Protein AF-A0A9P0BI53-F1 (afdb_monomer)

Sequence (650 aa):
MKRFLLLLAAMAAVYCQQFGDNPNTGTQYNRDDPYNRDQNPYNRDNNSNNRDNQYGNTPYGNNRDQYGNNQYGNNNSQRYDNNNNRDRYNNNNNNYDPNKRYNNDNQYNRDNNTYNFSSGNNNYNQQYGNNNPQYNNRQLDNNNNNRQYDNNNQYNNNNNNDRYNTNNDRFNTNSDRNFEEQYGNNRQFGNNDNTECCEEYCYTDDREPYIFFASKTSYEALDKRSGFQHNIPDCTPVQMWSLNRHGTRLPGRRTIEALRKLQQIQQEIVKNHEERRSYPDKGRLCPKDYDLLKRWRWNDTIREDRASDLTSEGVNELKMLARRYKAKFPQVLQEQYNERSYYFQYTDTDRTHDSYQAYIDGLFNQESYRVHGTSFPDDRLLKAFDTCRAYKEQVKYNPRTYEQHRLFTERPEYRELVSNVFKRLGFRYTLNASIVDDMYDMCRFEKAWNVLKPSPWCSAFNKNQLKLLEYAEDLISYYEAGYGNEINQKVGCGPLKDMYERFQKTVDGYGDGNKATFLFTHSDTIAATLSAMGIAKDPQPLRADNYYQQTRRMWKQSNILPYASNLVAVLYQCRSNSYKVMFYLNEQPVEFPECQVGLCNWDVVKQKYQYTVDNCNMGFCDYNSAPKPSSPLLAFTISAIVCLLFNRAW

Nearest PDB structures (foldseek):
  4fdt-assembly2_B  TM=7.850E-01  e=1.826E-15  Bacteroides thetaiotaomicron VPI-5482
  7zgg-assembly2_B  TM=7.556E-01  e=4.417E-15  Amycolatopsis jejuensis
  5cx4-assembly2_B  TM=7.867E-01  e=1.185E-14  Bacteroides thetaiotaomicron VPI-5482
  5cu7-assembly2_B  TM=7.833E-01  e=3.021E-14  Bacteroides thetaiotaomicron VPI-5482
  4fdu-assembly2_B  TM=7.647E-01  e=3.718E-14  Bacteroides thetaiotaomicron VPI-5482

Organism: Brassicogethes aeneus (NCBI:txid1431903)

Foldseek 3Di:
DVVVVVVVVVVVVVVVVPDDDDDDDDDDDDDDDDDDDDDDDDDDDDDDDDDDDDDDDDDDDDDDDDDDDDDDDDDDDDDDDDDDDDDDDDDDDDDDDPPDDDDDDDDDDDDDDDDDDDDDDDDDDDDDDDDDDDDDDDDDDPPDAPPPPPDDDDPDDDDDDDDDDDDDDDDDDDDDDDDDDDDDDDDDDDDDDPPDQDQADALQPDPDHDQFQFQLRALVPDDLPDDLPLDDPQWAFQAKEKEWEFFQWAAALVLLVVLQCVQVVLVVLVCLVPPVVQADSPQAHHPVLNVQSNPDHDDPVRHSVRGRPHDPSRLVSQLVVLLVVCVSRVVLQVDQDDCLAEAAEFEPDNRLVSSSLSNLCSRHVVSSVVDDYDYDPQPLQFPVCPNQQQLCVVAVPDVVLLVQLVLLCVDPVNVVLQQSLCNNSRHPDRDPCVVLVSLSVQQSSVCNNPVSDDDSSPSSGDPVSSLSSQLSVLSNLCSSQRPVDPVNLLSLLNSVLVVLVQVVCVLVVNHSNHRYYYYYHHQRSQRSVCRNLVFQDFPDDRGSPCSVVCPVGSSRSSHQNYGRWMWMKTWIQGPPRWIKIWIDTSSATGDDPQADRRIGTSVVVCVRCVVSNVPNDSVSSVDDPDPDPPDPVVVVVVVVVVVVVVVVVD

InterPro domains:
  IPR000560 Histidine phosphatase superfamily, clade-2 [PF00328] (243-583)
  IPR000560 Histidine phosphatase superfamily, clade-2 [cd07061] (305-586)
  IPR029033 Histidine phosphatase superfamily [G3DSA:3.40.50.1240] (210-624)
  IPR029033 Histidine phosphatase superfamily [SSF53254] (200-625)

Mean predicted aligned error: 16.77 Å

Secondary structure (DSSP, 8-state):
-HHHHHHHHHHHHHHHTT----------------------------------------------------------------------------PPPTT--------------------------------------------S-------------------------------------------------TT-------TTS-SS----BTBT--GGGS-----GGG--TTEEEEEEEEEEE--SBPPPHHHHHHHTTHHHHHHHHHHHHHTS--S-SSSPPPHHHHHHHHH----TT--GGGTTPBPHHHHHHHHHHHHHHHHH-HHHHSSPP-TTTEEEEE-SSHHHHHHHHHHHHHHHGGGGGG---B--TT-TTT-HHHH-HHHIIIIIT-GGGGHHHHHHHTSHHHHHHHHHHHHHTT-SS---HHHHHHHHHHHHHHHHH-SSSPPGGGGGS-HHHHHHHHHHHHHHHHHHTSTTSHHHHHHHHHHHHHHHHHHHHHHTT---S--EEEEEE-HHHHHHHHHHHTTT--SS---TT-TTGGGG-S--HHHHS-TT-EEEEEEEEEGGG-EEEEEEETTEEPP-TTSBTTEEEHHHHHHHHHHHHHT--GGGGGS----PPS-THHHHHHHHHHHHHHTT--

pLDDT: mean 73.39, std 30.88, range [20.81, 98.88]

Structure (mmCIF, N/CA/C/O backbone):
data_AF-A0A9P0BI53-F1
#
_entry.id   AF-A0A9P0BI53-F1
#
loop_
_atom_site.group_PDB
_atom_site.id
_atom_site.type_symbol
_atom_site.label_atom_id
_atom_site.label_alt_id
_atom_site.label_comp_id
_atom_site.label_asym_id
_atom_site.label_entity_id
_atom_site.label_seq_id
_atom_site.pdbx_PDB_ins_code
_atom_site.Cartn_x
_atom_site.Cartn_y
_atom_site.Cartn_z
_atom_site.occupancy
_atom_site.B_iso_or_equiv
_atom_site.auth_seq_id
_atom_site.auth_comp_id
_atom_site.auth_asym_id
_atom_site.auth_atom_id
_atom_site.pdbx_PDB_model_num
ATOM 1 N N . MET A 1 1 ? -1.646 67.480 -1.917 1.00 50.31 1 MET A N 1
ATOM 2 C CA . MET A 1 1 ? -0.377 67.009 -2.530 1.00 50.31 1 MET A CA 1
ATOM 3 C C . MET A 1 1 ? 0.756 66.789 -1.523 1.00 50.31 1 MET A C 1
ATOM 5 O O . MET A 1 1 ? 1.009 65.628 -1.240 1.00 50.31 1 MET A O 1
ATOM 9 N N . LYS A 1 2 ? 1.416 67.809 -0.934 1.00 48.66 2 LYS A N 1
ATOM 10 C CA . LYS A 1 2 ? 2.652 67.604 -0.125 1.00 48.66 2 LYS A CA 1
ATOM 11 C C . LYS A 1 2 ? 2.571 66.523 0.979 1.00 48.66 2 LYS A C 1
ATOM 13 O O . LYS A 1 2 ? 3.486 65.718 1.081 1.00 48.66 2 LYS A O 1
ATOM 18 N N . ARG A 1 3 ? 1.472 66.427 1.746 1.00 54.16 3 ARG A N 1
ATOM 19 C CA . ARG A 1 3 ? 1.294 65.359 2.764 1.00 54.16 3 ARG A CA 1
ATOM 20 C C . ARG A 1 3 ? 1.058 63.949 2.190 1.00 54.16 3 ARG A C 1
ATOM 22 O O . ARG A 1 3 ? 1.354 62.978 2.869 1.00 54.16 3 ARG A O 1
ATOM 29 N N . PHE A 1 4 ? 0.573 63.827 0.954 1.00 55.22 4 PHE A N 1
ATOM 30 C CA . PHE A 1 4 ? 0.341 62.533 0.291 1.00 55.22 4 PHE A CA 1
ATOM 31 C C . PHE A 1 4 ? 1.635 61.984 -0.336 1.00 55.22 4 PHE A C 1
ATOM 33 O O . PHE A 1 4 ? 1.933 60.800 -0.218 1.00 55.22 4 PHE A O 1
ATOM 40 N N . LEU A 1 5 ? 2.460 62.873 -0.904 1.00 54.16 5 LEU A N 1
ATOM 41 C CA . LEU A 1 5 ? 3.814 62.553 -1.377 1.00 54.16 5 LEU A CA 1
ATOM 42 C C . LEU A 1 5 ? 4.734 62.073 -0.240 1.00 54.16 5 LEU A C 1
ATOM 44 O O . LEU A 1 5 ? 5.518 61.154 -0.444 1.00 54.16 5 LEU A O 1
ATOM 48 N N . LEU A 1 6 ? 4.596 62.637 0.967 1.00 56.25 6 LEU A N 1
ATOM 49 C CA . LEU A 1 6 ? 5.321 62.180 2.162 1.00 56.25 6 LEU A CA 1
ATOM 50 C C . LEU A 1 6 ? 4.928 60.758 2.606 1.00 56.25 6 LEU A C 1
ATOM 52 O O . LEU A 1 6 ? 5.797 59.994 3.014 1.00 56.25 6 LEU A O 1
ATOM 56 N N . LEU A 1 7 ? 3.651 60.380 2.487 1.00 58.12 7 LEU A N 1
ATOM 57 C CA . LEU A 1 7 ? 3.184 59.019 2.790 1.00 58.12 7 LEU A CA 1
ATOM 58 C C . LEU A 1 7 ? 3.671 57.993 1.755 1.00 58.12 7 LEU A C 1
ATOM 60 O O . LEU A 1 7 ? 4.117 56.914 2.135 1.00 58.12 7 LEU A O 1
ATOM 64 N N . LEU A 1 8 ? 3.660 58.344 0.466 1.00 53.25 8 LEU A N 1
ATOM 65 C CA . LEU A 1 8 ? 4.210 57.494 -0.598 1.00 53.25 8 LEU A CA 1
ATOM 66 C C . LEU A 1 8 ? 5.729 57.298 -0.465 1.00 53.25 8 LEU A C 1
ATOM 68 O O . LEU A 1 8 ? 6.211 56.178 -0.616 1.00 53.25 8 LEU A O 1
ATOM 72 N N . ALA A 1 9 ? 6.476 58.351 -0.115 1.00 56.44 9 ALA A N 1
ATOM 73 C CA . ALA A 1 9 ? 7.912 58.249 0.152 1.00 56.44 9 ALA A CA 1
ATOM 74 C C . ALA A 1 9 ? 8.219 57.351 1.367 1.00 56.44 9 ALA A C 1
ATOM 76 O O . ALA A 1 9 ? 9.150 56.549 1.315 1.00 56.44 9 ALA A O 1
ATOM 77 N N . ALA A 1 10 ? 7.412 57.430 2.432 1.00 57.22 10 ALA A N 1
ATOM 78 C CA . ALA A 1 10 ? 7.558 56.568 3.605 1.00 57.22 10 ALA A CA 1
ATOM 79 C C . ALA A 1 10 ? 7.270 55.087 3.290 1.00 57.22 10 ALA A C 1
ATOM 81 O O . ALA A 1 10 ? 8.019 54.216 3.725 1.00 57.22 10 ALA A O 1
ATOM 82 N N . MET A 1 11 ? 6.237 54.786 2.493 1.00 54.44 11 MET A N 1
ATOM 83 C CA . MET A 1 11 ? 5.945 53.406 2.075 1.00 54.44 11 MET A CA 1
ATOM 84 C C . MET A 1 11 ? 7.025 52.837 1.142 1.00 54.44 11 MET A C 1
ATOM 86 O O . MET A 1 11 ? 7.413 51.681 1.299 1.00 54.44 11 MET A O 1
ATOM 90 N N . ALA A 1 12 ? 7.561 53.643 0.219 1.00 48.03 12 ALA A N 1
ATOM 91 C CA . ALA A 1 12 ? 8.658 53.227 -0.658 1.00 48.03 12 ALA A CA 1
ATOM 92 C C . ALA A 1 12 ? 9.957 52.935 0.119 1.00 48.03 12 ALA A C 1
ATOM 94 O O . ALA A 1 12 ? 10.656 51.973 -0.195 1.00 48.03 12 ALA A O 1
ATOM 95 N N . ALA A 1 13 ? 10.255 53.712 1.168 1.00 43.56 13 ALA A N 1
ATOM 96 C CA . ALA A 1 13 ? 11.414 53.480 2.031 1.00 43.56 13 ALA A CA 1
ATOM 97 C C . ALA A 1 13 ? 11.327 52.148 2.803 1.00 43.56 13 ALA A C 1
ATOM 99 O O . ALA A 1 13 ? 12.333 51.453 2.925 1.00 43.56 13 ALA A O 1
ATOM 100 N N . VAL A 1 14 ? 10.130 51.762 3.265 1.00 46.12 14 VAL A N 1
ATOM 101 C CA . VAL A 1 14 ? 9.899 50.458 3.915 1.00 46.12 14 VAL A CA 1
ATOM 102 C C . VAL A 1 14 ? 10.026 49.304 2.912 1.00 46.12 14 VAL A C 1
ATOM 104 O O . VAL A 1 14 ? 10.614 48.276 3.235 1.00 46.12 14 VAL A O 1
ATOM 107 N N . TYR A 1 15 ? 9.542 49.476 1.677 1.00 38.50 15 TYR A N 1
ATOM 108 C CA . TYR A 1 15 ? 9.600 48.425 0.652 1.00 38.50 15 TYR A CA 1
ATOM 109 C C . TYR A 1 15 ? 11.032 48.158 0.143 1.00 38.50 15 TYR A C 1
ATOM 111 O O . TYR A 1 15 ? 11.409 47.005 -0.064 1.00 38.50 15 TYR A O 1
ATOM 119 N N . CYS A 1 16 ? 11.861 49.200 -0.000 1.00 36.97 16 CYS A N 1
ATOM 120 C CA . CYS A 1 16 ? 13.256 49.062 -0.443 1.00 36.97 16 CYS A CA 1
ATOM 121 C C . CYS A 1 16 ? 14.220 48.498 0.618 1.00 36.97 16 CYS A C 1
ATOM 123 O O . CYS A 1 16 ? 15.343 48.149 0.269 1.00 36.97 16 CYS A O 1
ATOM 125 N N . GLN A 1 17 ? 13.824 48.388 1.892 1.00 39.78 17 GLN A N 1
ATOM 126 C CA . GLN A 1 17 ? 14.662 47.760 2.926 1.00 39.78 17 GLN A CA 1
ATOM 127 C C . GLN A 1 17 ? 14.509 46.234 3.009 1.00 39.78 17 GLN A C 1
ATOM 129 O O . GLN A 1 17 ? 15.265 45.600 3.741 1.00 39.78 17 GLN A O 1
ATOM 134 N N . GLN A 1 18 ? 13.558 45.635 2.281 1.00 39.28 18 GLN A N 1
ATOM 135 C CA . GLN A 1 18 ? 13.211 44.217 2.447 1.00 39.28 18 GLN A CA 1
ATOM 136 C C . GLN A 1 18 ? 13.612 43.309 1.270 1.00 39.28 18 GLN A C 1
ATOM 138 O O . GLN A 1 18 ? 13.611 42.092 1.432 1.00 39.28 18 GLN A O 1
ATOM 143 N N . PHE A 1 19 ? 13.995 43.875 0.118 1.00 42.56 19 PHE A N 1
ATOM 144 C CA . PHE A 1 19 ? 14.485 43.130 -1.051 1.00 42.56 19 PHE A CA 1
ATOM 145 C C . PHE A 1 19 ? 15.577 43.920 -1.787 1.00 42.56 19 PHE A C 1
ATOM 147 O O . PHE A 1 19 ? 15.282 44.843 -2.545 1.00 42.56 19 PHE A O 1
ATOM 154 N N . GLY A 1 20 ? 16.840 43.545 -1.572 1.00 29.67 20 GLY A N 1
ATOM 155 C CA . GLY A 1 20 ? 17.997 44.205 -2.178 1.00 29.67 20 GLY A CA 1
ATOM 156 C C . GLY A 1 20 ? 19.264 43.360 -2.084 1.00 29.67 20 GLY A C 1
ATOM 157 O O . GLY A 1 20 ? 20.139 43.655 -1.275 1.00 29.67 20 GLY A O 1
ATOM 158 N N . ASP A 1 21 ? 19.362 42.320 -2.914 1.00 31.25 21 ASP A N 1
ATOM 159 C CA . ASP A 1 21 ? 20.594 41.545 -3.084 1.00 31.25 21 ASP A CA 1
ATOM 160 C C . ASP A 1 21 ? 21.604 42.303 -3.962 1.00 31.25 21 ASP A C 1
ATOM 162 O O . ASP A 1 21 ? 21.274 42.751 -5.061 1.00 31.25 21 ASP A O 1
ATOM 166 N N . ASN A 1 22 ? 22.862 42.381 -3.518 1.00 29.95 22 ASN A N 1
ATOM 167 C CA . ASN A 1 22 ? 24.024 42.590 -4.389 1.00 29.95 22 ASN A CA 1
ATOM 168 C C . ASN A 1 22 ? 25.266 41.930 -3.733 1.00 29.95 22 ASN A C 1
ATOM 170 O O . ASN A 1 22 ? 25.321 41.861 -2.503 1.00 29.95 22 ASN A O 1
ATOM 174 N N . PRO A 1 23 ? 26.232 41.381 -4.495 1.00 40.22 23 PRO A N 1
ATOM 175 C CA . PRO A 1 23 ? 27.098 40.309 -3.999 1.00 40.22 23 PRO A CA 1
ATOM 176 C C . PRO A 1 23 ? 28.443 40.772 -3.410 1.00 40.22 23 PRO A C 1
ATOM 178 O O . PRO A 1 23 ? 28.903 41.886 -3.639 1.00 40.22 23 PRO A O 1
ATOM 181 N N . ASN A 1 24 ? 29.126 39.808 -2.779 1.00 30.17 24 ASN A N 1
ATOM 182 C CA . ASN A 1 24 ? 30.554 39.791 -2.435 1.00 30.17 24 ASN A CA 1
ATOM 183 C C . ASN A 1 24 ? 31.080 40.837 -1.433 1.00 30.17 24 ASN A C 1
ATOM 185 O O . ASN A 1 24 ? 31.715 41.811 -1.823 1.00 30.17 24 ASN A O 1
ATOM 189 N N . THR A 1 25 ? 31.060 40.472 -0.150 1.00 31.20 25 THR A N 1
ATOM 190 C CA . THR A 1 25 ? 32.240 40.543 0.740 1.00 31.20 25 THR A CA 1
ATOM 191 C C . THR A 1 25 ? 32.149 39.403 1.752 1.00 31.20 25 THR A C 1
ATOM 193 O O . THR A 1 25 ? 31.069 39.085 2.242 1.00 31.20 25 THR A O 1
ATOM 196 N N . GLY A 1 26 ? 33.273 38.754 2.055 1.00 27.06 26 GLY A N 1
ATOM 197 C CA . GLY A 1 26 ? 33.333 37.716 3.083 1.00 27.06 26 GLY A CA 1
ATOM 198 C C . GLY A 1 26 ? 34.160 38.168 4.279 1.00 27.06 26 GLY A C 1
ATOM 199 O O . GLY A 1 26 ? 35.249 38.697 4.083 1.00 27.06 26 GLY A O 1
ATOM 200 N N . THR A 1 27 ? 33.680 37.877 5.488 1.00 27.75 27 THR A N 1
ATOM 201 C CA . THR A 1 27 ? 34.499 37.623 6.686 1.00 27.75 27 THR A CA 1
ATOM 202 C C . THR A 1 27 ? 33.661 36.925 7.762 1.00 27.75 27 THR A C 1
ATOM 204 O O . THR A 1 27 ? 32.433 36.970 7.751 1.00 27.75 27 THR A O 1
ATOM 207 N N . GLN A 1 28 ? 34.339 36.223 8.670 1.00 27.92 28 GLN A N 1
ATOM 208 C CA . GLN A 1 28 ? 33.743 35.505 9.802 1.00 27.92 28 GLN A CA 1
ATOM 209 C C . GLN A 1 28 ? 33.103 36.477 10.810 1.00 27.92 28 GLN A C 1
ATOM 211 O O . GLN A 1 28 ? 33.643 37.562 10.995 1.00 27.92 28 GLN A O 1
ATOM 216 N N . TYR A 1 29 ? 32.048 36.061 11.526 1.00 25.27 29 TYR A N 1
ATOM 217 C CA . TYR A 1 29 ? 32.059 35.930 12.999 1.00 25.27 29 TYR A CA 1
ATOM 218 C C . TYR A 1 29 ? 30.739 35.355 13.566 1.00 25.27 29 TYR A C 1
ATOM 220 O O . TYR A 1 29 ? 29.692 35.401 12.930 1.00 25.27 29 TYR A O 1
ATOM 228 N N . ASN A 1 30 ? 30.870 34.772 14.762 1.00 25.41 30 ASN A N 1
ATOM 229 C CA . ASN A 1 30 ? 29.900 34.321 15.774 1.00 25.41 30 ASN A CA 1
ATOM 230 C C . ASN A 1 30 ? 28.386 34.526 15.559 1.00 25.41 30 ASN A C 1
ATOM 232 O O . ASN A 1 30 ? 27.907 35.625 15.292 1.00 25.41 30 ASN A O 1
ATOM 236 N N . ARG A 1 31 ? 27.623 33.476 15.899 1.00 27.19 31 ARG A N 1
ATOM 237 C CA . ARG A 1 31 ? 26.223 33.581 16.332 1.00 27.19 31 ARG A CA 1
ATOM 238 C C . ARG A 1 31 ? 26.133 33.429 17.850 1.00 27.19 31 ARG A C 1
ATOM 240 O O . ARG A 1 31 ? 26.266 32.315 18.3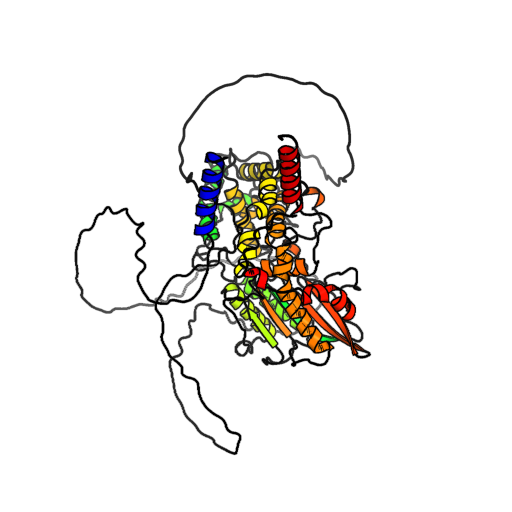46 1.00 27.19 31 ARG A O 1
ATOM 247 N N . ASP A 1 32 ? 25.822 34.524 18.530 1.00 25.97 32 ASP A N 1
ATOM 248 C CA . ASP A 1 32 ? 25.083 34.500 19.792 1.00 25.97 32 ASP A CA 1
ATOM 249 C C . ASP A 1 32 ? 23.635 34.899 19.470 1.00 25.97 32 ASP A C 1
ATOM 251 O O . ASP A 1 32 ? 23.413 35.951 18.870 1.00 25.97 32 ASP A O 1
ATOM 255 N N . ASP A 1 33 ? 22.656 34.065 19.833 1.00 26.52 33 ASP A N 1
ATOM 256 C CA . ASP A 1 33 ? 21.222 34.364 19.680 1.00 26.52 33 ASP A CA 1
ATOM 257 C C . ASP A 1 33 ? 20.500 34.101 21.023 1.00 26.52 33 ASP A C 1
ATOM 259 O O . ASP A 1 33 ? 20.504 32.959 21.502 1.00 26.52 33 ASP A O 1
ATOM 263 N N . PRO A 1 34 ? 19.964 35.133 21.708 1.00 26.77 34 PRO A N 1
ATOM 264 C CA . PRO A 1 34 ? 19.611 35.038 23.121 1.00 26.77 34 PRO A CA 1
ATOM 265 C C . PRO A 1 34 ? 18.104 34.858 23.380 1.00 26.77 34 PRO A C 1
ATOM 267 O O . PRO A 1 34 ? 17.413 35.813 23.728 1.00 26.77 34 PRO A O 1
ATOM 270 N N . TYR A 1 35 ? 17.607 33.618 23.363 1.00 24.44 35 TYR A N 1
ATOM 271 C CA . TYR A 1 35 ? 16.317 33.274 23.989 1.00 24.44 35 TYR A CA 1
ATOM 272 C C . TYR A 1 35 ? 16.365 31.929 24.725 1.00 24.44 35 TYR A C 1
ATOM 274 O O . TYR A 1 35 ? 15.791 30.930 24.298 1.00 24.44 35 TYR A O 1
ATOM 282 N N . ASN A 1 36 ? 17.028 31.913 25.885 1.00 24.97 36 ASN A N 1
ATOM 283 C CA . ASN A 1 36 ? 16.813 30.868 26.884 1.00 24.97 36 ASN A CA 1
ATOM 284 C C . ASN A 1 36 ? 16.959 31.426 28.310 1.00 24.97 36 ASN A C 1
ATOM 286 O O . ASN A 1 36 ? 18.061 31.564 28.842 1.00 24.97 36 ASN A O 1
ATOM 290 N N . ARG A 1 37 ? 15.822 31.763 28.922 1.00 25.42 37 ARG A N 1
ATOM 291 C CA . ARG A 1 37 ? 15.675 31.929 30.369 1.00 25.42 37 ARG A CA 1
ATOM 292 C C . ARG A 1 37 ? 14.456 31.128 30.795 1.00 25.42 37 ARG A C 1
ATOM 294 O O . ARG A 1 37 ? 13.343 31.552 30.528 1.00 25.42 37 ARG A O 1
ATOM 301 N N . ASP A 1 38 ? 14.704 30.014 31.466 1.00 24.97 38 ASP A N 1
ATOM 302 C CA . ASP A 1 38 ? 14.210 29.838 32.829 1.00 24.97 38 ASP A CA 1
ATOM 303 C C . ASP A 1 38 ? 15.138 28.876 33.580 1.00 24.97 38 ASP A C 1
ATOM 305 O O . ASP A 1 38 ? 15.211 27.678 33.311 1.00 24.97 38 ASP A O 1
ATOM 309 N N . GLN A 1 39 ? 15.896 29.438 34.522 1.00 24.06 39 GLN A N 1
ATOM 310 C CA . GLN A 1 39 ? 16.563 28.685 35.578 1.00 24.06 39 GLN A CA 1
ATOM 311 C C . GLN A 1 39 ? 15.667 28.733 36.813 1.00 24.06 39 GLN A C 1
ATOM 313 O O . GLN A 1 39 ? 15.290 29.825 37.232 1.00 24.06 39 GLN A O 1
ATOM 318 N N . ASN A 1 40 ? 15.430 27.594 37.464 1.00 24.72 40 ASN A N 1
ATOM 319 C CA . ASN A 1 40 ? 15.561 27.521 38.921 1.00 24.72 40 ASN A CA 1
ATOM 320 C C . ASN A 1 40 ? 15.661 26.061 39.412 1.00 24.72 40 ASN A C 1
ATOM 322 O O . ASN A 1 40 ? 15.329 25.143 38.659 1.00 24.72 40 ASN A O 1
ATOM 326 N N . PRO A 1 41 ? 16.225 25.819 40.613 1.00 28.83 41 PRO A N 1
ATOM 327 C CA . PRO A 1 41 ? 17.170 24.717 40.756 1.00 28.83 41 PRO A CA 1
ATOM 328 C C . PRO A 1 41 ? 16.930 23.854 42.001 1.00 28.83 41 PRO A C 1
ATOM 330 O O . PRO A 1 41 ? 16.438 24.338 43.011 1.00 28.83 41 PRO A O 1
ATOM 333 N N . TYR A 1 42 ? 17.451 22.630 42.007 1.00 26.30 42 TYR A N 1
ATOM 334 C CA . TYR A 1 42 ? 18.031 22.073 43.232 1.00 26.30 42 TYR A CA 1
ATOM 335 C C . TYR A 1 42 ? 19.213 21.176 42.878 1.00 26.30 42 TYR A C 1
ATOM 337 O O . TYR A 1 42 ? 19.054 20.081 42.347 1.00 26.30 42 TYR A O 1
ATOM 345 N N . ASN A 1 43 ? 20.410 21.677 43.176 1.00 24.72 43 ASN A N 1
ATOM 346 C CA . ASN A 1 43 ? 21.649 20.914 43.170 1.00 24.72 43 ASN A CA 1
ATOM 347 C C . ASN A 1 43 ? 22.043 20.617 44.623 1.00 24.72 43 ASN A C 1
ATOM 349 O O . ASN A 1 43 ? 21.971 21.528 45.453 1.00 24.72 43 ASN A O 1
ATOM 353 N N . ARG A 1 44 ? 22.480 19.385 44.911 1.00 25.28 44 ARG A N 1
ATOM 354 C CA . ARG A 1 44 ? 23.401 19.079 46.019 1.00 25.28 44 ARG A CA 1
ATOM 355 C C . ARG A 1 44 ? 23.980 17.664 45.910 1.00 25.28 44 ARG A C 1
ATOM 357 O O . ARG A 1 44 ? 23.350 16.685 46.290 1.00 25.28 44 ARG A O 1
ATOM 364 N N . ASP A 1 45 ? 25.190 17.608 45.367 1.00 27.41 45 ASP A N 1
ATOM 365 C CA . ASP A 1 45 ? 26.389 17.055 46.011 1.00 27.41 45 ASP A CA 1
ATOM 366 C C . ASP A 1 45 ? 26.239 15.746 46.831 1.00 27.41 45 ASP A C 1
ATOM 368 O O . ASP A 1 45 ? 25.753 15.771 47.960 1.00 27.41 45 ASP A O 1
ATOM 372 N N . ASN A 1 46 ? 26.826 14.623 46.385 1.00 25.08 46 ASN A N 1
ATOM 373 C CA . ASN A 1 46 ? 28.260 14.348 46.622 1.00 25.08 46 ASN A CA 1
ATOM 374 C C . ASN A 1 46 ? 28.724 12.915 46.250 1.00 25.08 46 ASN A C 1
ATOM 376 O O . ASN A 1 46 ? 28.250 11.921 46.783 1.00 25.08 46 ASN A O 1
ATOM 380 N N . ASN A 1 47 ? 29.753 12.876 45.401 1.00 24.50 47 ASN A N 1
ATOM 381 C CA . ASN A 1 47 ? 31.013 12.123 45.511 1.00 24.50 47 ASN A CA 1
ATOM 382 C C . ASN A 1 47 ? 31.094 10.628 45.949 1.00 24.50 47 ASN A C 1
ATOM 384 O O . ASN A 1 47 ? 30.899 10.271 47.106 1.00 24.50 47 ASN A O 1
ATOM 388 N N . SER A 1 48 ? 31.641 9.822 45.023 1.00 25.02 48 SER A N 1
ATOM 389 C CA . SER A 1 48 ? 32.725 8.821 45.200 1.00 25.02 48 SER A CA 1
ATOM 390 C C . SER A 1 48 ? 32.659 7.726 46.289 1.00 25.02 48 SER A C 1
ATOM 392 O O . SER A 1 48 ? 32.853 8.011 47.469 1.00 25.02 48 SER A O 1
ATOM 394 N N . ASN A 1 49 ? 32.713 6.448 45.870 1.00 26.08 49 ASN A N 1
ATOM 395 C CA . ASN A 1 49 ? 33.970 5.667 45.941 1.00 26.08 49 ASN A CA 1
ATOM 396 C C . ASN A 1 49 ? 33.921 4.290 45.236 1.00 26.08 49 ASN A C 1
ATOM 398 O O . ASN A 1 49 ? 32.905 3.604 45.240 1.00 26.08 49 ASN A O 1
ATOM 402 N N . ASN A 1 50 ? 35.067 3.882 44.675 1.00 25.17 50 ASN A N 1
ATOM 403 C CA . ASN A 1 50 ? 35.335 2.537 44.136 1.00 25.17 50 ASN A CA 1
ATOM 404 C C . ASN A 1 50 ? 35.573 1.506 45.255 1.00 25.17 50 ASN A C 1
ATOM 406 O O . ASN A 1 50 ? 36.171 1.863 46.272 1.00 25.17 50 ASN A O 1
ATOM 410 N N . ARG A 1 51 ? 35.274 0.221 44.980 1.00 25.09 51 ARG A N 1
ATOM 411 C CA . ARG A 1 51 ? 36.236 -0.913 45.063 1.00 25.09 51 ARG A CA 1
ATOM 412 C C . ARG A 1 51 ? 35.617 -2.268 44.662 1.00 25.09 51 ARG A C 1
ATOM 414 O O . ARG A 1 51 ? 34.782 -2.807 45.372 1.00 25.09 51 ARG A O 1
ATOM 421 N N . ASP A 1 52 ? 36.076 -2.771 43.517 1.00 27.47 52 ASP A N 1
ATOM 422 C CA . ASP A 1 52 ? 36.636 -4.109 43.249 1.00 27.47 52 ASP A CA 1
ATOM 423 C C . ASP A 1 52 ? 36.072 -5.405 43.885 1.00 27.47 52 ASP A C 1
ATOM 425 O O . ASP A 1 52 ? 36.098 -5.572 45.098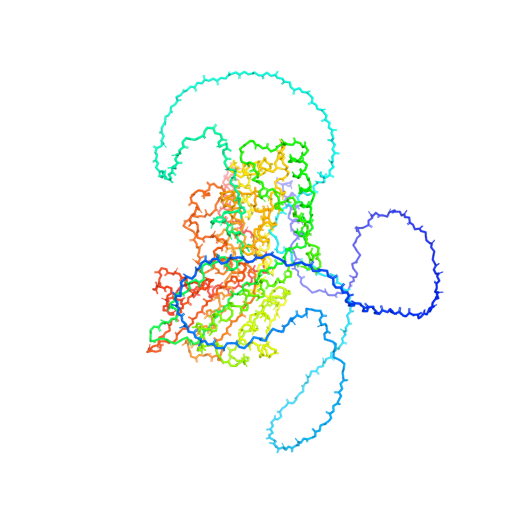 1.00 27.47 52 ASP A O 1
ATOM 429 N N . ASN A 1 53 ? 35.873 -6.405 42.998 1.00 25.81 53 ASN A N 1
ATOM 430 C CA . ASN A 1 53 ? 36.206 -7.844 43.155 1.00 25.81 53 ASN A CA 1
ATOM 431 C C . ASN A 1 53 ? 35.406 -8.695 44.185 1.00 25.81 53 ASN A C 1
ATOM 433 O O . ASN A 1 53 ? 35.276 -8.329 45.340 1.00 25.81 53 ASN A O 1
ATOM 437 N N . GLN A 1 54 ? 34.907 -9.913 43.898 1.00 24.09 54 GLN A N 1
ATOM 438 C CA . GLN A 1 54 ? 35.442 -10.991 43.043 1.00 24.09 54 GLN A CA 1
ATOM 439 C C . GLN A 1 54 ? 34.422 -12.161 42.857 1.00 24.09 54 GLN A C 1
ATOM 441 O O . GLN A 1 54 ? 33.503 -12.301 43.652 1.00 24.09 54 GLN A O 1
ATOM 446 N N . TYR A 1 55 ? 34.650 -13.007 41.836 1.00 24.64 55 TYR A N 1
ATOM 447 C CA . TYR A 1 55 ? 34.212 -14.411 41.595 1.00 24.64 55 TYR A CA 1
ATOM 448 C C . TYR A 1 55 ? 32.950 -15.041 42.243 1.00 24.64 55 TYR A C 1
ATOM 450 O O . TYR A 1 55 ? 32.836 -15.123 43.460 1.00 24.64 55 TYR A O 1
ATOM 458 N N . GLY A 1 56 ? 32.198 -15.807 41.426 1.00 23.80 56 GLY A N 1
ATOM 459 C CA . GLY A 1 56 ? 31.817 -17.176 41.839 1.00 23.80 56 GLY A CA 1
ATOM 460 C C . GLY A 1 56 ? 30.480 -17.765 41.354 1.00 23.80 56 GLY A C 1
ATOM 461 O O . GLY A 1 56 ? 29.443 -17.494 41.938 1.00 23.80 56 GLY A O 1
ATOM 462 N N . ASN A 1 57 ? 30.574 -18.716 40.416 1.00 26.28 57 ASN A N 1
ATOM 463 C CA . ASN A 1 57 ? 29.718 -19.907 40.242 1.00 26.28 57 ASN A CA 1
ATOM 464 C C . ASN A 1 57 ? 28.232 -19.798 39.821 1.00 26.28 57 ASN A C 1
ATOM 466 O O . ASN A 1 57 ? 27.339 -19.400 40.563 1.00 26.28 57 ASN A O 1
ATOM 470 N N . THR A 1 58 ? 27.968 -20.388 38.649 1.00 29.64 58 THR A N 1
ATOM 471 C CA . THR A 1 58 ? 26.722 -21.095 38.308 1.00 29.64 58 THR A CA 1
ATOM 472 C C . THR A 1 58 ? 26.530 -22.349 39.180 1.00 29.64 58 THR A C 1
ATOM 474 O O . THR A 1 58 ? 27.476 -22.822 39.815 1.00 29.64 58 THR A O 1
ATOM 477 N N . PRO A 1 59 ? 25.330 -22.955 39.163 1.00 33.84 59 PRO A N 1
ATOM 478 C CA . PRO A 1 59 ? 25.304 -24.321 38.625 1.00 33.84 59 PRO A CA 1
ATOM 479 C C . PRO A 1 59 ? 24.083 -24.653 37.748 1.00 33.84 59 PRO A C 1
ATOM 481 O O . PRO A 1 59 ? 22.965 -24.195 37.974 1.00 33.84 59 PRO A O 1
ATOM 484 N N . TYR A 1 60 ? 24.309 -25.537 36.772 1.00 24.56 60 TYR A N 1
ATOM 485 C CA . TYR A 1 60 ? 23.255 -26.317 36.115 1.00 24.56 60 TYR A CA 1
ATOM 486 C C . TYR A 1 60 ? 22.679 -27.359 37.086 1.00 24.56 60 TYR A C 1
ATOM 488 O O . TYR A 1 60 ? 23.429 -27.976 37.842 1.00 24.56 60 TYR A O 1
ATOM 496 N N . GLY A 1 61 ? 21.376 -27.632 36.988 1.00 25.42 61 GLY A N 1
ATOM 497 C CA . GLY A 1 61 ? 20.716 -28.743 37.676 1.00 25.42 61 GLY A CA 1
ATOM 498 C C . GLY A 1 61 ? 19.864 -29.564 36.711 1.00 25.42 61 GLY A C 1
ATOM 499 O O . GLY A 1 61 ? 18.754 -29.162 36.373 1.00 25.42 61 GLY A O 1
ATOM 500 N N . ASN A 1 62 ? 20.372 -30.721 36.280 1.00 24.77 62 ASN A N 1
ATOM 501 C CA . ASN A 1 62 ? 19.532 -31.764 35.690 1.00 24.77 62 ASN A CA 1
ATOM 502 C C . ASN A 1 62 ? 18.627 -32.351 36.777 1.00 24.77 62 ASN A C 1
ATOM 504 O O . ASN A 1 62 ? 19.108 -32.636 37.871 1.00 24.77 62 ASN A O 1
ATOM 508 N N . ASN A 1 63 ? 17.376 -32.659 36.440 1.00 25.09 63 ASN A N 1
ATOM 509 C CA . ASN A 1 63 ? 16.704 -33.818 37.016 1.00 25.09 63 ASN A CA 1
ATOM 510 C C . ASN A 1 63 ? 15.713 -34.408 36.012 1.00 25.09 63 ASN A C 1
ATOM 512 O O . ASN A 1 63 ? 14.995 -33.691 35.315 1.00 25.09 63 ASN A O 1
ATOM 516 N N . ARG A 1 64 ? 15.721 -35.735 35.935 1.00 25.64 64 ARG A N 1
ATOM 517 C CA . ARG A 1 64 ? 14.848 -36.577 35.117 1.00 25.64 64 ARG A CA 1
ATOM 518 C C . ARG A 1 64 ? 14.165 -37.560 36.069 1.00 25.64 64 ARG A C 1
ATOM 520 O O . ARG A 1 64 ? 14.732 -37.837 37.121 1.00 25.64 64 ARG A O 1
ATOM 527 N N . ASP A 1 65 ? 13.044 -38.130 35.627 1.00 29.34 65 ASP A N 1
ATOM 528 C CA . ASP A 1 65 ? 12.414 -39.330 36.202 1.00 29.34 65 ASP A CA 1
ATOM 529 C C . ASP A 1 65 ? 11.704 -39.103 37.577 1.00 29.34 65 ASP A C 1
ATOM 531 O O . ASP A 1 65 ? 12.181 -38.350 38.415 1.00 29.34 65 ASP A O 1
ATOM 535 N N . GLN A 1 66 ? 10.519 -39.663 37.888 1.00 25.94 66 GLN A N 1
ATOM 536 C CA . GLN A 1 66 ? 9.784 -40.764 37.244 1.00 25.94 66 GLN A CA 1
ATOM 537 C C . GLN A 1 66 ? 8.268 -40.836 37.609 1.00 25.94 66 GLN A C 1
ATOM 539 O O . GLN A 1 66 ? 7.864 -40.428 38.690 1.00 25.94 66 GLN A O 1
ATOM 544 N N . TYR A 1 67 ? 7.489 -41.458 36.708 1.00 25.62 67 TYR A N 1
ATOM 545 C CA . TYR A 1 67 ? 6.190 -42.174 36.836 1.00 25.62 67 TYR A CA 1
ATOM 546 C C . TYR A 1 67 ? 4.906 -41.590 37.479 1.00 25.62 67 TYR A C 1
ATOM 548 O O . TYR A 1 67 ? 4.855 -41.174 38.630 1.00 25.62 67 TYR A O 1
ATOM 556 N N . GLY A 1 68 ? 3.794 -41.795 36.747 1.00 25.02 68 GLY A N 1
ATOM 557 C CA . GLY A 1 68 ? 2.401 -41.744 37.221 1.00 25.02 68 GLY A CA 1
ATOM 558 C C . GLY A 1 68 ? 1.400 -42.080 36.097 1.00 25.02 68 GLY A C 1
ATOM 559 O O . GLY A 1 68 ? 1.026 -41.204 35.326 1.00 25.02 68 GLY A O 1
ATOM 560 N N . ASN A 1 69 ? 1.004 -43.353 35.959 1.00 27.00 69 ASN A N 1
ATOM 561 C CA . ASN A 1 69 ? 0.127 -43.847 34.878 1.00 27.00 69 ASN A CA 1
ATOM 562 C C . ASN A 1 69 ? -1.340 -43.388 34.996 1.00 27.00 69 ASN A C 1
ATOM 564 O O . ASN A 1 69 ? -1.867 -43.317 36.102 1.00 27.00 69 ASN A O 1
ATOM 568 N N . ASN A 1 70 ? -2.037 -43.280 33.853 1.00 27.09 70 ASN A N 1
ATOM 569 C CA . ASN A 1 70 ? -3.291 -44.022 33.624 1.00 27.09 70 ASN A CA 1
ATOM 570 C C . ASN A 1 70 ? -3.716 -44.044 32.138 1.00 27.09 70 ASN A C 1
ATOM 572 O O . ASN A 1 70 ? -3.766 -43.011 31.476 1.00 27.09 70 ASN A O 1
ATOM 576 N N . GLN A 1 71 ? -4.063 -45.235 31.637 1.00 24.70 71 GLN A N 1
ATOM 577 C CA . GLN A 1 71 ? -4.719 -45.485 30.345 1.00 24.70 71 GLN A CA 1
ATOM 578 C C . GLN A 1 71 ? -6.106 -46.093 30.587 1.00 24.70 71 GLN A C 1
ATOM 580 O O . GLN A 1 71 ? -6.198 -46.989 31.412 1.00 24.70 71 GLN A O 1
ATOM 585 N N . TYR A 1 72 ? -7.119 -45.674 29.821 1.00 27.09 72 TYR A N 1
ATOM 586 C CA . TYR A 1 72 ? -8.336 -46.402 29.383 1.00 27.09 72 TYR A CA 1
ATOM 587 C C . TYR A 1 72 ? -9.110 -45.422 28.465 1.00 27.09 72 TYR A C 1
ATOM 589 O O . TYR A 1 72 ? -9.139 -44.235 28.768 1.00 27.09 72 TYR A O 1
ATOM 597 N N . GLY A 1 73 ? -9.743 -45.774 27.339 1.00 25.17 73 GLY A N 1
ATOM 598 C CA . GLY A 1 73 ? -9.836 -47.032 26.588 1.00 25.17 73 GLY A CA 1
ATOM 599 C C . GLY A 1 73 ? -10.473 -46.777 25.197 1.00 25.17 73 GLY A C 1
ATOM 600 O O . GLY A 1 73 ? -11.071 -45.728 24.975 1.00 25.17 73 GLY A O 1
ATOM 601 N N . ASN A 1 74 ? -10.311 -47.708 24.249 1.00 26.69 74 ASN A N 1
ATOM 602 C CA . ASN A 1 74 ? -10.723 -47.578 22.835 1.00 26.69 74 ASN A CA 1
ATOM 603 C C . ASN A 1 74 ? -12.235 -47.737 22.567 1.00 26.69 74 ASN A C 1
ATOM 605 O O . ASN A 1 74 ? -12.897 -48.504 23.258 1.00 26.69 74 ASN A O 1
ATOM 609 N N . ASN A 1 75 ? -12.708 -47.150 21.452 1.00 25.98 75 ASN A N 1
ATOM 610 C CA . ASN A 1 75 ? -13.437 -47.818 20.342 1.00 25.98 75 ASN A CA 1
ATOM 611 C C . ASN A 1 75 ? -13.586 -46.814 19.163 1.00 25.98 75 ASN A C 1
ATOM 613 O O . ASN A 1 75 ? -13.992 -45.682 19.388 1.00 25.98 75 ASN A O 1
ATOM 617 N N . ASN A 1 76 ? -13.074 -47.058 17.942 1.00 27.42 76 ASN A N 1
ATOM 618 C CA . ASN A 1 76 ? -13.614 -47.912 16.855 1.00 27.42 76 ASN A CA 1
ATOM 619 C C . ASN A 1 76 ? -15.109 -47.648 16.546 1.00 27.42 76 ASN A C 1
ATOM 621 O O . ASN A 1 76 ? -15.922 -47.729 17.453 1.00 27.42 76 ASN A O 1
ATOM 625 N N . SER A 1 77 ? -15.583 -47.420 15.309 1.00 27.38 77 SER A N 1
ATOM 626 C CA . SER A 1 77 ? -14.970 -47.362 13.956 1.00 27.38 77 SER A CA 1
ATOM 627 C C . SER A 1 77 ? -15.919 -46.545 13.006 1.00 27.38 77 SER A C 1
ATOM 629 O O . SER A 1 77 ? -16.860 -45.957 13.524 1.00 27.38 77 SER A O 1
ATOM 631 N N . GLN A 1 78 ? -15.797 -46.392 11.671 1.00 26.08 78 GLN A N 1
ATOM 632 C CA . GLN A 1 78 ? -15.059 -47.147 10.643 1.00 26.08 78 GLN A CA 1
ATOM 633 C C . GLN A 1 78 ? -14.758 -46.348 9.339 1.00 26.08 78 GLN A C 1
ATOM 635 O O . GLN A 1 78 ? -15.296 -45.277 9.088 1.00 26.08 78 GLN A O 1
ATOM 640 N N . ARG A 1 79 ? -13.878 -46.954 8.531 1.00 25.59 79 ARG A N 1
ATOM 641 C CA . ARG A 1 79 ? -13.433 -46.739 7.136 1.00 25.59 79 ARG A CA 1
ATOM 642 C C . ARG A 1 79 ? -14.484 -46.372 6.067 1.00 25.59 79 ARG A C 1
ATOM 644 O O . ARG A 1 79 ? -15.568 -46.942 6.062 1.00 25.59 79 ARG A O 1
ATOM 651 N N . TYR A 1 80 ? -14.028 -45.660 5.026 1.00 25.62 80 TYR A N 1
ATOM 652 C CA . TYR A 1 80 ? -13.802 -46.275 3.701 1.00 25.62 80 TYR A CA 1
ATOM 653 C C . TYR A 1 80 ? -12.589 -45.649 2.984 1.00 25.62 80 TYR A C 1
ATOM 655 O O . TYR A 1 80 ? -12.322 -44.457 3.121 1.00 25.62 80 TYR A O 1
ATOM 663 N N . ASP A 1 81 ? -11.838 -46.489 2.270 1.00 26.94 81 ASP A N 1
ATOM 664 C CA . ASP A 1 81 ? -10.655 -46.152 1.461 1.00 26.94 81 ASP A CA 1
ATOM 665 C C . ASP A 1 81 ? -11.087 -45.543 0.089 1.00 26.94 81 ASP A C 1
ATOM 667 O O . ASP A 1 81 ? -12.278 -45.436 -0.180 1.00 26.94 81 ASP A O 1
ATOM 671 N N . ASN A 1 82 ? -10.254 -45.137 -0.878 1.00 25.78 82 ASN A N 1
ATOM 672 C CA . ASN A 1 82 ? -8.805 -45.207 -1.092 1.00 25.78 82 ASN A CA 1
ATOM 673 C C . ASN A 1 82 ? -8.450 -44.216 -2.227 1.00 25.78 82 ASN A C 1
ATOM 675 O O . ASN A 1 82 ? -9.239 -44.083 -3.160 1.00 25.78 82 ASN A O 1
ATOM 679 N N . ASN A 1 83 ? -7.252 -43.623 -2.235 1.00 27.23 83 ASN A N 1
ATOM 680 C CA . ASN A 1 83 ? -6.318 -43.814 -3.358 1.00 27.23 83 ASN A CA 1
ATOM 681 C C . ASN A 1 83 ? -4.978 -43.109 -3.137 1.00 27.23 83 ASN A C 1
ATOM 683 O O . ASN A 1 83 ? -4.893 -41.951 -2.735 1.00 27.23 83 ASN A O 1
ATOM 687 N N . ASN A 1 84 ? -3.915 -43.851 -3.430 1.00 25.41 84 ASN A N 1
ATOM 688 C CA . ASN A 1 84 ? -2.538 -43.421 -3.268 1.00 25.41 84 ASN A CA 1
ATOM 689 C C . ASN A 1 84 ? -2.083 -42.573 -4.460 1.00 25.41 84 ASN A C 1
ATOM 691 O O . ASN A 1 84 ? -2.318 -42.951 -5.605 1.00 25.41 84 ASN A O 1
ATOM 695 N N . ASN A 1 85 ? -1.239 -41.579 -4.197 1.00 25.98 85 ASN A N 1
ATOM 696 C CA . ASN A 1 85 ? 0.045 -41.561 -4.889 1.00 25.98 85 ASN A CA 1
ATOM 697 C C . ASN A 1 85 ? 1.149 -41.109 -3.931 1.00 25.98 85 ASN A C 1
ATOM 699 O O . ASN A 1 85 ? 0.974 -40.172 -3.154 1.00 25.98 85 ASN A O 1
ATOM 703 N N . ARG A 1 86 ? 2.257 -41.851 -3.930 1.00 24.98 86 ARG A N 1
ATOM 704 C CA . ARG A 1 86 ? 3.412 -41.603 -3.064 1.00 24.98 86 ARG A CA 1
ATOM 705 C C . ARG A 1 86 ? 4.429 -40.784 -3.838 1.00 24.98 86 ARG A C 1
ATOM 707 O O . ARG A 1 86 ? 4.881 -41.264 -4.866 1.00 24.98 86 ARG A O 1
ATOM 714 N N . ASP A 1 87 ? 4.911 -39.701 -3.243 1.00 26.50 87 ASP A N 1
ATOM 715 C CA . ASP A 1 87 ? 6.288 -39.267 -3.460 1.00 26.50 87 ASP A CA 1
ATOM 716 C C . ASP A 1 87 ? 6.939 -38.891 -2.129 1.00 26.50 87 ASP A C 1
ATOM 718 O O . ASP A 1 87 ? 6.329 -38.288 -1.244 1.00 26.50 87 ASP A O 1
ATOM 722 N N . ARG A 1 88 ? 8.180 -39.349 -1.948 1.00 24.08 88 ARG A N 1
ATOM 723 C CA . ARG A 1 88 ? 8.938 -39.199 -0.702 1.00 24.08 88 ARG A CA 1
ATOM 724 C C . ARG A 1 88 ? 9.531 -37.795 -0.625 1.00 24.08 88 ARG A C 1
ATOM 726 O O . ARG A 1 88 ? 10.460 -37.504 -1.371 1.00 24.08 88 ARG A O 1
ATOM 733 N N . TYR A 1 89 ? 9.118 -36.999 0.360 1.00 24.14 89 TYR A N 1
ATOM 734 C CA . TYR A 1 89 ? 9.917 -35.860 0.817 1.00 24.14 89 TYR A CA 1
ATOM 735 C C . TYR A 1 89 ? 10.535 -36.125 2.188 1.00 24.14 89 TYR A C 1
ATOM 737 O O . TYR A 1 89 ? 9.872 -36.550 3.132 1.00 24.14 89 TYR A O 1
ATOM 745 N N . ASN A 1 90 ? 11.849 -35.920 2.248 1.00 24.75 90 ASN A N 1
ATOM 746 C CA . ASN A 1 90 ? 12.689 -36.227 3.396 1.00 24.75 90 ASN A CA 1
ATOM 747 C C . ASN A 1 90 ? 12.573 -35.095 4.429 1.00 24.75 90 ASN A C 1
ATOM 749 O O . ASN A 1 90 ? 12.815 -33.933 4.103 1.00 24.75 90 ASN A O 1
ATOM 753 N N . ASN A 1 91 ? 12.169 -35.421 5.656 1.00 23.55 91 ASN A N 1
ATOM 754 C CA . ASN A 1 91 ? 11.708 -34.432 6.628 1.00 23.55 91 ASN A CA 1
ATOM 755 C C . ASN A 1 91 ? 12.833 -34.016 7.595 1.00 23.55 91 ASN A C 1
ATOM 757 O O . ASN A 1 91 ? 12.951 -34.572 8.685 1.00 23.55 91 ASN A O 1
ATOM 761 N N . ASN A 1 92 ? 13.660 -33.044 7.196 1.00 25.27 92 ASN A N 1
ATOM 762 C CA . ASN A 1 92 ? 14.699 -32.465 8.057 1.00 25.27 92 ASN A CA 1
ATOM 763 C C . ASN A 1 92 ? 14.235 -31.133 8.668 1.00 25.27 92 ASN A C 1
ATOM 765 O O . ASN A 1 92 ? 14.475 -30.058 8.119 1.00 25.27 92 ASN A O 1
ATOM 769 N N . ASN A 1 93 ? 13.611 -31.218 9.845 1.00 25.47 93 ASN A N 1
ATOM 770 C CA . ASN A 1 93 ? 13.378 -30.068 10.715 1.00 25.47 93 ASN A CA 1
ATOM 771 C C . ASN A 1 93 ? 14.708 -29.568 11.298 1.00 25.47 93 ASN A C 1
ATOM 773 O O . ASN A 1 93 ? 15.275 -30.222 12.169 1.00 25.47 93 ASN A O 1
ATOM 777 N N . ASN A 1 94 ? 15.150 -28.377 10.892 1.00 27.81 94 ASN A N 1
ATOM 778 C CA . ASN A 1 94 ? 16.154 -27.608 11.627 1.00 27.81 94 ASN A CA 1
ATOM 779 C C . ASN A 1 94 ? 15.504 -26.324 12.153 1.00 27.81 94 ASN A C 1
ATOM 781 O O . ASN A 1 94 ? 15.162 -25.431 11.378 1.00 27.81 94 ASN A O 1
ATOM 785 N N . ASN A 1 95 ? 15.331 -26.246 13.475 1.00 25.42 95 ASN A N 1
ATOM 786 C CA . ASN A 1 95 ? 14.845 -25.044 14.149 1.00 25.42 95 ASN A CA 1
ATOM 787 C C . ASN A 1 95 ? 15.832 -23.886 13.949 1.00 25.42 95 ASN A C 1
ATOM 789 O O . ASN A 1 95 ? 17.031 -24.043 14.182 1.00 25.42 95 ASN A O 1
ATOM 793 N N . TYR A 1 96 ? 15.316 -22.719 13.568 1.00 32.69 96 TYR A N 1
ATOM 794 C CA . TYR A 1 96 ? 16.089 -21.484 13.466 1.00 32.69 96 TYR A CA 1
ATOM 795 C C . TYR A 1 96 ? 15.961 -20.676 14.766 1.00 32.69 96 TYR A C 1
ATOM 797 O O . TYR A 1 96 ? 14.853 -20.338 15.181 1.00 32.69 96 TYR A O 1
ATOM 805 N N . ASP A 1 97 ? 17.094 -20.383 15.406 1.00 31.06 97 ASP A N 1
ATOM 806 C CA . ASP A 1 97 ? 17.196 -19.552 16.612 1.00 31.06 97 ASP A CA 1
ATOM 807 C C . ASP A 1 97 ? 17.631 -18.126 16.217 1.00 31.06 97 ASP A C 1
ATOM 809 O O . ASP A 1 97 ? 18.736 -17.961 15.688 1.00 31.06 97 ASP A O 1
ATOM 813 N N . PRO A 1 98 ? 16.805 -17.088 16.458 1.00 29.62 98 PRO A N 1
ATOM 814 C CA . PRO A 1 98 ? 17.083 -15.725 16.012 1.00 29.62 98 PRO A CA 1
ATOM 815 C C . PRO A 1 98 ? 18.129 -14.966 16.855 1.00 29.62 98 PRO A C 1
ATOM 817 O O . PRO A 1 98 ? 18.377 -13.796 16.575 1.00 29.62 98 PRO A O 1
ATOM 820 N N . ASN A 1 99 ? 18.748 -15.571 17.881 1.00 29.38 99 ASN A N 1
ATOM 821 C CA . ASN A 1 99 ? 19.627 -14.854 18.823 1.00 29.38 99 ASN A CA 1
ATOM 822 C C . ASN A 1 99 ? 21.147 -14.962 18.569 1.00 29.38 99 ASN A C 1
ATOM 824 O O . ASN A 1 99 ? 21.937 -14.439 19.363 1.00 29.38 99 ASN A O 1
ATOM 828 N N . LYS A 1 100 ? 21.612 -15.588 17.477 1.00 28.14 100 LYS A N 1
ATOM 829 C CA . LYS A 1 100 ? 23.059 -15.669 17.186 1.00 28.14 100 LYS A CA 1
ATOM 830 C C . LYS A 1 100 ? 23.618 -14.408 16.520 1.00 28.14 100 LYS A C 1
ATOM 832 O O . LYS A 1 100 ? 23.656 -14.291 15.298 1.00 28.14 100 LYS A O 1
ATOM 837 N N . ARG A 1 101 ? 24.165 -13.505 17.343 1.00 25.95 101 ARG A N 1
ATOM 838 C CA . ARG A 1 101 ? 25.154 -12.505 16.902 1.00 25.95 101 ARG A CA 1
ATOM 839 C C . ARG A 1 101 ? 26.440 -13.212 16.461 1.00 25.95 101 ARG A C 1
ATOM 841 O O . ARG A 1 101 ? 27.062 -13.903 17.266 1.00 25.95 101 ARG A O 1
ATOM 848 N N . TYR A 1 102 ? 26.851 -13.011 15.212 1.00 27.06 102 TYR A N 1
ATOM 849 C CA . TYR A 1 102 ? 28.149 -13.464 14.714 1.00 27.06 102 TYR A CA 1
ATOM 850 C C . TYR A 1 102 ? 29.221 -12.401 14.981 1.00 27.06 102 TYR A C 1
ATOM 852 O O . TYR A 1 102 ? 29.277 -11.386 14.292 1.00 27.06 102 TYR A O 1
ATOM 860 N N . ASN A 1 103 ? 30.086 -12.660 15.962 1.00 25.02 103 ASN A N 1
ATOM 861 C CA . ASN A 1 103 ? 31.389 -12.004 16.056 1.00 25.02 103 ASN A CA 1
ATOM 862 C C . ASN A 1 103 ? 32.380 -12.797 15.194 1.00 25.02 103 ASN A C 1
ATOM 864 O O . ASN A 1 103 ? 32.505 -14.004 15.391 1.00 25.02 103 ASN A O 1
ATOM 868 N N . ASN A 1 104 ? 33.106 -12.127 14.300 1.00 26.80 104 ASN A N 1
ATOM 869 C CA . ASN A 1 104 ? 34.247 -12.707 13.592 1.00 26.80 104 ASN A CA 1
ATOM 870 C C . ASN A 1 104 ? 35.504 -11.903 13.928 1.00 26.80 104 ASN A C 1
ATOM 872 O O . ASN A 1 104 ? 35.723 -10.835 13.363 1.00 26.80 104 ASN A O 1
ATOM 876 N N . ASP A 1 105 ? 36.334 -12.457 14.810 1.00 25.25 105 ASP A N 1
ATOM 877 C CA . ASP A 1 105 ? 37.731 -12.062 14.958 1.00 25.25 105 ASP A CA 1
ATOM 878 C C . ASP A 1 105 ? 38.627 -13.162 14.374 1.00 25.25 105 ASP A C 1
ATOM 880 O O . ASP A 1 105 ? 38.539 -14.324 14.759 1.00 25.25 105 ASP A O 1
ATOM 884 N N . ASN A 1 106 ? 39.465 -12.746 13.424 1.00 27.30 106 ASN A N 1
ATOM 885 C CA . ASN A 1 106 ? 40.714 -13.343 12.943 1.00 27.30 106 ASN A CA 1
ATOM 886 C C . ASN A 1 106 ? 41.013 -14.835 13.208 1.00 27.30 106 ASN A C 1
ATOM 888 O O . ASN A 1 106 ? 41.342 -15.225 14.327 1.00 27.30 106 ASN A O 1
ATOM 892 N N . GLN A 1 107 ? 41.273 -15.574 12.122 1.00 24.81 107 GLN A N 1
ATOM 893 C CA . GLN A 1 107 ? 42.531 -16.328 12.054 1.00 24.81 107 GLN A CA 1
ATOM 894 C C . GLN A 1 107 ? 43.090 -16.435 10.628 1.00 24.81 107 GLN A C 1
ATOM 896 O O . GLN A 1 107 ? 42.380 -16.736 9.672 1.00 24.81 107 GLN A O 1
ATOM 901 N N . TYR A 1 108 ? 44.390 -16.164 10.508 1.00 22.72 108 TYR A N 1
ATOM 902 C CA . TYR A 1 108 ? 45.181 -16.354 9.294 1.00 22.72 108 TYR A CA 1
ATOM 903 C C . TYR A 1 108 ? 45.333 -17.845 8.972 1.00 22.72 108 TYR A C 1
ATOM 905 O O . TYR A 1 108 ? 45.621 -18.630 9.874 1.00 22.72 108 TYR A O 1
ATOM 913 N N . ASN A 1 109 ? 45.374 -18.194 7.683 1.00 24.48 109 ASN A N 1
ATOM 914 C CA . ASN A 1 109 ? 46.483 -19.024 7.215 1.00 24.48 109 ASN A CA 1
ATOM 915 C C . ASN A 1 109 ? 46.818 -18.804 5.735 1.00 24.48 109 ASN A C 1
ATOM 917 O O . ASN A 1 109 ? 45.966 -18.439 4.928 1.00 24.48 109 ASN A O 1
ATOM 921 N N . ARG A 1 110 ? 48.101 -18.991 5.416 1.00 23.33 110 ARG A N 1
ATOM 922 C CA . ARG A 1 110 ? 48.649 -18.971 4.053 1.00 23.33 110 ARG A CA 1
ATOM 923 C C . ARG A 1 110 ? 48.310 -20.288 3.347 1.00 23.33 110 ARG A C 1
ATOM 925 O O . ARG A 1 110 ? 48.228 -21.311 4.013 1.00 23.33 110 ARG A O 1
ATOM 932 N N . ASP A 1 111 ? 48.221 -20.274 2.017 1.00 25.50 111 ASP A N 1
ATOM 933 C CA . ASP A 1 111 ? 49.288 -20.879 1.206 1.00 25.50 111 ASP A CA 1
ATOM 934 C C . ASP A 1 111 ? 49.193 -20.524 -0.286 1.00 25.50 111 ASP A C 1
ATOM 936 O O . ASP A 1 111 ? 48.175 -20.045 -0.785 1.00 25.50 111 ASP A O 1
ATOM 940 N N . ASN A 1 112 ? 50.331 -20.662 -0.969 1.00 24.06 112 ASN A N 1
ATOM 941 C CA . ASN A 1 112 ? 50.564 -20.154 -2.320 1.00 24.06 112 ASN A CA 1
ATOM 942 C C . ASN A 1 112 ? 50.028 -21.091 -3.412 1.00 24.06 112 ASN A C 1
ATOM 944 O O . ASN A 1 112 ? 50.196 -22.304 -3.318 1.00 24.06 112 ASN A O 1
ATOM 948 N N . ASN A 1 113 ? 49.614 -20.518 -4.548 1.00 25.53 113 ASN A N 1
ATOM 949 C CA . ASN A 1 113 ? 50.264 -20.880 -5.813 1.00 25.53 113 ASN A CA 1
ATOM 950 C C . ASN A 1 113 ? 50.100 -19.807 -6.900 1.00 25.53 113 ASN A C 1
ATOM 952 O O . ASN A 1 113 ? 49.004 -19.356 -7.219 1.00 25.53 113 ASN A O 1
ATOM 956 N N . THR A 1 114 ? 51.234 -19.414 -7.469 1.00 22.95 114 THR A N 1
ATOM 957 C CA . THR A 1 114 ? 51.395 -18.455 -8.570 1.00 22.95 114 THR A CA 1
ATOM 958 C C . THR A 1 114 ? 51.315 -19.128 -9.936 1.00 22.95 114 THR A C 1
ATOM 960 O O . THR A 1 114 ? 51.959 -20.155 -10.114 1.00 22.95 114 THR A O 1
ATOM 963 N N . TYR A 1 115 ? 50.726 -18.457 -10.932 1.00 23.84 115 TYR A N 1
ATOM 964 C CA . TYR A 1 115 ? 51.342 -18.321 -12.263 1.00 23.84 115 TYR A CA 1
ATOM 965 C C . TYR A 1 115 ? 50.909 -17.002 -12.933 1.00 23.84 115 TYR A C 1
ATOM 967 O O . TYR A 1 115 ? 49.739 -16.634 -12.917 1.00 23.84 115 TYR A O 1
ATOM 975 N N . ASN A 1 116 ? 51.885 -16.275 -13.483 1.00 23.58 116 ASN A N 1
ATOM 976 C CA . ASN A 1 116 ? 51.737 -14.963 -14.130 1.00 23.58 116 ASN A CA 1
ATOM 977 C C . ASN A 1 116 ? 51.481 -15.104 -15.645 1.00 23.58 116 ASN A C 1
ATOM 979 O O . ASN A 1 116 ? 52.026 -16.028 -16.244 1.00 23.58 116 ASN A O 1
ATOM 983 N N . PHE A 1 117 ? 50.812 -14.131 -16.288 1.00 23.59 117 PHE A N 1
ATOM 984 C CA . PHE A 1 117 ? 51.510 -13.028 -16.992 1.00 23.59 117 PHE A CA 1
ATOM 985 C C . PHE A 1 117 ? 50.567 -11.980 -17.634 1.00 23.59 117 PHE A C 1
ATOM 987 O O . PHE A 1 117 ? 49.720 -12.336 -18.437 1.00 23.59 117 PHE A O 1
ATOM 994 N N . SER A 1 118 ? 50.825 -10.700 -17.307 1.00 23.14 118 SER A N 1
ATOM 995 C CA . SER A 1 118 ? 50.749 -9.455 -18.118 1.00 23.14 118 SER A CA 1
ATOM 996 C C . SER A 1 118 ? 49.566 -9.114 -19.054 1.00 23.14 118 SER A C 1
ATOM 998 O O . SER A 1 118 ? 49.025 -9.962 -19.743 1.00 23.14 118 SER A O 1
ATOM 1000 N N . SER A 1 119 ? 49.228 -7.834 -19.275 1.00 24.38 119 SER A N 1
ATOM 1001 C CA . SER A 1 119 ? 49.560 -6.569 -18.576 1.00 24.38 119 SER A CA 1
ATOM 1002 C C . SER A 1 119 ? 48.690 -5.420 -19.130 1.00 24.38 119 SER A C 1
ATOM 1004 O O . SER A 1 119 ? 48.256 -5.466 -20.278 1.00 24.38 119 SER A O 1
ATOM 1006 N N . GLY A 1 120 ? 48.463 -4.363 -18.339 1.00 23.91 120 GLY A N 1
ATOM 1007 C CA . GLY A 1 120 ? 47.726 -3.165 -18.774 1.00 23.91 120 GLY A CA 1
ATOM 1008 C C . GLY A 1 120 ? 47.533 -2.155 -17.638 1.00 23.91 120 GLY A C 1
ATOM 1009 O O . GLY A 1 120 ? 46.572 -2.248 -16.885 1.00 23.91 120 GLY A O 1
ATOM 1010 N N . ASN A 1 121 ? 48.478 -1.224 -17.477 1.00 24.19 121 ASN A N 1
ATOM 1011 C CA . ASN A 1 121 ? 48.523 -0.265 -16.363 1.00 24.19 121 ASN A CA 1
ATOM 1012 C C . ASN A 1 121 ? 47.400 0.789 -16.397 1.00 24.19 121 ASN A C 1
ATOM 1014 O O . ASN A 1 121 ? 47.185 1.412 -17.434 1.00 24.19 121 ASN A O 1
ATOM 1018 N N . ASN A 1 122 ? 46.835 1.118 -15.226 1.00 25.78 122 ASN A N 1
ATOM 1019 C CA . ASN A 1 122 ? 47.156 2.377 -14.523 1.00 25.78 122 ASN A CA 1
ATOM 1020 C C . ASN A 1 122 ? 46.518 2.450 -13.113 1.00 25.78 122 ASN A C 1
ATOM 1022 O O . ASN A 1 122 ? 45.300 2.431 -12.970 1.00 25.78 122 ASN A O 1
ATOM 1026 N N . ASN A 1 123 ? 47.362 2.602 -12.082 1.00 23.06 123 ASN A N 1
ATOM 1027 C CA . ASN A 1 123 ? 46.984 3.127 -10.754 1.00 23.06 123 ASN A CA 1
ATOM 1028 C C . ASN A 1 123 ? 46.910 4.683 -10.833 1.00 23.06 123 ASN A C 1
ATOM 1030 O O . ASN A 1 123 ? 47.203 5.229 -11.892 1.00 23.06 123 ASN A O 1
ATOM 1034 N N . TYR A 1 124 ? 46.584 5.529 -9.847 1.00 24.22 124 TYR A N 1
ATOM 1035 C CA . TYR A 1 124 ? 46.446 5.519 -8.375 1.00 24.22 124 TYR A CA 1
ATOM 1036 C C . TYR A 1 124 ? 45.486 6.695 -8.013 1.00 24.22 124 TYR A C 1
ATOM 1038 O O . TYR A 1 124 ? 45.373 7.622 -8.809 1.00 24.22 124 TYR A O 1
ATOM 1046 N N . ASN A 1 125 ? 44.803 6.812 -6.865 1.00 24.88 125 ASN A N 1
ATOM 1047 C CA . ASN A 1 125 ? 44.669 5.979 -5.660 1.00 24.88 125 ASN A CA 1
ATOM 1048 C C . ASN A 1 125 ? 43.302 6.270 -4.974 1.00 24.88 125 ASN A C 1
ATOM 1050 O O . ASN A 1 125 ? 42.578 7.168 -5.400 1.00 24.88 125 ASN A O 1
ATOM 1054 N N . GLN A 1 126 ? 42.999 5.608 -3.853 1.00 24.75 126 GLN A N 1
ATOM 1055 C CA . GLN A 1 126 ? 42.021 6.061 -2.847 1.00 24.75 126 GLN A CA 1
ATOM 1056 C C . GLN A 1 126 ? 42.731 6.346 -1.514 1.00 24.75 126 GLN A C 1
ATOM 1058 O O . GLN A 1 126 ? 43.738 5.711 -1.203 1.00 24.75 126 GLN A O 1
ATOM 1063 N N . GLN A 1 127 ? 42.193 7.257 -0.698 1.00 24.02 127 GLN A N 1
ATOM 1064 C CA . GLN A 1 127 ? 42.663 7.481 0.673 1.00 24.02 127 GLN A CA 1
ATOM 1065 C C . GLN A 1 127 ? 41.493 7.330 1.653 1.00 24.02 127 GLN A C 1
ATOM 1067 O O . GLN A 1 127 ? 40.623 8.192 1.746 1.00 24.02 127 GLN A O 1
ATOM 1072 N N . TYR A 1 128 ? 41.471 6.206 2.371 1.00 23.27 128 TYR A N 1
ATOM 1073 C CA . TYR A 1 128 ? 40.498 5.937 3.429 1.00 23.27 128 TYR A CA 1
ATOM 1074 C C . TYR A 1 128 ? 40.902 6.644 4.727 1.00 23.27 128 TYR A C 1
ATOM 1076 O O . TYR A 1 128 ? 42.025 6.482 5.204 1.00 23.27 128 TYR A O 1
ATOM 1084 N N . GLY A 1 129 ? 39.959 7.368 5.329 1.00 22.94 129 GLY A N 1
ATOM 1085 C CA . GLY A 1 129 ? 40.045 7.846 6.707 1.00 22.94 129 GLY A CA 1
ATOM 1086 C C . GLY A 1 129 ? 39.033 7.114 7.583 1.00 22.94 129 GLY A C 1
ATOM 1087 O O . GLY A 1 129 ? 37.841 7.400 7.511 1.00 22.94 129 GLY A O 1
ATOM 1088 N N . ASN A 1 130 ? 39.499 6.183 8.417 1.00 21.92 130 ASN A N 1
ATOM 1089 C CA . ASN A 1 130 ? 38.676 5.587 9.472 1.00 21.92 130 ASN A CA 1
ATOM 1090 C C . ASN A 1 130 ? 38.399 6.618 10.573 1.00 21.92 130 ASN A C 1
ATOM 1092 O O . ASN A 1 130 ? 39.341 7.209 11.091 1.00 21.92 130 ASN A O 1
ATOM 1096 N N . ASN A 1 131 ? 37.140 6.743 10.999 1.00 22.69 131 ASN A N 1
ATOM 1097 C CA . ASN A 1 131 ? 36.775 7.182 12.348 1.00 22.69 131 ASN A CA 1
ATOM 1098 C C . ASN A 1 131 ? 35.394 6.616 12.721 1.00 22.69 131 ASN A C 1
ATOM 1100 O O . ASN A 1 131 ? 34.391 6.936 12.088 1.00 22.69 131 ASN A O 1
ATOM 1104 N N . ASN A 1 132 ? 35.365 5.767 13.752 1.00 22.39 132 ASN A N 1
ATOM 1105 C CA . ASN A 1 132 ? 34.149 5.236 14.383 1.00 22.39 132 ASN A CA 1
ATOM 1106 C C . ASN A 1 132 ? 33.743 6.170 15.563 1.00 22.39 132 ASN A C 1
ATOM 1108 O O . ASN A 1 132 ? 34.489 7.102 15.868 1.00 22.39 132 ASN A O 1
ATOM 1112 N N . PRO A 1 133 ? 32.554 6.065 16.185 1.00 32.91 133 PRO A N 1
ATOM 1113 C CA . PRO A 1 133 ? 31.597 7.157 16.071 1.00 32.91 133 PRO A CA 1
ATOM 1114 C C . PRO A 1 133 ? 31.264 7.813 17.418 1.00 32.91 133 PRO A C 1
ATOM 1116 O O . PRO A 1 133 ? 31.369 7.201 18.480 1.00 32.91 133 PRO A O 1
ATOM 1119 N N . GLN A 1 134 ? 30.738 9.039 17.372 1.00 20.81 134 GLN A N 1
ATOM 1120 C CA . GLN A 1 134 ? 29.957 9.574 18.486 1.00 20.81 134 GLN A CA 1
ATOM 1121 C C . GLN A 1 134 ? 28.464 9.510 18.173 1.00 20.81 134 GLN A C 1
ATOM 1123 O O . GLN A 1 134 ? 28.006 9.972 17.128 1.00 20.81 134 GLN A O 1
ATOM 1128 N N . TYR A 1 135 ? 27.717 8.940 19.118 1.00 25.12 135 TYR A N 1
ATOM 1129 C CA . TYR A 1 135 ? 26.260 8.956 19.147 1.00 25.12 135 TYR A CA 1
ATOM 1130 C C . TYR A 1 135 ? 25.734 10.385 18.998 1.00 25.12 135 TYR A C 1
ATOM 1132 O O . TYR A 1 135 ? 26.105 11.262 19.776 1.00 25.12 135 TYR A O 1
ATOM 1140 N N . ASN A 1 136 ? 24.792 10.599 18.079 1.00 21.33 136 ASN A N 1
ATOM 1141 C CA . ASN A 1 136 ? 23.834 11.689 18.219 1.00 21.33 136 ASN A CA 1
ATOM 1142 C C . ASN A 1 136 ? 22.521 11.383 17.491 1.00 21.33 136 ASN A C 1
ATOM 1144 O O . ASN A 1 136 ? 22.506 11.075 16.301 1.00 21.33 136 ASN A O 1
ATOM 1148 N N . ASN A 1 137 ? 21.419 11.494 18.236 1.00 27.72 137 ASN A N 1
ATOM 1149 C CA . ASN A 1 137 ? 20.052 11.262 17.772 1.00 27.72 137 ASN A CA 1
ATOM 1150 C C . ASN A 1 137 ? 19.725 12.073 16.511 1.00 27.72 137 ASN A C 1
ATOM 1152 O O . ASN A 1 137 ? 19.824 13.302 16.541 1.00 27.72 137 ASN A O 1
ATOM 1156 N N . ARG A 1 138 ? 19.206 11.425 15.458 1.00 22.69 138 ARG A N 1
ATOM 1157 C CA . ARG A 1 138 ? 18.444 12.104 14.398 1.00 22.69 138 ARG A CA 1
ATOM 1158 C C . ARG A 1 138 ? 17.207 11.298 14.002 1.00 22.69 138 ARG A C 1
ATOM 1160 O O . ARG A 1 138 ? 17.311 10.166 13.563 1.00 22.69 138 ARG A O 1
ATOM 1167 N N . GLN A 1 139 ? 16.064 11.942 14.243 1.00 26.70 139 GLN A N 1
ATOM 1168 C CA . GLN A 1 139 ? 14.751 11.821 13.596 1.00 26.70 139 GLN A CA 1
ATOM 1169 C C . GLN A 1 139 ? 14.373 10.456 12.987 1.00 26.70 139 GLN A C 1
ATOM 1171 O O . GLN A 1 139 ? 14.804 10.095 11.903 1.00 26.70 139 GLN A O 1
ATOM 1176 N N . LEU A 1 140 ? 13.470 9.756 13.685 1.00 27.33 140 LEU A N 1
ATOM 1177 C CA . LEU A 1 140 ? 12.817 8.525 13.231 1.00 27.33 140 LEU A CA 1
ATOM 1178 C C . LEU A 1 140 ? 11.556 8.832 12.405 1.00 27.33 140 LEU A C 1
ATOM 1180 O O . LEU A 1 140 ? 10.665 9.554 12.875 1.00 27.33 140 LEU A O 1
ATOM 1184 N N . ASP A 1 141 ? 11.451 8.211 11.230 1.00 30.25 141 ASP A N 1
ATOM 1185 C CA . ASP A 1 141 ? 10.336 8.370 10.291 1.00 30.25 141 ASP A CA 1
ATOM 1186 C C . ASP A 1 141 ? 8.993 7.919 10.872 1.00 30.25 141 ASP A C 1
ATOM 1188 O O . ASP A 1 141 ? 8.667 6.730 10.954 1.00 30.25 141 ASP A O 1
ATOM 1192 N N . ASN A 1 142 ? 8.149 8.890 11.217 1.00 29.08 142 ASN A N 1
ATOM 1193 C CA . ASN A 1 142 ? 6.772 8.639 11.627 1.00 29.08 142 ASN A CA 1
ATOM 1194 C C . ASN A 1 142 ? 5.841 8.593 10.408 1.00 29.08 142 ASN A C 1
ATOM 1196 O O . ASN A 1 142 ? 4.993 9.467 10.230 1.00 29.08 142 ASN A O 1
ATOM 1200 N N . ASN A 1 143 ? 5.941 7.526 9.609 1.00 32.00 143 ASN A N 1
ATOM 1201 C CA . ASN A 1 143 ? 4.919 7.193 8.611 1.00 32.00 143 ASN A CA 1
ATOM 1202 C C . ASN A 1 143 ? 3.707 6.503 9.271 1.00 32.00 143 ASN A C 1
ATOM 1204 O O . ASN A 1 143 ? 3.410 5.322 9.077 1.00 32.00 143 ASN A O 1
ATOM 1208 N N . ASN A 1 144 ? 3.027 7.297 10.099 1.00 32.66 144 ASN A N 1
ATOM 1209 C CA . ASN A 1 144 ? 1.686 7.075 10.617 1.00 32.66 144 ASN A CA 1
ATOM 1210 C C . ASN A 1 144 ? 0.815 8.251 10.151 1.00 32.66 144 ASN A C 1
ATOM 1212 O O . ASN A 1 144 ? 1.289 9.389 10.150 1.00 32.66 144 ASN A O 1
ATOM 1216 N N . ASN A 1 145 ? -0.445 7.978 9.792 1.00 35.47 145 ASN A N 1
ATOM 1217 C CA . ASN A 1 145 ? -1.442 8.990 9.425 1.00 35.47 145 ASN A CA 1
ATOM 1218 C C . ASN A 1 145 ? -1.397 10.148 10.429 1.00 35.47 145 ASN A C 1
ATOM 1220 O O . ASN A 1 145 ? -1.413 9.911 11.642 1.00 35.47 145 ASN A O 1
ATOM 1224 N N . ASN A 1 146 ? -1.338 11.384 9.932 1.00 27.48 146 ASN A N 1
ATOM 1225 C CA . ASN A 1 146 ? -1.105 12.572 10.749 1.00 27.48 146 ASN A CA 1
ATOM 1226 C C . ASN A 1 146 ? -2.384 12.991 11.503 1.00 27.48 146 ASN A C 1
ATOM 1228 O O . ASN A 1 146 ? -2.929 14.074 11.296 1.00 27.48 146 ASN A O 1
ATOM 1232 N N . ARG A 1 147 ? -2.889 12.110 12.379 1.00 39.03 147 ARG A N 1
ATOM 1233 C CA . ARG A 1 147 ? -3.896 12.461 13.381 1.00 39.03 147 ARG A CA 1
ATOM 1234 C C . ARG A 1 147 ? -3.289 13.562 14.248 1.00 39.03 147 ARG A C 1
ATOM 1236 O O . ARG A 1 147 ? -2.299 13.324 14.944 1.00 39.03 147 ARG A O 1
ATOM 1243 N N . GLN A 1 148 ? -3.887 14.752 14.223 1.00 30.08 148 GLN A N 1
ATOM 1244 C CA . GLN A 1 148 ? -3.653 15.753 15.259 1.00 30.08 148 GLN A CA 1
ATOM 1245 C C . GLN A 1 148 ? -4.181 15.182 16.578 1.00 30.08 148 GLN A C 1
ATOM 1247 O O . GLN A 1 148 ? -5.363 15.273 16.897 1.00 30.08 148 GLN A O 1
ATOM 1252 N N . TYR A 1 149 ? -3.292 14.522 17.316 1.00 28.83 149 TYR A N 1
ATOM 1253 C CA . TYR A 1 149 ? -3.540 14.107 18.685 1.00 28.83 149 TYR A CA 1
ATOM 1254 C C . TYR A 1 149 ? -3.474 15.348 19.581 1.00 28.83 149 TYR A C 1
ATOM 1256 O O . TYR A 1 149 ? -2.440 15.610 20.199 1.00 28.83 149 TYR A O 1
ATOM 1264 N N . ASP A 1 150 ? -4.584 16.084 19.672 1.00 26.58 150 ASP A N 1
ATOM 1265 C CA . ASP A 1 150 ? -4.824 17.052 20.748 1.00 26.58 150 ASP A CA 1
ATOM 1266 C C . ASP A 1 150 ? -4.991 16.290 22.075 1.00 26.58 150 ASP A C 1
ATOM 1268 O O . ASP A 1 150 ? -6.082 16.084 22.609 1.00 26.58 150 ASP A O 1
ATOM 1272 N N . ASN A 1 151 ? -3.860 15.810 22.595 1.00 25.22 151 ASN A N 1
ATOM 1273 C CA . ASN A 1 151 ? -3.751 15.126 23.874 1.00 25.22 151 ASN A CA 1
ATOM 1274 C C . ASN A 1 151 ? -3.830 16.146 25.016 1.00 25.22 151 ASN A C 1
ATOM 1276 O O . ASN A 1 151 ? -2.811 16.524 25.592 1.00 25.22 151 ASN A O 1
ATOM 1280 N N . ASN A 1 152 ? -5.048 16.526 25.398 1.00 26.06 152 ASN A N 1
ATOM 1281 C CA . ASN A 1 152 ? -5.299 16.996 26.757 1.00 26.06 152 ASN A CA 1
ATOM 1282 C C . ASN A 1 152 ? -5.670 15.810 27.657 1.00 26.06 152 ASN A C 1
ATOM 1284 O O . ASN A 1 152 ? -6.536 14.995 27.336 1.00 26.06 152 ASN A O 1
ATOM 1288 N N . ASN A 1 153 ? -4.981 15.703 28.794 1.00 30.50 153 ASN A N 1
ATOM 1289 C CA . ASN A 1 153 ? -5.117 14.590 29.730 1.00 30.50 153 ASN A CA 1
ATOM 1290 C C . ASN A 1 153 ? -6.512 14.541 30.375 1.00 30.50 153 ASN A C 1
ATOM 1292 O O . ASN A 1 153 ? -6.802 15.315 31.283 1.00 30.50 153 ASN A O 1
ATOM 1296 N N . GLN A 1 154 ? -7.317 13.540 30.008 1.00 29.88 154 GLN A N 1
ATOM 1297 C CA . GLN A 1 154 ? -8.416 13.037 30.844 1.00 29.88 154 GLN A CA 1
ATOM 1298 C C . GLN A 1 154 ? -8.368 11.508 30.994 1.00 29.88 154 GLN A C 1
ATOM 1300 O O . GLN A 1 154 ? -9.341 10.797 30.768 1.00 29.88 154 GLN A O 1
ATOM 1305 N N . TYR A 1 155 ? -7.222 11.009 31.465 1.00 33.25 155 TYR A N 1
ATOM 1306 C CA . TYR A 1 155 ? -7.158 9.767 32.244 1.00 33.25 155 TYR A CA 1
ATOM 1307 C C . TYR A 1 155 ? -7.170 10.119 33.736 1.00 33.25 155 TYR A C 1
ATOM 1309 O O . TYR A 1 155 ? -6.181 9.933 34.436 1.00 33.25 155 TYR A O 1
ATOM 1317 N N . ASN A 1 156 ? -8.280 10.686 34.212 1.00 27.19 156 ASN A N 1
ATOM 1318 C CA . ASN A 1 156 ? -8.530 10.868 35.639 1.00 27.19 156 ASN A CA 1
ATOM 1319 C C . ASN A 1 156 ? -10.022 10.700 35.931 1.00 27.19 156 ASN A C 1
ATOM 1321 O O . ASN A 1 156 ? -10.855 11.440 35.411 1.00 27.19 156 ASN A O 1
ATOM 1325 N N . ASN A 1 157 ? -10.336 9.735 36.797 1.00 30.75 157 ASN A N 1
ATOM 1326 C CA . ASN A 1 157 ? -11.636 9.645 37.449 1.00 30.75 157 ASN A CA 1
ATOM 1327 C C . ASN A 1 157 ? -11.894 10.935 38.228 1.00 30.75 157 ASN A C 1
ATOM 1329 O O . ASN A 1 157 ? -11.092 11.294 39.084 1.00 30.75 157 ASN A O 1
ATOM 1333 N N . ASN A 1 158 ? -13.051 11.554 38.014 1.00 25.61 158 ASN A N 1
ATOM 1334 C CA . ASN A 1 158 ? -13.694 12.363 39.039 1.00 25.61 158 ASN A CA 1
ATOM 1335 C C . ASN A 1 158 ? -15.203 12.170 38.942 1.00 25.61 158 ASN A C 1
ATOM 1337 O O . ASN A 1 158 ? -15.836 12.550 37.959 1.00 25.61 158 ASN A O 1
ATOM 1341 N N . ASN A 1 159 ? -15.769 11.576 39.992 1.00 30.47 159 ASN A N 1
ATOM 1342 C CA . ASN A 1 159 ? -17.195 11.675 40.252 1.00 30.47 159 ASN A CA 1
ATOM 1343 C C . ASN A 1 159 ? -17.537 13.151 40.466 1.00 30.47 159 ASN A C 1
ATOM 1345 O O . ASN A 1 159 ? -16.917 13.791 41.309 1.00 30.47 159 ASN A O 1
ATOM 1349 N N . ASN A 1 160 ? -18.579 13.641 39.806 1.00 25.69 160 ASN A N 1
ATOM 1350 C CA . ASN A 1 160 ? -19.458 14.632 40.410 1.00 25.69 160 ASN A CA 1
ATOM 1351 C C . ASN A 1 160 ? -20.889 14.363 39.952 1.00 25.69 160 ASN A C 1
ATOM 1353 O O . ASN A 1 160 ? -21.158 14.169 38.768 1.00 25.69 160 ASN A O 1
ATOM 1357 N N . ASN A 1 161 ? -21.793 14.307 40.928 1.00 28.36 161 ASN A N 1
ATOM 1358 C CA . ASN A 1 161 ? -23.220 14.375 40.662 1.00 28.36 161 ASN A CA 1
ATOM 1359 C C . ASN A 1 161 ? -23.535 15.776 40.150 1.00 28.36 161 ASN A C 1
ATOM 1361 O O . ASN A 1 161 ? -23.105 16.730 40.787 1.00 28.36 161 ASN A O 1
ATOM 1365 N N . ASP A 1 162 ? -24.404 15.887 39.152 1.00 27.77 162 ASP A N 1
ATOM 1366 C CA . ASP A 1 162 ? -25.362 16.987 39.138 1.00 27.77 162 ASP A CA 1
ATOM 1367 C C . ASP A 1 162 ? -26.721 16.509 38.623 1.00 27.77 162 ASP A C 1
ATOM 1369 O O . ASP A 1 162 ? -26.848 15.846 37.593 1.00 27.77 162 ASP A O 1
ATOM 1373 N N . ARG A 1 163 ? -27.753 16.811 39.415 1.00 24.78 163 ARG A N 1
ATOM 1374 C CA . ARG A 1 163 ? -29.167 16.631 39.074 1.00 24.78 163 ARG A CA 1
ATOM 1375 C C . ARG A 1 163 ? -29.669 17.931 38.464 1.00 24.78 163 ARG A C 1
ATOM 1377 O O . ARG A 1 163 ? -29.423 18.951 39.078 1.00 24.78 163 ARG A O 1
ATOM 1384 N N . TYR A 1 164 ? -30.451 17.866 37.388 1.00 25.23 164 TYR A N 1
ATOM 1385 C CA . TYR A 1 164 ? -31.615 18.712 37.028 1.00 25.23 164 TYR A CA 1
ATOM 1386 C C . TYR A 1 164 ? -31.990 18.356 35.571 1.00 25.23 164 TYR A C 1
ATOM 1388 O O . TYR A 1 164 ? -31.113 17.992 34.797 1.00 25.23 164 TYR A O 1
ATOM 1396 N N . ASN A 1 165 ? -33.224 18.465 35.077 1.00 23.62 165 ASN A N 1
ATOM 1397 C CA . ASN A 1 165 ? -34.552 18.248 35.662 1.00 23.62 165 ASN A CA 1
ATOM 1398 C C . ASN A 1 165 ? -35.502 17.917 34.486 1.00 23.62 165 ASN A C 1
ATOM 1400 O O . ASN A 1 165 ? -35.206 18.261 33.343 1.00 23.62 165 ASN A O 1
ATOM 1404 N N . THR A 1 166 ? -36.634 17.267 34.735 1.00 27.42 166 THR A N 1
ATOM 1405 C CA . THR A 1 166 ? -37.624 16.927 33.696 1.00 27.42 166 THR A CA 1
ATOM 1406 C C . THR A 1 166 ? -38.470 18.123 33.254 1.00 27.42 166 THR A C 1
ATOM 1408 O O . THR A 1 166 ? -38.843 18.929 34.102 1.00 27.42 166 THR A O 1
ATOM 1411 N N . ASN A 1 167 ? -38.830 18.169 31.963 1.00 24.72 167 ASN A N 1
ATOM 1412 C CA . ASN A 1 167 ? -40.172 18.436 31.392 1.00 24.72 167 ASN A CA 1
ATOM 1413 C C . ASN A 1 167 ? -40.053 18.387 29.846 1.00 24.72 167 ASN A C 1
ATOM 1415 O O . ASN A 1 167 ? -39.069 18.875 29.301 1.00 24.72 167 ASN A O 1
ATOM 1419 N N . ASN A 1 168 ? -40.854 17.572 29.145 1.00 26.84 168 ASN A N 1
ATOM 1420 C CA . ASN A 1 168 ? -42.080 17.961 28.412 1.00 26.84 168 ASN A CA 1
ATOM 1421 C C . ASN A 1 168 ? -41.884 19.176 27.464 1.00 26.84 168 ASN A C 1
ATOM 1423 O O . ASN A 1 168 ? -41.349 20.196 27.872 1.00 26.84 168 ASN A O 1
ATOM 1427 N N . ASP A 1 169 ? -42.315 19.154 26.196 1.00 27.22 169 ASP A N 1
ATOM 1428 C CA . ASP A 1 169 ? -43.594 18.596 25.736 1.00 27.22 169 ASP A CA 1
ATOM 1429 C C . ASP A 1 169 ? -43.643 18.145 24.253 1.00 27.22 169 ASP A C 1
ATOM 1431 O O . ASP A 1 169 ? -42.688 18.271 23.487 1.00 27.22 169 ASP A O 1
ATOM 1435 N N . ARG A 1 170 ? -44.800 17.593 23.869 1.00 26.19 170 ARG A N 1
ATOM 1436 C CA . ARG A 1 170 ? -45.150 17.047 22.541 1.00 26.19 170 ARG A CA 1
ATOM 1437 C C . ARG A 1 170 ? -45.127 18.086 21.410 1.00 26.19 170 ARG A C 1
ATOM 1439 O O . ARG A 1 170 ? -45.673 19.165 21.589 1.00 26.19 170 ARG A O 1
ATOM 1446 N N . PHE A 1 171 ? -44.780 17.653 20.193 1.00 25.78 171 PHE A N 1
ATOM 1447 C CA . PHE A 1 171 ? -45.595 17.940 18.998 1.00 25.78 171 PHE A CA 1
ATOM 1448 C C . PHE A 1 171 ? -45.545 16.774 17.997 1.00 25.78 171 PHE A C 1
ATOM 1450 O O . PHE A 1 171 ? -44.486 16.222 17.718 1.00 25.78 171 PHE A O 1
ATOM 1457 N N . ASN A 1 172 ? -46.716 16.393 17.482 1.00 23.67 172 ASN A N 1
ATOM 1458 C CA . ASN A 1 172 ? -46.915 15.352 16.473 1.00 23.67 172 ASN A CA 1
ATOM 1459 C C . ASN A 1 172 ? -47.743 15.945 15.324 1.00 23.67 172 ASN A C 1
ATOM 1461 O O . ASN A 1 172 ? -48.860 16.396 15.574 1.00 23.67 172 ASN A O 1
ATOM 1465 N N . THR A 1 173 ? -47.231 15.892 14.093 1.00 27.58 173 THR A N 1
ATOM 1466 C CA . THR A 1 173 ? -48.009 16.071 12.855 1.00 27.58 173 THR A CA 1
ATOM 1467 C C . THR A 1 173 ? -47.420 15.199 11.747 1.00 27.58 173 THR A C 1
ATOM 1469 O O . THR A 1 173 ? -46.218 15.237 11.499 1.00 27.58 173 THR A O 1
ATOM 1472 N N . ASN A 1 174 ? -48.290 14.422 11.099 1.00 24.86 174 ASN A N 1
ATOM 1473 C CA . ASN A 1 174 ? -47.991 13.441 10.048 1.00 24.86 174 ASN A CA 1
ATOM 1474 C C . ASN A 1 174 ? -48.077 14.033 8.621 1.00 24.86 174 ASN A C 1
ATOM 1476 O O . ASN A 1 174 ? -48.505 15.176 8.462 1.00 24.86 174 ASN A O 1
ATOM 1480 N N . SER A 1 175 ? -47.808 13.181 7.611 1.00 27.19 175 SER A N 1
ATOM 1481 C CA . SER A 1 175 ? -47.889 13.382 6.137 1.00 27.19 175 SER A CA 1
ATOM 1482 C C . SER A 1 175 ? -46.732 14.201 5.525 1.00 27.19 175 SER A C 1
ATOM 1484 O O . SER A 1 175 ? -46.266 15.138 6.157 1.00 27.19 175 SER A O 1
ATOM 1486 N N . ASP A 1 176 ? -46.188 13.958 4.321 1.00 25.27 176 ASP A N 1
ATOM 1487 C CA . ASP A 1 176 ? -46.314 12.895 3.289 1.00 25.27 176 ASP A CA 1
ATOM 1488 C C . ASP A 1 176 ? -45.149 13.084 2.258 1.00 25.27 176 ASP A C 1
ATOM 1490 O O . ASP A 1 176 ? -44.604 14.183 2.191 1.00 25.27 176 ASP A O 1
ATOM 1494 N N . ARG A 1 177 ? -44.689 12.148 1.399 1.00 27.20 177 ARG A N 1
ATOM 1495 C CA . ARG A 1 177 ? -45.005 10.724 1.128 1.00 27.20 177 ARG A CA 1
ATOM 1496 C C . ARG A 1 177 ? -43.812 10.021 0.411 1.00 27.20 177 ARG A C 1
ATOM 1498 O O . ARG A 1 177 ? -43.035 10.691 -0.256 1.00 27.20 177 ARG A O 1
ATOM 1505 N N . ASN A 1 178 ? -43.742 8.686 0.495 1.00 24.59 178 ASN A N 1
ATOM 1506 C CA . ASN A 1 178 ? -43.179 7.678 -0.442 1.00 24.59 178 ASN A CA 1
ATOM 1507 C C . ASN A 1 178 ? -42.003 8.010 -1.400 1.00 24.59 178 ASN A C 1
ATOM 1509 O O . ASN A 1 178 ? -42.198 8.707 -2.392 1.00 24.59 178 ASN A O 1
ATOM 1513 N N . PHE A 1 179 ? -40.883 7.284 -1.244 1.00 25.03 179 PHE A N 1
ATOM 1514 C CA . PHE A 1 179 ? -40.140 6.642 -2.354 1.00 25.03 179 PHE A CA 1
ATOM 1515 C C . PHE A 1 179 ? -39.283 5.462 -1.829 1.00 25.03 179 PHE A C 1
ATOM 1517 O O . PHE A 1 179 ? -38.058 5.524 -1.749 1.00 25.03 179 PHE A O 1
ATOM 1524 N N . GLU A 1 180 ? -39.950 4.369 -1.455 1.00 27.25 180 GLU A N 1
ATOM 1525 C CA . GLU A 1 180 ? -39.387 3.014 -1.605 1.00 27.25 180 GLU A CA 1
ATOM 1526 C C . GLU A 1 180 ? -39.587 2.607 -3.089 1.00 27.25 180 GLU A C 1
ATOM 1528 O O . GLU A 1 180 ? -40.423 3.191 -3.777 1.00 27.25 180 GLU A O 1
ATOM 1533 N N . GLU A 1 181 ? -38.843 1.689 -3.704 1.00 31.14 181 GLU A N 1
ATOM 1534 C CA . GLU A 1 181 ? -38.216 0.479 -3.169 1.00 31.14 181 GLU A CA 1
ATOM 1535 C C . GLU A 1 181 ? -37.119 -0.027 -4.143 1.00 31.14 181 GLU A C 1
ATOM 1537 O O . GLU A 1 181 ? -37.116 0.372 -5.307 1.00 31.14 181 GLU A O 1
ATOM 1542 N N . GLN A 1 182 ? -36.229 -0.922 -3.678 1.00 24.20 182 GLN A N 1
ATOM 1543 C CA . GLN A 1 182 ? -35.656 -2.090 -4.400 1.00 24.20 182 GLN A CA 1
ATOM 1544 C C . GLN A 1 182 ? -34.190 -2.398 -4.019 1.00 24.20 182 GLN A C 1
ATOM 1546 O O . GLN A 1 182 ? -33.260 -2.163 -4.786 1.00 24.20 182 GLN A O 1
ATOM 1551 N N . TYR A 1 183 ? -33.991 -3.059 -2.872 1.00 30.72 183 TYR A N 1
ATOM 1552 C CA . TYR A 1 183 ? -32.878 -4.001 -2.673 1.00 30.72 183 TYR A CA 1
ATOM 1553 C C . TYR A 1 183 ? -33.405 -5.256 -1.964 1.00 30.72 183 TYR A C 1
ATOM 1555 O O . TYR A 1 183 ? -34.155 -5.165 -0.997 1.00 30.72 183 TYR A O 1
ATOM 1563 N N . GLY A 1 184 ? -33.090 -6.431 -2.516 1.00 28.12 184 GLY A N 1
ATOM 1564 C CA . GLY A 1 184 ? -33.852 -7.660 -2.274 1.00 28.12 184 GLY A CA 1
ATOM 1565 C C . GLY A 1 184 ? -33.547 -8.406 -0.970 1.00 28.12 184 GLY A C 1
ATOM 1566 O O . GLY A 1 184 ? -32.393 -8.580 -0.584 1.00 28.12 184 GLY A O 1
ATOM 1567 N N . ASN A 1 185 ? -34.612 -8.939 -0.365 1.00 32.75 185 ASN A N 1
ATOM 1568 C CA . ASN A 1 185 ? -34.587 -9.924 0.719 1.00 32.75 185 ASN A CA 1
ATOM 1569 C C . ASN A 1 185 ? -34.252 -11.347 0.230 1.00 32.75 185 ASN A C 1
ATOM 1571 O O . ASN A 1 185 ? -34.716 -11.768 -0.827 1.00 32.75 185 ASN A O 1
ATOM 1575 N N . ASN A 1 186 ? -33.556 -12.116 1.074 1.00 31.81 186 ASN A N 1
ATOM 1576 C CA . ASN A 1 186 ? -33.675 -13.575 1.263 1.00 31.81 186 ASN A CA 1
ATOM 1577 C C . ASN A 1 186 ? -32.742 -13.971 2.436 1.00 31.81 186 ASN A C 1
ATOM 1579 O O . ASN A 1 186 ? -31.597 -13.538 2.455 1.00 31.81 186 ASN A O 1
ATOM 1583 N N . ARG A 1 187 ? -33.123 -14.803 3.413 1.00 35.69 187 ARG A N 1
ATOM 1584 C CA . ARG A 1 187 ? -34.429 -15.420 3.702 1.00 35.69 187 ARG A CA 1
ATOM 1585 C C . ARG A 1 187 ? -34.462 -15.864 5.173 1.00 35.69 187 ARG A C 1
ATOM 1587 O O . ARG A 1 187 ? -33.438 -16.289 5.697 1.00 35.69 187 ARG A O 1
ATOM 1594 N N . GLN A 1 188 ? -35.629 -15.816 5.811 1.00 37.12 188 GLN A N 1
ATOM 1595 C CA . GLN A 1 188 ? -35.855 -16.489 7.095 1.00 37.12 188 GLN A CA 1
ATOM 1596 C C . GLN A 1 188 ? -35.951 -18.008 6.889 1.00 37.12 188 GLN A C 1
ATOM 1598 O O . GLN A 1 188 ? -36.546 -18.461 5.911 1.00 37.12 188 GLN A O 1
ATOM 1603 N N . PHE A 1 189 ? -35.476 -18.774 7.869 1.00 36.38 189 PHE A N 1
ATOM 1604 C CA . PHE A 1 189 ? -36.108 -20.033 8.259 1.00 36.38 189 PHE A CA 1
ATOM 1605 C C . PHE A 1 189 ? -36.655 -19.839 9.669 1.00 36.38 189 PHE A C 1
ATOM 1607 O O . PHE A 1 189 ? -35.969 -19.282 10.521 1.00 36.38 189 PHE A O 1
ATOM 1614 N N . GLY A 1 190 ? -37.893 -20.262 9.897 1.00 37.12 190 GLY A N 1
ATOM 1615 C CA . GLY A 1 190 ? -38.502 -20.272 11.218 1.00 37.12 190 GLY A CA 1
ATOM 1616 C C . GLY A 1 190 ? -39.001 -21.669 11.545 1.00 37.12 190 GLY A C 1
ATOM 1617 O O . GLY A 1 190 ? -39.509 -22.365 10.669 1.00 37.12 190 GLY A O 1
ATOM 1618 N N . ASN A 1 191 ? -38.888 -22.041 12.813 1.00 32.00 191 ASN A N 1
ATOM 1619 C CA . ASN A 1 191 ? -39.794 -22.970 13.470 1.00 32.00 191 ASN A CA 1
ATOM 1620 C C . ASN A 1 191 ? -40.012 -22.460 14.896 1.00 32.00 191 ASN A C 1
ATOM 1622 O O . ASN A 1 191 ? -39.113 -21.870 15.490 1.00 32.00 191 ASN A O 1
ATOM 1626 N N . ASN A 1 192 ? -41.229 -22.626 15.403 1.00 39.34 192 ASN A N 1
ATOM 1627 C CA . ASN A 1 192 ? -41.610 -22.107 16.710 1.00 39.34 192 ASN A CA 1
ATOM 1628 C C . ASN A 1 192 ? -41.014 -22.968 17.826 1.00 39.34 192 ASN A C 1
ATOM 1630 O O . ASN A 1 192 ? -41.468 -24.094 18.010 1.00 39.34 192 ASN A O 1
ATOM 1634 N N . ASP A 1 193 ? -40.129 -22.390 18.635 1.00 35.84 193 ASP A N 1
ATOM 1635 C CA . ASP A 1 193 ? -40.093 -22.701 20.062 1.00 35.84 193 ASP A CA 1
ATOM 1636 C C . ASP A 1 193 ? -39.806 -21.427 20.869 1.00 35.84 193 ASP A C 1
ATOM 1638 O O . ASP A 1 193 ? -38.899 -20.652 20.562 1.00 35.84 193 ASP A O 1
ATOM 1642 N N . ASN A 1 194 ? -40.654 -21.137 21.856 1.00 44.84 194 ASN A N 1
ATOM 1643 C CA . ASN A 1 194 ? -40.819 -19.777 22.389 1.00 44.84 194 ASN A CA 1
ATOM 1644 C C . ASN A 1 194 ? -39.864 -19.468 23.563 1.00 44.84 194 ASN A C 1
ATOM 1646 O O . ASN A 1 194 ? -40.254 -18.850 24.555 1.00 44.84 194 ASN A O 1
ATOM 1650 N N . THR A 1 195 ? -38.619 -19.940 23.459 1.00 42.47 195 THR A N 1
ATOM 1651 C CA . THR A 1 195 ? -37.566 -19.833 24.491 1.00 42.47 195 THR A CA 1
ATOM 1652 C C . THR A 1 195 ? -36.175 -19.489 23.947 1.00 42.47 195 THR A C 1
ATOM 1654 O O . THR A 1 195 ? -35.282 -19.199 24.744 1.00 42.47 195 THR A O 1
ATOM 1657 N N . GLU A 1 196 ? -35.970 -19.440 22.628 1.00 44.84 196 GLU A N 1
ATOM 1658 C CA . GLU A 1 196 ? -34.668 -19.107 22.032 1.00 44.84 196 GLU A CA 1
ATOM 1659 C C . GLU A 1 196 ? -34.541 -17.595 21.765 1.00 44.84 196 GLU A C 1
ATOM 1661 O O . GLU A 1 196 ? -34.764 -17.078 20.668 1.00 44.84 196 GLU A O 1
ATOM 1666 N N . CYS A 1 197 ? -34.218 -16.843 22.821 1.00 45.28 197 CYS A N 1
ATOM 1667 C CA . CYS A 1 197 ? -33.957 -15.409 22.714 1.00 45.28 197 CYS A CA 1
ATOM 1668 C C . CYS A 1 197 ? -32.631 -15.161 21.980 1.00 45.28 197 CYS A C 1
ATOM 1670 O O . CYS A 1 197 ? -31.576 -15.249 22.599 1.00 45.28 197 CYS A O 1
ATOM 1672 N N . CYS A 1 198 ? -32.719 -14.813 20.690 1.00 48.78 198 CYS A N 1
ATOM 1673 C CA . CYS A 1 198 ? -31.658 -14.230 19.859 1.00 48.78 198 CYS A CA 1
ATOM 1674 C C . CYS A 1 198 ? -30.246 -14.796 20.118 1.00 48.78 198 CYS A C 1
ATOM 1676 O O . CYS A 1 198 ? -29.486 -14.171 20.860 1.00 48.78 198 CYS A O 1
ATOM 1678 N N . GLU A 1 199 ? -29.848 -15.893 19.456 1.00 52.56 199 GLU A N 1
ATOM 1679 C CA . GLU A 1 199 ? -28.431 -16.292 19.448 1.00 52.56 199 GLU A CA 1
ATOM 1680 C C . GLU A 1 199 ? -27.542 -15.092 19.079 1.00 52.56 199 GLU A C 1
ATOM 1682 O O . GLU A 1 199 ? -27.683 -14.466 18.022 1.00 52.56 199 GLU A O 1
ATOM 1687 N N . GLU A 1 200 ? -26.640 -14.726 19.988 1.00 72.62 200 GLU A N 1
ATOM 1688 C CA . GLU A 1 200 ? -25.747 -13.593 19.793 1.00 72.62 200 GLU A CA 1
ATOM 1689 C C . GLU A 1 200 ? -24.690 -13.935 18.753 1.00 72.62 200 GLU A C 1
ATOM 1691 O O . GLU A 1 200 ? -23.913 -14.872 18.925 1.00 72.62 200 GLU A O 1
ATOM 1696 N N . TYR A 1 201 ? -24.636 -13.135 17.688 1.00 86.44 201 TYR A N 1
ATOM 1697 C CA . TYR A 1 201 ? -23.667 -13.308 16.614 1.00 86.44 201 TYR A CA 1
ATOM 1698 C C . TYR A 1 201 ? -22.231 -13.270 17.154 1.00 86.44 201 TYR A C 1
ATOM 1700 O O . TYR A 1 201 ? -21.742 -12.209 17.547 1.00 86.44 201 TYR A O 1
ATOM 1708 N N . CYS A 1 202 ? -21.560 -14.421 17.140 1.00 91.19 202 CYS A N 1
ATOM 1709 C CA . CYS A 1 202 ? -20.152 -14.541 17.493 1.00 91.19 202 CYS A CA 1
ATOM 1710 C C . CYS A 1 202 ? -19.270 -14.186 16.292 1.00 91.19 202 CYS A C 1
ATOM 1712 O O . CYS A 1 202 ? -19.120 -14.980 15.363 1.00 91.19 202 CYS A O 1
ATOM 1714 N N . TYR A 1 203 ? -18.624 -13.020 16.328 1.00 89.62 203 TYR A N 1
ATOM 1715 C CA . TYR A 1 203 ? -17.679 -12.589 15.291 1.00 89.62 203 TYR A CA 1
ATOM 1716 C C . TYR A 1 203 ? -16.446 -13.504 15.203 1.00 89.62 203 TYR A C 1
ATOM 1718 O O . TYR A 1 203 ? -15.789 -13.553 14.165 1.00 89.62 203 TYR A O 1
ATOM 1726 N N . THR A 1 204 ? -16.129 -14.243 16.271 1.00 88.12 204 THR A N 1
ATOM 1727 C CA . THR A 1 204 ? -15.062 -15.258 16.288 1.00 88.12 204 THR A CA 1
ATOM 1728 C C . THR A 1 204 ? -15.418 -16.570 15.580 1.00 88.12 204 THR A C 1
ATOM 1730 O O . THR A 1 204 ? -14.496 -17.260 15.147 1.00 88.12 204 THR A O 1
ATOM 1733 N N . ASP A 1 205 ? -16.707 -16.896 15.418 1.00 90.19 205 ASP A N 1
ATOM 1734 C CA . ASP A 1 205 ? -17.190 -18.071 14.665 1.00 90.19 205 ASP A CA 1
ATOM 1735 C C . ASP A 1 205 ? -17.641 -17.722 13.228 1.00 90.19 205 ASP A C 1
ATOM 1737 O O . ASP A 1 205 ? -18.080 -18.603 12.482 1.00 90.19 205 ASP A O 1
ATOM 1741 N N . ASP A 1 206 ? -17.569 -16.443 12.838 1.00 88.44 206 ASP A N 1
ATOM 1742 C CA . ASP A 1 206 ? -17.955 -15.965 11.509 1.00 88.44 206 ASP A CA 1
ATOM 1743 C C . ASP A 1 206 ? -17.188 -16.735 10.421 1.00 88.44 206 ASP A C 1
ATOM 1745 O O . ASP A 1 206 ? -15.955 -16.759 10.399 1.00 88.44 206 ASP A O 1
ATOM 1749 N N . ARG A 1 207 ? -17.928 -17.381 9.511 1.00 87.88 207 ARG A N 1
ATOM 1750 C CA . ARG A 1 207 ? -17.364 -18.154 8.391 1.00 87.88 207 ARG A CA 1
ATOM 1751 C C . ARG A 1 207 ? -16.918 -17.269 7.226 1.00 87.88 207 ARG A C 1
ATOM 1753 O O . ARG A 1 207 ? -16.134 -17.717 6.395 1.00 87.88 207 ARG A O 1
ATOM 1760 N N . GLU A 1 208 ? -17.396 -16.028 7.168 1.00 89.12 208 GLU A N 1
ATOM 1761 C CA . GLU A 1 208 ? -17.040 -15.021 6.167 1.00 89.12 208 GLU A CA 1
ATOM 1762 C C . GLU A 1 208 ? -16.636 -13.688 6.835 1.00 89.12 208 GLU A C 1
ATOM 1764 O O . GLU A 1 208 ? -17.224 -12.634 6.541 1.00 89.12 208 GL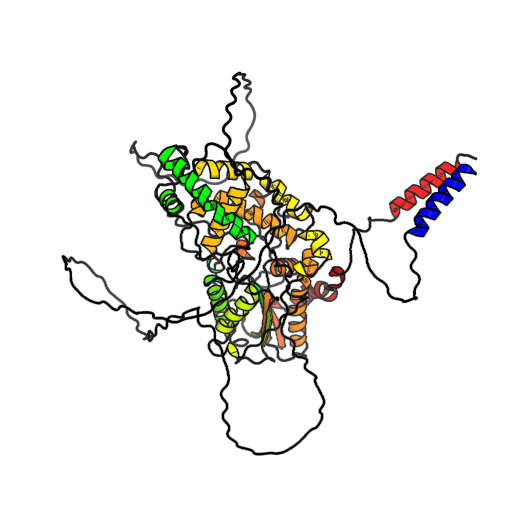U A O 1
ATOM 1769 N N . PRO A 1 209 ? -15.631 -13.688 7.730 1.00 90.62 209 PRO A N 1
ATOM 1770 C CA . PRO A 1 209 ? -15.257 -12.501 8.483 1.00 90.62 209 PRO A CA 1
ATOM 1771 C C . PRO A 1 209 ? -14.738 -11.406 7.546 1.00 90.62 209 PRO A C 1
ATOM 1773 O O . PRO A 1 209 ? -14.211 -11.669 6.462 1.00 90.62 209 PRO A O 1
ATOM 1776 N N . TYR A 1 210 ? -14.850 -10.143 7.961 1.00 92.31 210 TYR A N 1
ATOM 1777 C CA . TYR A 1 210 ? -14.212 -9.060 7.213 1.00 92.31 210 TYR A CA 1
ATOM 1778 C C . TYR A 1 210 ? -12.696 -9.094 7.441 1.00 92.31 210 TYR A C 1
ATOM 1780 O O . TYR A 1 210 ? -12.237 -8.947 8.572 1.00 92.31 210 TYR A O 1
ATOM 1788 N N . ILE A 1 211 ? -11.930 -9.292 6.366 1.00 93.00 211 ILE A N 1
ATOM 1789 C CA . ILE A 1 211 ? -10.461 -9.424 6.401 1.00 93.00 211 ILE A CA 1
ATOM 1790 C C . ILE A 1 211 ? -9.721 -8.280 5.690 1.00 93.00 211 ILE A C 1
ATOM 1792 O O . ILE A 1 211 ? -8.506 -8.338 5.524 1.00 93.00 211 ILE A O 1
ATOM 1796 N N . PHE A 1 212 ? -10.443 -7.237 5.277 1.00 94.50 212 PHE A N 1
ATOM 1797 C CA . PHE A 1 212 ? -9.899 -6.088 4.558 1.00 94.50 212 PHE A CA 1
ATOM 1798 C C . PHE A 1 212 ? -9.767 -4.886 5.503 1.00 94.50 212 PHE A C 1
ATOM 1800 O O . PHE A 1 212 ? -10.730 -4.483 6.148 1.00 94.50 212 PHE A O 1
ATOM 1807 N N . PHE A 1 213 ? -8.563 -4.327 5.612 1.00 96.56 213 PHE A N 1
ATOM 1808 C CA . PHE A 1 213 ? -8.195 -3.329 6.623 1.00 96.56 213 PHE A CA 1
ATOM 1809 C C . PHE A 1 213 ? -7.367 -2.178 6.033 1.00 96.56 213 PHE A C 1
ATOM 1811 O O . PHE A 1 213 ? -6.356 -1.746 6.603 1.00 96.56 213 PHE A O 1
ATOM 1818 N N . ALA A 1 214 ? -7.781 -1.699 4.855 1.00 97.06 214 ALA A N 1
ATOM 1819 C CA . ALA A 1 214 ? -7.060 -0.691 4.079 1.00 97.06 214 ALA A CA 1
ATOM 1820 C C . ALA A 1 214 ? -5.572 -1.079 3.899 1.00 97.06 214 ALA A C 1
ATOM 1822 O O . ALA A 1 214 ? -5.264 -2.250 3.665 1.00 97.06 214 ALA A O 1
ATOM 1823 N N . SER A 1 215 ? -4.631 -0.144 4.052 1.00 97.00 215 SER A N 1
ATOM 1824 C CA . SER A 1 215 ? -3.191 -0.406 3.890 1.00 97.00 215 SER A CA 1
ATOM 1825 C C . SER A 1 215 ? -2.539 -1.236 5.007 1.00 97.00 215 SER A C 1
ATOM 1827 O O . SER A 1 215 ? -1.322 -1.439 4.975 1.00 97.00 215 SER A O 1
ATOM 1829 N N . LYS A 1 216 ? -3.313 -1.741 5.979 1.00 97.94 216 LYS A N 1
ATOM 1830 C CA . LYS A 1 216 ? -2.871 -2.743 6.970 1.00 97.94 216 LYS A CA 1
ATOM 1831 C C . LYS A 1 216 ? -3.461 -4.142 6.717 1.00 97.94 216 LYS A C 1
ATOM 1833 O O . LYS A 1 216 ? -3.358 -5.014 7.568 1.00 97.94 216 LYS A O 1
ATOM 1838 N N . THR A 1 217 ? -4.066 -4.369 5.550 1.00 98.06 217 THR A N 1
ATOM 1839 C CA . THR A 1 217 ? -4.439 -5.715 5.073 1.00 98.06 217 THR A CA 1
ATOM 1840 C C . THR A 1 217 ? -3.166 -6.539 4.834 1.00 98.06 217 THR A C 1
ATOM 1842 O O . THR A 1 217 ? -2.243 -6.032 4.196 1.00 98.06 217 THR A O 1
ATOM 1845 N N . SER A 1 218 ? -3.094 -7.785 5.319 1.00 96.38 218 SER A N 1
ATOM 1846 C CA . SER A 1 218 ? -2.006 -8.710 4.942 1.00 96.38 218 SER A CA 1
ATOM 1847 C C . SER A 1 218 ? -2.134 -9.113 3.472 1.00 96.38 218 SER A C 1
ATOM 1849 O O . SER A 1 218 ? -3.242 -9.247 2.948 1.00 96.38 218 SER A O 1
ATOM 1851 N N . TYR A 1 219 ? -1.001 -9.354 2.818 1.00 96.50 219 TYR A N 1
ATOM 1852 C CA . TYR A 1 219 ? -0.958 -9.861 1.449 1.00 96.50 219 TYR A CA 1
ATOM 1853 C C . TYR A 1 219 ? -1.643 -11.229 1.303 1.00 96.50 219 TYR A C 1
ATOM 1855 O O . TYR A 1 219 ? -2.164 -11.576 0.241 1.00 96.50 219 TYR A O 1
ATOM 1863 N N . GLU A 1 220 ? -1.683 -12.006 2.386 1.00 92.81 220 GLU A N 1
ATOM 1864 C CA . GLU A 1 220 ? -2.249 -13.351 2.411 1.00 92.81 220 GLU A CA 1
ATOM 1865 C C . GLU A 1 220 ? -3.785 -13.355 2.311 1.00 92.81 220 GLU A C 1
ATOM 1867 O O . GLU A 1 220 ? -4.367 -14.363 1.916 1.00 92.81 220 GLU A O 1
ATOM 1872 N N . ALA A 1 221 ? -4.435 -12.212 2.572 1.00 92.38 221 ALA A N 1
ATOM 1873 C CA . ALA A 1 221 ? -5.875 -12.011 2.394 1.00 92.38 221 ALA A CA 1
ATOM 1874 C C . ALA A 1 221 ? -6.301 -11.728 0.934 1.00 92.38 221 ALA A C 1
ATOM 1876 O O . ALA A 1 221 ? -7.500 -11.704 0.647 1.00 92.38 221 ALA A O 1
ATOM 1877 N N . LEU A 1 222 ? -5.358 -11.493 0.010 1.00 91.88 222 LEU A N 1
ATOM 1878 C CA . LEU A 1 222 ? -5.674 -11.289 -1.407 1.00 91.88 222 LEU A CA 1
ATOM 1879 C C . LEU A 1 222 ? -5.942 -12.607 -2.142 1.00 91.88 222 LEU A C 1
ATOM 1881 O O . LEU A 1 222 ? -5.270 -13.618 -1.920 1.00 91.88 222 LEU A O 1
ATOM 1885 N N . ASP A 1 223 ? -6.849 -12.559 -3.123 1.00 82.25 223 ASP A N 1
ATOM 1886 C CA . ASP A 1 223 ? -7.002 -13.651 -4.082 1.00 82.25 223 ASP A CA 1
ATOM 1887 C C . ASP A 1 223 ? -5.809 -13.682 -5.047 1.00 82.25 223 ASP A C 1
ATOM 1889 O O . ASP A 1 223 ? -5.733 -12.950 -6.037 1.00 82.25 223 ASP A O 1
ATOM 1893 N N . LYS A 1 224 ? -4.859 -14.560 -4.731 1.00 76.62 224 LYS A N 1
ATOM 1894 C CA . LYS A 1 224 ? -3.633 -14.800 -5.499 1.00 76.62 224 LYS A CA 1
ATOM 1895 C C . LYS A 1 224 ? -3.811 -15.878 -6.575 1.00 76.62 224 LYS A C 1
ATOM 1897 O O . LYS A 1 224 ? -2.817 -16.410 -7.074 1.00 76.62 224 LYS A O 1
ATOM 1902 N N . ARG A 1 225 ? -5.052 -16.213 -6.964 1.00 68.81 225 ARG A N 1
ATOM 1903 C CA . ARG A 1 225 ? -5.332 -17.025 -8.161 1.00 68.81 225 ARG A CA 1
ATOM 1904 C C . ARG A 1 225 ? -4.952 -16.245 -9.419 1.00 68.81 225 ARG A C 1
ATOM 1906 O O . ARG A 1 225 ? -5.786 -15.621 -10.066 1.00 68.81 225 ARG A O 1
ATOM 1913 N N . SER A 1 226 ? -3.671 -16.296 -9.767 1.00 62.06 226 SER A N 1
ATOM 1914 C CA . SER A 1 226 ? -3.187 -15.933 -11.095 1.00 62.06 226 SER A CA 1
ATOM 1915 C C . SER A 1 226 ? -3.447 -17.090 -12.053 1.00 62.06 226 SER A C 1
ATOM 1917 O O . SER A 1 226 ? -3.014 -18.214 -11.783 1.00 62.06 226 SER A O 1
ATOM 1919 N N . GLY A 1 227 ? -4.105 -16.819 -13.175 1.00 68.69 227 GLY A N 1
ATOM 1920 C CA . GLY A 1 227 ? -4.175 -17.762 -14.283 1.00 68.69 227 GLY A CA 1
ATOM 1921 C C . GLY A 1 227 ? -2.887 -17.760 -15.113 1.00 68.69 227 GLY A C 1
ATOM 1922 O O . GLY A 1 227 ? -1.823 -17.286 -14.700 1.00 68.69 227 GLY A O 1
ATOM 1923 N N . PHE A 1 228 ? -2.999 -18.267 -16.336 1.00 81.69 228 PHE A N 1
ATOM 1924 C CA . PHE A 1 228 ? -1.890 -18.346 -17.284 1.00 81.69 228 PHE A CA 1
ATOM 1925 C C . PHE A 1 228 ? -1.669 -17.051 -18.089 1.00 81.69 228 PHE A C 1
ATOM 1927 O O . PHE A 1 228 ? -1.025 -17.109 -19.129 1.00 81.69 228 PHE A O 1
ATOM 1934 N N . GLN A 1 229 ? -2.147 -15.882 -17.630 1.00 85.44 229 GLN A N 1
ATOM 1935 C CA . GLN A 1 229 ? -1.990 -14.606 -18.359 1.00 85.44 229 GLN A CA 1
ATOM 1936 C C . GLN A 1 229 ? -0.522 -14.207 -18.609 1.00 85.44 229 GLN A C 1
ATOM 1938 O O . GLN A 1 229 ? -0.255 -13.441 -19.523 1.00 85.44 229 GLN A O 1
ATOM 1943 N N . HIS A 1 230 ? 0.431 -14.752 -17.847 1.00 89.31 230 HIS A N 1
ATOM 1944 C CA . HIS A 1 230 ? 1.870 -14.569 -18.072 1.00 89.31 230 HIS A CA 1
ATOM 1945 C C . HIS A 1 230 ? 2.414 -15.334 -19.294 1.00 89.31 230 HIS A C 1
ATOM 1947 O O . HIS A 1 230 ? 3.482 -15.000 -19.805 1.00 89.31 230 HIS A O 1
ATOM 1953 N N . ASN A 1 231 ? 1.691 -16.347 -19.782 1.00 91.75 231 ASN A N 1
ATOM 1954 C CA . ASN A 1 231 ? 2.072 -17.134 -20.951 1.00 91.75 231 ASN A CA 1
ATOM 1955 C C . ASN A 1 231 ? 1.498 -16.491 -22.213 1.00 91.75 231 ASN A C 1
ATOM 1957 O O . ASN A 1 231 ? 0.402 -16.826 -22.662 1.00 91.75 231 ASN A O 1
ATOM 1961 N N . ILE A 1 232 ? 2.252 -15.553 -22.781 1.00 92.81 232 ILE A N 1
ATOM 1962 C CA . ILE A 1 232 ? 1.873 -14.839 -24.000 1.00 92.81 232 ILE A CA 1
ATOM 1963 C C . ILE A 1 232 ? 2.299 -15.659 -25.230 1.00 92.81 232 ILE A C 1
ATOM 1965 O O . ILE A 1 232 ? 3.498 -15.887 -25.407 1.00 92.81 232 ILE A O 1
ATOM 1969 N N . PRO A 1 233 ? 1.369 -16.093 -26.105 1.00 91.94 233 PRO A N 1
ATOM 1970 C CA . PRO A 1 233 ? 1.725 -16.811 -27.325 1.00 91.94 233 PRO A CA 1
ATOM 1971 C C . PRO A 1 233 ? 2.696 -16.008 -28.192 1.00 91.94 233 PRO A C 1
ATOM 1973 O O . PRO A 1 233 ? 2.520 -14.805 -28.379 1.00 91.94 233 PRO A O 1
ATOM 1976 N N . ASP A 1 234 ? 3.700 -16.694 -28.740 1.00 93.94 234 ASP A N 1
ATOM 1977 C CA . ASP A 1 234 ? 4.709 -16.126 -29.641 1.00 93.94 234 ASP A CA 1
ATOM 1978 C C . ASP A 1 234 ? 5.550 -14.972 -29.068 1.00 93.94 234 ASP A C 1
ATOM 1980 O O . ASP A 1 234 ? 6.182 -14.232 -29.832 1.00 93.94 234 ASP A O 1
ATOM 1984 N N . CYS A 1 235 ? 5.608 -14.860 -27.737 1.00 96.44 235 CYS A N 1
ATOM 1985 C CA . CYS A 1 235 ? 6.415 -13.882 -27.021 1.00 96.44 235 CYS A CA 1
ATOM 1986 C C . CYS A 1 235 ? 7.174 -14.504 -25.837 1.00 96.44 235 CYS A C 1
ATOM 1988 O O . CYS A 1 235 ? 6.676 -15.397 -25.156 1.00 96.44 235 CYS A O 1
ATOM 1990 N N . THR A 1 236 ? 8.363 -13.975 -25.549 1.00 96.25 236 THR A N 1
ATOM 1991 C CA . THR A 1 236 ? 9.230 -14.405 -24.442 1.00 96.25 236 THR A CA 1
ATOM 1992 C C . THR A 1 236 ? 9.481 -13.221 -23.503 1.00 96.25 236 THR A C 1
ATOM 1994 O O . THR A 1 236 ? 9.810 -12.144 -24.006 1.00 96.25 236 THR A O 1
ATOM 1997 N N . PRO A 1 237 ? 9.364 -13.370 -22.167 1.00 97.25 237 PRO A N 1
ATOM 1998 C CA . PRO A 1 237 ? 9.796 -12.341 -21.221 1.00 97.25 237 PRO A CA 1
ATOM 1999 C C . PRO A 1 237 ? 11.290 -12.043 -21.398 1.00 97.25 237 PRO A C 1
ATOM 2001 O O . PRO A 1 237 ? 12.100 -12.968 -21.371 1.00 97.25 237 PRO A O 1
ATOM 2004 N N . VAL A 1 238 ? 11.651 -10.770 -21.564 1.00 97.19 238 VAL A N 1
ATOM 2005 C CA . VAL A 1 238 ? 13.050 -10.324 -21.733 1.00 97.19 238 VAL A CA 1
ATOM 2006 C C . VAL A 1 238 ? 13.516 -9.366 -20.640 1.00 97.19 238 VAL A C 1
ATOM 2008 O O . VAL A 1 238 ? 14.707 -9.329 -20.344 1.00 97.19 238 VAL A O 1
ATOM 2011 N N . GLN A 1 239 ? 12.596 -8.629 -20.008 1.00 98.12 239 GLN A N 1
ATOM 2012 C CA . GLN A 1 239 ? 12.919 -7.725 -18.905 1.00 98.12 239 GLN A CA 1
ATOM 2013 C C . GLN A 1 239 ? 11.756 -7.626 -17.907 1.00 98.12 239 GLN A C 1
ATOM 2015 O O . GLN A 1 239 ? 10.591 -7.589 -18.301 1.00 98.12 239 GLN A O 1
ATOM 2020 N N . MET A 1 240 ? 12.065 -7.562 -16.614 1.00 98.62 240 MET A N 1
ATOM 2021 C CA . MET A 1 240 ? 11.119 -7.323 -15.525 1.00 98.62 240 MET A CA 1
ATOM 2022 C C . MET A 1 240 ? 11.515 -6.065 -14.748 1.00 98.62 240 MET A C 1
ATOM 2024 O O . MET A 1 240 ? 12.679 -5.851 -14.422 1.00 98.62 240 MET A O 1
ATOM 2028 N N . TRP A 1 241 ? 10.522 -5.268 -14.377 1.00 98.81 241 TRP A N 1
ATOM 2029 C CA . TRP A 1 241 ? 10.662 -4.162 -13.441 1.00 98.81 241 TRP A CA 1
ATOM 2030 C C . TRP A 1 241 ? 9.623 -4.306 -12.332 1.00 98.81 241 TRP A C 1
ATOM 2032 O O . TRP A 1 241 ? 8.488 -4.696 -12.605 1.00 98.81 241 TRP A O 1
ATOM 2042 N N . SER A 1 242 ? 9.982 -4.004 -11.086 1.00 98.75 242 SER A N 1
ATOM 2043 C CA . SER A 1 242 ? 9.055 -4.097 -9.959 1.00 98.75 242 SER A CA 1
ATOM 2044 C C . SER A 1 242 ? 9.296 -3.041 -8.885 1.00 98.75 242 SER A C 1
ATOM 2046 O O . SER A 1 242 ? 10.433 -2.753 -8.511 1.00 98.75 242 SER A O 1
ATOM 2048 N N . LEU A 1 243 ? 8.193 -2.526 -8.347 1.00 98.88 243 LEU A N 1
ATOM 2049 C CA . LEU A 1 243 ? 8.127 -1.626 -7.203 1.00 98.88 243 LEU A CA 1
ATOM 2050 C C . LEU A 1 243 ? 7.324 -2.313 -6.094 1.00 98.88 243 LEU A C 1
ATOM 2052 O O . LEU A 1 243 ? 6.136 -2.592 -6.253 1.00 98.88 243 LEU A O 1
ATOM 2056 N N . ASN A 1 244 ? 7.988 -2.615 -4.984 1.00 98.88 244 ASN A N 1
ATOM 2057 C CA . ASN A 1 244 ? 7.525 -3.528 -3.945 1.00 98.88 244 ASN A CA 1
ATOM 2058 C C . ASN A 1 244 ? 7.442 -2.788 -2.607 1.00 98.88 244 ASN A C 1
ATOM 2060 O O . ASN A 1 244 ? 8.398 -2.141 -2.182 1.00 98.88 244 ASN A O 1
ATOM 2064 N N . ARG A 1 245 ? 6.317 -2.896 -1.906 1.00 98.75 245 ARG A N 1
ATOM 2065 C CA . ARG A 1 245 ? 6.176 -2.397 -0.537 1.00 98.75 245 ARG A CA 1
ATOM 2066 C C . ARG A 1 245 ? 6.863 -3.357 0.424 1.00 98.75 245 ARG A C 1
ATOM 2068 O O . ARG A 1 245 ? 6.872 -4.565 0.194 1.00 98.75 245 ARG A O 1
ATOM 2075 N N . HIS A 1 246 ? 7.352 -2.835 1.544 1.00 98.75 246 HIS A N 1
ATOM 2076 C CA . HIS A 1 246 ? 7.713 -3.683 2.676 1.00 98.75 246 HIS A CA 1
ATOM 2077 C C . HIS A 1 246 ? 6.565 -4.632 3.097 1.00 98.75 246 HIS A C 1
ATOM 2079 O O . HIS A 1 246 ? 5.375 -4.317 2.955 1.00 98.75 246 HIS A O 1
ATOM 2085 N N . GLY A 1 247 ? 6.922 -5.788 3.657 1.00 98.50 247 GLY A N 1
ATOM 2086 C CA . GLY A 1 247 ? 5.959 -6.762 4.177 1.00 98.50 247 GLY A CA 1
ATOM 2087 C C . GLY A 1 247 ? 5.266 -6.302 5.466 1.00 98.50 247 GLY A C 1
ATOM 2088 O O . GLY A 1 247 ? 5.455 -5.173 5.942 1.00 98.50 247 GLY A O 1
ATOM 2089 N N . THR A 1 248 ? 4.458 -7.189 6.045 1.00 98.56 248 THR A N 1
ATOM 2090 C CA . THR A 1 248 ? 3.763 -6.964 7.317 1.00 98.56 248 THR A CA 1
ATOM 2091 C C . THR A 1 248 ? 4.740 -6.632 8.447 1.00 98.56 248 THR A C 1
ATOM 2093 O O . THR A 1 248 ? 5.697 -7.365 8.715 1.00 98.56 248 THR A O 1
ATOM 2096 N N . ARG A 1 249 ? 4.474 -5.526 9.151 1.00 98.00 249 ARG A N 1
ATOM 2097 C CA . ARG A 1 249 ? 5.351 -4.945 10.180 1.00 98.00 249 ARG A CA 1
ATOM 2098 C C . ARG A 1 249 ? 4.670 -4.771 11.539 1.00 98.00 249 ARG A C 1
ATOM 2100 O O . ARG A 1 249 ? 3.443 -4.825 11.650 1.00 98.00 249 ARG A O 1
ATOM 2107 N N . LEU A 1 250 ? 5.472 -4.511 12.568 1.00 98.38 250 LEU A N 1
ATOM 2108 C CA . LEU A 1 250 ? 5.000 -4.016 13.860 1.00 98.38 250 LEU A CA 1
ATOM 2109 C C . LEU A 1 250 ? 4.470 -2.565 13.752 1.00 98.38 250 LEU A C 1
ATOM 2111 O O . LEU A 1 250 ? 4.707 -1.877 12.745 1.00 98.38 250 LEU A O 1
ATOM 2115 N N . PRO A 1 251 ? 3.723 -2.067 14.758 1.00 98.25 251 PRO A N 1
ATOM 2116 C CA . PRO A 1 251 ? 3.190 -0.709 14.743 1.00 98.25 251 PRO A CA 1
ATOM 2117 C C . PRO A 1 251 ? 4.310 0.330 14.889 1.00 98.25 251 PRO A C 1
ATOM 2119 O O . PRO A 1 251 ? 5.406 0.022 15.354 1.00 98.25 251 PRO A O 1
ATOM 2122 N N . GLY A 1 252 ? 4.035 1.579 14.501 1.00 97.50 252 GLY A N 1
ATOM 2123 C CA . GLY A 1 252 ? 4.953 2.689 14.783 1.00 97.50 252 GLY A CA 1
ATOM 2124 C C . GLY A 1 252 ? 5.012 2.988 16.285 1.00 97.50 252 GLY A C 1
ATOM 2125 O O . GLY A 1 252 ? 4.071 2.677 17.012 1.00 97.50 252 GLY A O 1
ATOM 2126 N N . ARG A 1 253 ? 6.087 3.624 16.764 1.00 97.25 253 ARG A N 1
ATOM 2127 C CA . ARG A 1 253 ? 6.363 3.787 18.205 1.00 97.25 253 ARG A CA 1
ATOM 2128 C C . ARG A 1 253 ? 5.202 4.408 18.994 1.00 97.25 253 ARG A C 1
ATOM 2130 O O . ARG A 1 253 ? 4.733 3.813 19.957 1.00 97.25 253 ARG A O 1
ATOM 2137 N N . ARG A 1 254 ? 4.667 5.540 18.521 1.00 97.00 254 ARG A N 1
ATOM 2138 C CA . ARG A 1 254 ? 3.492 6.199 19.129 1.00 97.00 254 ARG A CA 1
ATOM 2139 C C . ARG A 1 254 ? 2.241 5.310 19.130 1.00 97.00 254 ARG A C 1
ATOM 2141 O O . ARG A 1 254 ? 1.420 5.403 20.033 1.00 97.00 254 ARG A O 1
ATOM 2148 N N . THR A 1 255 ? 2.098 4.439 18.129 1.00 97.75 255 THR A N 1
ATOM 2149 C CA . THR A 1 255 ? 1.004 3.461 18.067 1.00 97.75 255 THR A CA 1
ATOM 2150 C C . THR A 1 255 ? 1.204 2.361 19.106 1.00 97.75 255 THR A C 1
ATOM 2152 O O . THR A 1 255 ? 0.250 2.018 19.784 1.00 97.75 255 THR A O 1
ATOM 2155 N N . ILE A 1 256 ? 2.425 1.855 19.314 1.00 98.44 256 ILE A N 1
ATOM 2156 C CA . ILE A 1 256 ? 2.725 0.894 20.395 1.00 98.44 256 ILE A CA 1
ATOM 2157 C C . ILE A 1 256 ? 2.348 1.485 21.766 1.00 98.44 256 ILE A C 1
ATOM 2159 O O . ILE A 1 256 ? 1.641 0.844 22.544 1.00 98.44 256 ILE A O 1
ATOM 2163 N N . GLU A 1 257 ? 2.749 2.731 22.026 1.00 97.25 257 GLU A N 1
ATOM 2164 C CA . GLU A 1 257 ? 2.437 3.471 23.260 1.00 97.25 257 GLU A CA 1
ATOM 2165 C C . GLU A 1 257 ? 0.919 3.684 23.470 1.00 97.25 257 GLU A C 1
ATOM 2167 O O . GLU A 1 257 ? 0.444 3.680 24.609 1.00 97.25 257 GLU A O 1
ATOM 2172 N N . ALA A 1 258 ? 0.145 3.852 22.390 1.00 97.44 258 ALA A N 1
ATOM 2173 C CA . ALA A 1 258 ? -1.316 3.956 22.431 1.00 97.44 258 ALA A CA 1
ATOM 2174 C C . ALA A 1 258 ? -1.989 2.587 22.640 1.00 97.44 258 ALA A C 1
ATOM 2176 O O . ALA A 1 258 ? -2.722 2.403 23.611 1.00 97.44 258 ALA A O 1
ATOM 2177 N N . LEU A 1 259 ? -1.672 1.595 21.801 1.00 98.25 259 LEU A N 1
ATOM 2178 C CA . LEU A 1 259 ? -2.288 0.264 21.831 1.00 98.25 259 LEU A CA 1
ATOM 2179 C C . LEU A 1 259 ? -2.044 -0.479 23.151 1.00 98.25 259 LEU A C 1
ATOM 2181 O O . LEU A 1 259 ? -2.920 -1.213 23.605 1.00 98.25 259 LEU A O 1
ATOM 2185 N N . ARG A 1 260 ? -0.919 -0.240 23.840 1.00 97.12 260 ARG A N 1
ATOM 2186 C CA . ARG A 1 260 ? -0.684 -0.802 25.182 1.00 97.12 260 ARG A CA 1
ATOM 2187 C C . ARG A 1 260 ? -1.740 -0.349 26.208 1.00 97.12 260 ARG A C 1
ATOM 2189 O O . ARG A 1 260 ? -2.061 -1.101 27.129 1.00 97.12 260 ARG A O 1
ATOM 2196 N N . LYS A 1 261 ? -2.351 0.832 26.034 1.00 97.06 261 LYS A N 1
ATOM 2197 C CA . LYS A 1 261 ? -3.428 1.350 26.908 1.00 97.06 261 LYS A CA 1
ATOM 2198 C C . LYS A 1 261 ? -4.746 0.594 26.745 1.00 97.06 261 LYS A C 1
ATOM 2200 O O . LYS A 1 261 ? -5.565 0.618 27.665 1.00 97.06 261 LYS A O 1
ATOM 2205 N N . LEU A 1 262 ? -4.932 -0.160 25.657 1.00 98.06 262 LEU A N 1
ATOM 2206 C CA . LEU A 1 262 ? -6.090 -1.044 25.493 1.00 98.06 262 LEU A CA 1
ATOM 2207 C C . LEU A 1 262 ? -6.194 -2.093 26.611 1.00 98.06 262 LEU A C 1
ATOM 2209 O O . LEU A 1 262 ? -7.289 -2.575 26.880 1.00 98.06 262 LEU A O 1
ATOM 2213 N N . GLN A 1 263 ? -5.109 -2.386 27.338 1.00 97.88 263 GLN A N 1
ATOM 2214 C CA . GLN A 1 263 ? -5.156 -3.225 28.538 1.00 97.88 263 GLN A CA 1
ATOM 2215 C C . GLN A 1 263 ? -6.051 -2.644 29.650 1.00 97.88 263 GLN A C 1
ATOM 2217 O O . GLN A 1 263 ? -6.687 -3.411 30.370 1.00 97.88 263 GLN A O 1
ATOM 2222 N N . GLN A 1 264 ? -6.145 -1.315 29.771 1.00 97.75 264 GLN A N 1
ATOM 2223 C CA . GLN A 1 264 ? -7.045 -0.641 30.718 1.00 97.75 264 GLN A CA 1
ATOM 2224 C C . GLN A 1 264 ? -8.495 -0.682 30.219 1.00 97.75 264 GLN A C 1
ATOM 2226 O O . GLN A 1 264 ? -9.415 -0.977 30.979 1.00 97.75 264 GLN A O 1
ATOM 2231 N N . ILE A 1 265 ? -8.696 -0.464 28.915 1.00 98.12 265 ILE A N 1
ATOM 2232 C CA . ILE A 1 265 ? -10.015 -0.564 28.277 1.00 98.12 265 ILE A CA 1
ATOM 2233 C C . ILE A 1 265 ? -10.571 -1.987 28.410 1.00 98.12 265 ILE A C 1
ATOM 2235 O O . ILE A 1 265 ? -11.725 -2.165 28.785 1.00 98.12 265 ILE A O 1
ATOM 2239 N N . GLN A 1 266 ? -9.733 -3.003 28.196 1.00 98.19 266 GLN A N 1
ATOM 2240 C CA . GLN A 1 266 ? -10.057 -4.416 28.381 1.00 98.19 266 GLN A CA 1
ATOM 2241 C C . GLN A 1 266 ? -10.523 -4.717 29.817 1.00 98.19 266 GLN A C 1
ATOM 2243 O O . GLN A 1 266 ? -11.530 -5.400 29.996 1.00 98.19 266 GLN A O 1
ATOM 2248 N N . GLN A 1 267 ? -9.857 -4.156 30.832 1.00 98.19 267 GLN A N 1
ATOM 2249 C CA . GLN A 1 267 ? -10.264 -4.298 32.235 1.00 98.19 267 GLN A CA 1
ATOM 2250 C C . GLN A 1 267 ? -11.627 -3.646 32.511 1.00 98.19 267 GLN A C 1
ATOM 2252 O O . GLN A 1 267 ? -12.464 -4.245 33.185 1.00 98.19 267 GLN A O 1
ATOM 2257 N N . GLU A 1 268 ? -11.896 -2.457 31.966 1.00 97.94 268 GLU A N 1
ATOM 2258 C CA . GLU A 1 268 ? -13.211 -1.817 32.109 1.00 97.94 268 GLU A CA 1
ATOM 2259 C C . GLU A 1 268 ? -14.320 -2.571 31.360 1.00 97.94 268 GLU A C 1
ATOM 2261 O O . GLU A 1 268 ? -15.432 -2.666 31.877 1.00 97.94 268 GLU A O 1
ATOM 2266 N N . ILE A 1 269 ? -14.029 -3.193 30.210 1.00 97.75 269 ILE A N 1
ATOM 2267 C CA . ILE A 1 269 ? -14.976 -4.082 29.515 1.00 97.75 269 ILE A CA 1
ATOM 2268 C C . ILE A 1 269 ? -15.314 -5.296 30.389 1.00 97.75 269 ILE A C 1
ATOM 2270 O O . ILE A 1 269 ? -16.486 -5.664 30.489 1.00 97.75 269 ILE A O 1
ATOM 2274 N N . VAL A 1 270 ? -14.329 -5.891 31.070 1.00 98.25 270 VAL A N 1
ATOM 2275 C CA . VAL A 1 270 ? -14.575 -6.989 32.019 1.00 98.25 270 VAL A CA 1
ATOM 2276 C C . VAL A 1 270 ? -15.494 -6.529 33.157 1.00 98.25 270 VAL A C 1
ATOM 2278 O O . VAL A 1 270 ? -16.534 -7.153 33.360 1.00 98.25 270 VAL A O 1
ATOM 2281 N N . LYS A 1 271 ? -15.222 -5.387 33.807 1.00 98.12 271 LYS A N 1
ATOM 2282 C CA . LYS A 1 271 ? -16.117 -4.822 34.842 1.00 98.12 271 LYS A CA 1
ATOM 2283 C C . LYS A 1 271 ? -17.520 -4.515 34.312 1.00 98.12 271 LYS A C 1
ATOM 2285 O O . LYS A 1 271 ? -18.507 -4.769 35.001 1.00 98.12 271 LYS A O 1
ATOM 2290 N N . ASN A 1 272 ? -17.637 -4.004 33.083 1.00 97.12 272 ASN A N 1
ATOM 2291 C CA . ASN A 1 272 ? -18.928 -3.748 32.437 1.00 97.12 272 ASN A CA 1
ATOM 2292 C C . ASN A 1 272 ? -19.773 -5.026 32.296 1.00 97.12 272 ASN A C 1
ATOM 2294 O O . ASN A 1 272 ? -20.994 -4.957 32.423 1.00 97.12 272 ASN A O 1
ATOM 2298 N N . HIS A 1 273 ? -19.142 -6.179 32.057 1.00 94.56 273 HIS A N 1
ATOM 2299 C CA . HIS A 1 273 ? -19.839 -7.452 31.863 1.00 94.56 273 HIS A CA 1
ATOM 2300 C C . HIS A 1 273 ? -20.087 -8.209 33.177 1.00 94.56 273 HIS A C 1
ATOM 2302 O O . HIS A 1 273 ? -21.203 -8.678 33.393 1.00 94.56 273 HIS A O 1
ATOM 2308 N N . GLU A 1 274 ? -19.089 -8.315 34.059 1.00 95.88 274 GLU A N 1
ATOM 2309 C CA . GLU A 1 274 ? -19.168 -9.174 35.255 1.00 95.88 274 GLU A CA 1
ATOM 2310 C C . GLU A 1 274 ? -19.798 -8.461 36.459 1.00 95.88 274 GLU A C 1
ATOM 2312 O O . GLU A 1 274 ? -20.669 -9.022 37.126 1.00 95.88 274 GLU A O 1
ATOM 2317 N N . GLU A 1 275 ? -19.400 -7.208 36.708 1.00 96.75 275 GLU A N 1
ATOM 2318 C CA . GLU A 1 275 ? -19.823 -6.427 37.878 1.00 96.75 275 GLU A CA 1
ATOM 2319 C C . GLU A 1 275 ? -21.059 -5.569 37.570 1.00 96.75 275 GLU A C 1
ATOM 2321 O O . GLU A 1 275 ? -22.085 -5.659 38.242 1.00 96.75 275 GLU A O 1
ATOM 2326 N N . ARG A 1 276 ? -20.968 -4.718 36.538 1.00 96.31 276 ARG A N 1
ATOM 2327 C CA . ARG A 1 276 ? -21.963 -3.670 36.238 1.00 96.31 276 ARG A CA 1
ATOM 2328 C C . ARG A 1 276 ? -23.135 -4.162 35.391 1.00 96.31 276 ARG A C 1
ATOM 2330 O O . ARG A 1 276 ? -24.153 -3.467 35.336 1.00 96.31 276 ARG A O 1
ATOM 2337 N N . ARG A 1 277 ? -22.953 -5.298 34.699 1.00 94.12 277 ARG A N 1
ATOM 2338 C CA . ARG A 1 277 ? -23.885 -5.920 33.736 1.00 94.12 277 ARG A CA 1
ATOM 2339 C C . ARG A 1 277 ? -24.535 -4.890 32.804 1.00 94.12 277 ARG A C 1
ATOM 2341 O O . ARG A 1 277 ? -25.749 -4.841 32.656 1.00 94.12 277 ARG A O 1
ATOM 2348 N N . SER A 1 278 ? -23.713 -4.006 32.238 1.00 95.19 278 SER A N 1
ATOM 2349 C CA . SER A 1 278 ? -24.142 -2.815 31.491 1.00 95.19 278 SER A CA 1
ATOM 2350 C C . SER A 1 278 ? -24.069 -2.957 29.967 1.00 95.19 278 SER A C 1
ATOM 2352 O O . SER A 1 278 ? -24.167 -1.961 29.252 1.00 95.19 278 SER A O 1
ATOM 2354 N N . TYR A 1 279 ? -23.913 -4.184 29.467 1.00 89.00 279 TYR A N 1
ATOM 2355 C CA . TYR A 1 279 ? -24.133 -4.522 28.061 1.00 89.00 279 TYR A CA 1
ATOM 2356 C C . TYR A 1 279 ? -25.620 -4.403 27.668 1.00 89.00 279 TYR A C 1
ATOM 2358 O O . TYR A 1 279 ? -26.494 -4.531 28.524 1.00 89.00 279 TYR A O 1
ATOM 2366 N N . PRO A 1 280 ? -25.936 -4.158 26.385 1.00 89.88 280 PRO A N 1
ATOM 2367 C CA . PRO A 1 280 ? -27.309 -4.123 25.894 1.00 89.88 280 PRO A CA 1
ATOM 2368 C C . PRO A 1 280 ? -27.888 -5.535 25.724 1.00 89.88 280 PRO A C 1
ATOM 2370 O O . PRO A 1 280 ? -27.163 -6.468 25.390 1.00 89.88 280 PRO A O 1
ATOM 2373 N N . ASP A 1 281 ? -29.212 -5.671 25.822 1.00 86.44 281 ASP A N 1
ATOM 2374 C CA . ASP A 1 281 ? -29.909 -6.942 25.546 1.00 86.44 281 ASP A CA 1
ATOM 2375 C C . ASP A 1 281 ? -29.781 -7.389 24.079 1.00 86.44 281 ASP A C 1
ATOM 2377 O O . ASP A 1 281 ? -29.904 -8.568 23.763 1.00 86.44 281 ASP A O 1
ATOM 2381 N N . LYS A 1 282 ? -29.542 -6.441 23.163 1.00 86.19 282 LYS A N 1
ATOM 2382 C CA . LYS A 1 282 ? -29.337 -6.693 21.731 1.00 86.19 282 LYS A CA 1
ATOM 2383 C C . LYS A 1 282 ? -28.020 -6.085 21.268 1.00 86.19 282 LYS A C 1
ATOM 2385 O O . LYS A 1 282 ? -27.772 -4.897 21.477 1.00 86.19 282 LYS A O 1
ATOM 2390 N N . GLY A 1 283 ? -27.206 -6.891 20.587 1.00 85.50 283 GLY A N 1
ATOM 2391 C CA . GLY A 1 283 ? -25.940 -6.452 19.993 1.00 85.50 283 GLY A CA 1
ATOM 2392 C C . GLY A 1 283 ? -24.769 -6.316 20.971 1.00 85.50 283 GLY A C 1
ATOM 2393 O O . GLY A 1 283 ? -23.822 -5.596 20.648 1.00 85.50 283 GLY A O 1
ATOM 2394 N N . ARG A 1 284 ? -24.826 -6.983 22.136 1.00 90.50 284 ARG A N 1
ATOM 2395 C CA . ARG A 1 284 ? -23.662 -7.226 23.008 1.00 90.50 284 ARG A CA 1
ATOM 2396 C C . ARG A 1 284 ? -22.669 -8.200 22.358 1.00 90.50 284 ARG A C 1
ATOM 2398 O O . ARG A 1 284 ? -22.958 -8.769 21.307 1.00 90.50 284 ARG A O 1
ATOM 2405 N N . L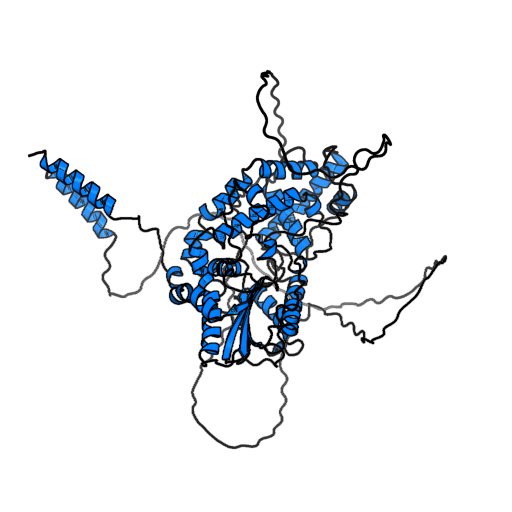EU A 1 285 ? -21.492 -8.359 22.964 1.00 93.69 285 LEU A N 1
ATOM 2406 C CA . LEU A 1 285 ? -20.572 -9.445 22.615 1.00 93.69 285 LEU A CA 1
ATOM 2407 C C . LEU A 1 285 ? -21.198 -10.793 22.986 1.00 93.69 285 LEU A C 1
ATOM 2409 O O . LEU A 1 285 ? -21.653 -10.942 24.119 1.00 93.69 285 LEU A O 1
ATOM 2413 N N . CYS A 1 286 ? -21.145 -11.772 22.079 1.00 93.31 286 CYS A N 1
ATOM 2414 C CA . CYS A 1 286 ? -21.503 -13.145 22.427 1.00 93.31 286 CYS A CA 1
ATOM 2415 C C . CYS A 1 286 ? -20.522 -13.713 23.484 1.00 93.31 286 CYS A C 1
ATOM 2417 O O . CYS A 1 286 ? -19.390 -13.220 23.596 1.00 93.31 286 CYS A O 1
ATOM 2419 N N . PRO A 1 287 ? -20.871 -14.799 24.203 1.00 93.50 287 PRO A N 1
ATOM 2420 C CA . PRO A 1 287 ? -20.003 -15.389 25.226 1.00 93.50 287 PRO A CA 1
ATOM 2421 C C . PRO A 1 287 ? -18.576 -15.713 24.751 1.00 93.50 287 PRO A C 1
ATOM 2423 O O . PRO A 1 287 ? -17.619 -15.405 25.456 1.00 93.50 287 PRO A O 1
ATOM 2426 N N . LYS A 1 288 ? -18.402 -16.258 23.537 1.00 94.81 288 LYS A N 1
ATOM 2427 C CA . LYS A 1 288 ? -17.076 -16.597 22.981 1.00 94.81 288 LYS A CA 1
ATOM 2428 C C . LYS A 1 288 ? -16.223 -15.370 22.656 1.00 94.81 288 LYS A C 1
ATOM 2430 O O . LYS A 1 288 ? -15.025 -15.362 22.948 1.00 94.81 288 LYS A O 1
ATOM 2435 N N . ASP A 1 289 ? -16.833 -14.340 22.071 1.00 95.56 289 ASP A N 1
ATOM 2436 C CA . ASP A 1 289 ? -16.167 -13.074 21.746 1.00 95.56 289 ASP A CA 1
ATOM 2437 C C . ASP A 1 289 ? -15.723 -12.362 23.029 1.00 95.56 289 ASP A C 1
ATOM 2439 O O . ASP A 1 289 ? -14.574 -11.926 23.151 1.00 95.56 289 ASP A O 1
ATOM 2443 N N . TYR A 1 290 ? -16.615 -12.329 24.025 1.00 96.31 290 TYR A N 1
ATOM 2444 C CA . TYR A 1 290 ? -16.314 -11.828 25.357 1.00 96.31 290 TYR A CA 1
ATOM 2445 C C . TYR A 1 290 ? -15.185 -12.626 26.026 1.00 96.31 290 TYR A C 1
ATOM 2447 O O . TYR A 1 290 ? -14.224 -12.025 26.502 1.00 96.31 290 TYR A O 1
ATOM 2455 N N . ASP A 1 291 ? -15.227 -13.961 26.011 1.00 96.44 291 ASP A N 1
ATOM 2456 C CA . ASP A 1 291 ? -14.179 -14.807 26.594 1.00 96.44 291 ASP A CA 1
ATOM 2457 C C . ASP A 1 291 ? -12.821 -14.629 25.904 1.00 96.44 291 ASP A C 1
ATOM 2459 O O . ASP A 1 291 ? -11.773 -14.737 26.551 1.00 96.44 291 ASP A O 1
ATOM 2463 N N . LEU A 1 292 ? -12.796 -14.374 24.592 1.00 96.00 292 LEU A N 1
ATOM 2464 C CA . LEU A 1 292 ? -11.561 -14.050 23.876 1.00 96.00 292 LEU A CA 1
ATOM 2465 C C . LEU A 1 292 ? -11.003 -12.694 24.341 1.00 96.00 292 LEU A C 1
ATOM 2467 O O . LEU A 1 292 ? -9.811 -12.592 24.639 1.00 96.00 292 LEU A O 1
ATOM 2471 N N . LEU A 1 293 ? -11.857 -11.676 24.477 1.00 97.00 293 LEU A N 1
ATOM 2472 C CA . LEU A 1 293 ? -11.466 -10.336 24.925 1.00 97.00 293 LEU A CA 1
ATOM 2473 C C . LEU A 1 293 ? -11.080 -10.301 26.416 1.00 97.00 293 LEU A C 1
ATOM 2475 O O . LEU A 1 293 ? -10.092 -9.667 26.786 1.00 97.00 293 LEU A O 1
ATOM 2479 N N . LYS A 1 294 ? -11.764 -11.056 27.281 1.00 97.81 294 LYS A N 1
ATOM 2480 C CA . LYS A 1 294 ? -11.428 -11.241 28.706 1.00 97.81 294 LYS A CA 1
ATOM 2481 C C . LYS A 1 294 ? -10.036 -11.857 28.902 1.00 97.81 294 LYS A C 1
ATOM 2483 O O . LYS A 1 294 ? -9.319 -11.505 29.847 1.00 97.81 294 LYS A O 1
ATOM 2488 N N . ARG A 1 295 ? -9.629 -12.755 28.000 1.00 97.19 295 ARG A N 1
ATOM 2489 C CA . ARG A 1 295 ? -8.306 -13.402 28.003 1.00 97.19 295 ARG A CA 1
ATOM 2490 C C . ARG A 1 295 ? -7.214 -12.595 27.299 1.00 97.19 295 ARG A C 1
ATOM 2492 O O . ARG A 1 295 ? -6.045 -12.912 27.501 1.00 97.19 295 ARG A O 1
ATOM 2499 N N . TRP A 1 296 ? -7.550 -11.562 26.524 1.00 97.56 296 TRP A N 1
ATOM 2500 C CA . TRP A 1 296 ? -6.545 -10.745 25.842 1.00 97.56 296 TRP A CA 1
ATOM 2501 C C . TRP A 1 296 ? -5.595 -10.066 26.831 1.00 97.56 296 TRP A C 1
ATOM 2503 O O . TRP A 1 296 ? -6.019 -9.518 27.853 1.00 97.56 296 TRP A O 1
ATOM 2513 N N . ARG A 1 297 ? -4.304 -10.090 26.509 1.00 96.12 297 ARG A N 1
ATOM 2514 C CA . ARG A 1 297 ? -3.238 -9.378 27.213 1.00 96.12 297 ARG A CA 1
ATOM 2515 C C . ARG A 1 297 ? -2.341 -8.720 26.177 1.00 96.12 297 ARG A C 1
ATOM 2517 O O . ARG A 1 297 ? -2.183 -9.262 25.081 1.00 96.12 297 ARG A O 1
ATOM 2524 N N . TRP A 1 298 ? -1.743 -7.587 26.533 1.00 96.06 298 TRP A N 1
ATOM 2525 C CA . TRP A 1 298 ? -0.684 -7.000 25.716 1.00 96.06 298 TRP A CA 1
ATOM 2526 C C . TRP A 1 298 ? 0.456 -8.011 25.512 1.00 96.06 298 TRP A C 1
ATOM 2528 O O . TRP A 1 298 ? 0.810 -8.747 26.431 1.00 96.06 298 TRP A O 1
ATOM 2538 N N . ASN A 1 299 ? 1.024 -8.055 24.306 1.00 95.19 299 ASN A N 1
ATOM 2539 C CA . ASN A 1 299 ? 2.189 -8.884 24.024 1.00 95.19 299 ASN A CA 1
ATOM 2540 C C . ASN A 1 299 ? 3.472 -8.069 24.245 1.00 95.19 299 ASN A C 1
ATOM 2542 O O . ASN A 1 299 ? 3.830 -7.237 23.411 1.00 95.19 299 ASN A O 1
ATOM 2546 N N . ASP A 1 300 ? 4.191 -8.348 25.331 1.00 94.25 300 ASP A N 1
ATOM 2547 C CA . ASP A 1 300 ? 5.418 -7.634 25.712 1.00 94.25 300 ASP A CA 1
ATOM 2548 C C . ASP A 1 300 ? 6.591 -7.801 24.726 1.00 94.25 300 ASP A C 1
ATOM 2550 O O . ASP A 1 300 ? 7.572 -7.059 24.807 1.00 94.25 300 ASP A O 1
ATOM 2554 N N . THR A 1 301 ? 6.504 -8.699 23.731 1.00 94.62 301 THR A N 1
ATOM 2555 C CA . THR A 1 301 ? 7.475 -8.709 22.619 1.00 94.62 301 THR A CA 1
ATOM 2556 C C . THR A 1 301 ? 7.293 -7.525 21.660 1.00 94.62 301 THR A C 1
ATOM 2558 O O . THR A 1 301 ? 8.180 -7.258 20.851 1.00 94.62 301 THR A O 1
ATOM 2561 N N . ILE A 1 302 ? 6.160 -6.815 21.726 1.00 96.00 302 ILE A N 1
ATOM 2562 C CA . ILE A 1 302 ? 5.881 -5.599 20.956 1.00 96.00 302 ILE A CA 1
ATOM 2563 C C . ILE A 1 302 ? 6.364 -4.397 21.781 1.00 96.00 302 ILE A C 1
ATOM 2565 O O . ILE A 1 302 ? 5.668 -3.882 22.663 1.00 96.00 302 ILE A O 1
ATOM 2569 N N . ARG A 1 303 ? 7.596 -3.967 21.498 1.00 95.44 303 ARG A N 1
ATOM 2570 C CA . ARG A 1 303 ? 8.302 -2.900 22.220 1.00 95.44 303 ARG A CA 1
ATOM 2571 C C . ARG A 1 303 ? 8.566 -1.685 21.336 1.00 95.44 303 ARG A C 1
ATOM 2573 O O . ARG A 1 303 ? 8.695 -1.807 20.122 1.00 95.44 303 ARG A O 1
ATOM 2580 N N . GLU A 1 304 ? 8.709 -0.517 21.952 1.00 96.25 304 GLU A N 1
ATOM 2581 C CA . GLU A 1 304 ? 8.981 0.764 21.290 1.00 96.25 304 GLU A CA 1
ATOM 2582 C C . GLU A 1 304 ? 10.314 0.808 20.525 1.00 96.25 304 GLU A C 1
ATOM 2584 O O . GLU A 1 304 ? 10.455 1.616 19.608 1.00 96.25 304 GLU A O 1
ATOM 2589 N N . ASP A 1 305 ? 11.282 -0.034 20.893 1.00 96.06 305 ASP A N 1
ATOM 2590 C CA . ASP A 1 305 ? 12.577 -0.206 20.218 1.00 96.06 305 ASP A CA 1
ATOM 2591 C C . ASP A 1 305 ? 12.556 -1.285 19.116 1.00 96.06 305 ASP A C 1
ATOM 2593 O O . ASP A 1 305 ? 13.566 -1.506 18.459 1.00 96.06 305 ASP A O 1
ATOM 2597 N N . ARG A 1 306 ? 11.400 -1.929 18.901 1.00 96.06 306 ARG A N 1
ATOM 2598 C CA . ARG A 1 306 ? 11.079 -2.816 17.764 1.00 96.06 306 ARG A CA 1
ATOM 2599 C C . ARG A 1 306 ? 9.995 -2.188 16.870 1.00 96.06 306 ARG A C 1
ATOM 2601 O O . ARG A 1 306 ? 9.172 -2.875 16.259 1.00 96.06 306 ARG A O 1
ATOM 2608 N N . ALA A 1 307 ? 9.884 -0.861 16.902 1.00 97.38 307 ALA A N 1
ATOM 2609 C CA . ALA A 1 307 ? 8.802 -0.134 16.259 1.00 97.38 307 ALA A CA 1
ATOM 2610 C C . ALA A 1 307 ? 8.974 -0.086 14.736 1.00 97.38 307 ALA A C 1
ATOM 2612 O O . ALA A 1 307 ? 9.936 0.468 14.218 1.00 97.38 307 ALA A O 1
ATOM 2613 N N . SER A 1 308 ? 7.944 -0.521 14.011 1.00 97.31 308 SER A N 1
ATOM 2614 C CA . SER A 1 308 ? 7.932 -0.674 12.546 1.00 97.31 308 SER A CA 1
ATOM 2615 C C . SER A 1 308 ? 8.794 -1.804 11.971 1.00 97.31 308 SER A C 1
ATOM 2617 O O . SER A 1 308 ? 8.807 -1.937 10.746 1.00 97.31 308 SER A O 1
ATOM 2619 N N . ASP A 1 309 ? 9.436 -2.628 12.804 1.00 98.12 309 ASP A N 1
ATOM 2620 C CA . ASP A 1 309 ? 10.211 -3.803 12.387 1.00 98.12 309 ASP A CA 1
ATOM 2621 C C . ASP A 1 309 ? 9.376 -4.765 11.532 1.00 98.12 309 ASP A C 1
ATOM 2623 O O . ASP A 1 309 ? 8.170 -4.943 11.756 1.00 98.12 309 ASP A O 1
ATOM 2627 N N . LEU A 1 310 ? 10.024 -5.429 10.572 1.00 97.88 310 LEU A N 1
ATOM 2628 C CA . LEU A 1 310 ? 9.388 -6.467 9.768 1.00 97.88 310 LEU A CA 1
ATOM 2629 C C . LEU A 1 310 ? 9.038 -7.680 10.651 1.00 97.88 310 LEU A C 1
ATOM 2631 O O . LEU A 1 310 ? 9.832 -8.122 11.482 1.00 97.88 310 LEU A O 1
ATOM 2635 N N . THR A 1 311 ? 7.830 -8.220 10.491 1.00 97.94 311 THR A N 1
ATOM 2636 C CA . THR A 1 311 ? 7.396 -9.423 11.223 1.00 97.94 311 THR A CA 1
ATOM 2637 C C . THR A 1 311 ? 7.765 -10.700 10.475 1.00 97.94 311 THR A C 1
ATOM 2639 O O . THR A 1 311 ? 8.051 -10.669 9.279 1.00 97.94 311 THR A O 1
ATOM 2642 N N . SER A 1 312 ? 7.681 -11.849 11.152 1.00 96.81 312 SER A N 1
ATOM 2643 C CA . SER A 1 312 ? 7.814 -13.162 10.507 1.00 96.81 312 SER A CA 1
ATOM 2644 C C . SER A 1 312 ? 6.828 -13.355 9.350 1.00 96.81 312 SER A C 1
ATOM 2646 O O . SER A 1 312 ? 7.184 -13.970 8.350 1.00 96.81 312 SER A O 1
ATOM 2648 N N . GLU A 1 313 ? 5.619 -12.794 9.456 1.00 97.56 313 GLU A N 1
ATOM 2649 C CA . GLU A 1 313 ? 4.648 -12.821 8.361 1.00 97.56 313 GLU A CA 1
ATOM 2650 C C . GLU A 1 313 ? 5.134 -11.971 7.183 1.00 97.56 313 GLU A C 1
ATOM 2652 O O . GLU A 1 313 ? 5.183 -12.459 6.063 1.00 97.56 313 GLU A O 1
ATOM 2657 N N . GLY A 1 314 ? 5.636 -10.758 7.436 1.00 98.31 314 GLY A N 1
ATOM 2658 C CA . GLY A 1 314 ? 6.208 -9.900 6.392 1.00 98.31 314 GLY A CA 1
ATOM 2659 C C . GLY A 1 314 ? 7.411 -10.506 5.661 1.00 98.31 314 GLY A C 1
ATOM 2660 O O . GLY A 1 314 ? 7.555 -10.318 4.453 1.00 98.31 314 GLY A O 1
ATOM 2661 N N . VAL A 1 315 ? 8.244 -11.276 6.369 1.00 98.56 315 VAL A N 1
ATOM 2662 C CA . VAL A 1 315 ? 9.327 -12.073 5.768 1.00 98.56 315 VAL A CA 1
ATOM 2663 C C . VAL A 1 315 ? 8.754 -13.173 4.867 1.00 98.56 315 VAL A C 1
ATOM 2665 O O . VAL A 1 315 ? 9.191 -13.323 3.724 1.00 98.56 315 VAL A O 1
ATOM 2668 N N . ASN A 1 316 ? 7.753 -13.921 5.342 1.00 97.94 316 ASN A N 1
ATOM 2669 C CA . ASN A 1 316 ? 7.117 -14.995 4.574 1.00 97.94 316 ASN A CA 1
ATOM 2670 C C . ASN A 1 316 ? 6.384 -14.472 3.327 1.00 97.94 316 ASN A C 1
ATOM 2672 O O . ASN A 1 316 ? 6.562 -15.039 2.247 1.00 97.94 316 ASN A O 1
ATOM 2676 N N . GLU A 1 317 ? 5.614 -13.385 3.455 1.00 97.94 317 GLU A N 1
ATOM 2677 C CA . GLU A 1 317 ? 4.885 -12.722 2.365 1.00 97.94 317 GLU A CA 1
ATOM 2678 C C . GLU A 1 317 ? 5.824 -12.446 1.179 1.00 97.94 317 GLU A C 1
ATOM 2680 O O . GLU A 1 317 ? 5.556 -12.877 0.053 1.00 97.94 317 GLU A O 1
ATOM 2685 N N . LEU A 1 318 ? 6.968 -11.803 1.441 1.00 98.56 318 LEU A N 1
ATOM 2686 C CA . LEU A 1 318 ? 7.938 -11.405 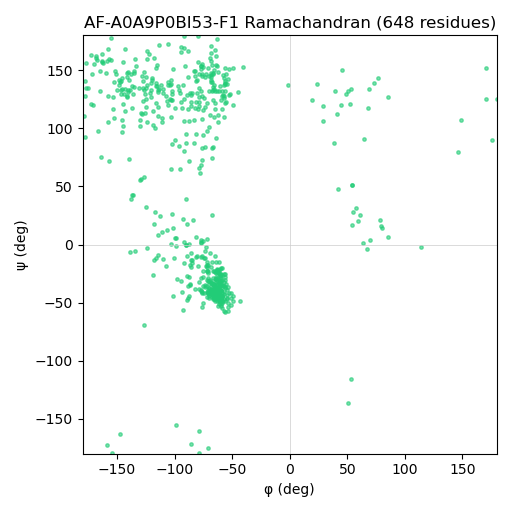0.417 1.00 98.56 318 LEU A CA 1
ATOM 2687 C C . LEU A 1 318 ? 8.786 -12.566 -0.108 1.00 98.56 318 LEU A C 1
ATOM 2689 O O . LEU A 1 318 ? 8.982 -12.678 -1.320 1.00 98.56 318 LEU A O 1
ATOM 2693 N N . LYS A 1 319 ? 9.228 -13.477 0.768 1.00 98.38 319 LYS A N 1
ATOM 2694 C CA . LYS A 1 319 ? 9.957 -14.687 0.362 1.00 98.38 319 LYS A CA 1
ATOM 2695 C C . LYS A 1 319 ? 9.117 -15.557 -0.574 1.00 98.38 319 LYS A C 1
ATOM 2697 O O . LYS A 1 319 ? 9.627 -16.104 -1.553 1.00 98.38 319 LYS A O 1
ATOM 2702 N N . MET A 1 320 ? 7.816 -15.672 -0.307 1.00 97.38 320 MET A N 1
ATOM 2703 C CA . MET A 1 320 ? 6.892 -16.428 -1.153 1.00 97.38 320 MET A CA 1
ATOM 2704 C C . MET A 1 320 ? 6.467 -15.651 -2.407 1.00 97.38 320 MET A C 1
ATOM 2706 O O . MET A 1 320 ? 6.296 -16.274 -3.454 1.00 97.38 320 MET A O 1
ATOM 2710 N N . LEU A 1 321 ? 6.367 -14.317 -2.350 1.00 97.62 321 LEU A N 1
ATOM 2711 C CA . LEU A 1 321 ? 6.151 -13.457 -3.521 1.00 97.62 321 LEU A CA 1
ATOM 2712 C C . LEU A 1 321 ? 7.274 -13.610 -4.556 1.00 97.62 321 LEU A C 1
ATOM 2714 O O . LEU A 1 321 ? 7.007 -13.913 -5.719 1.00 97.62 321 LEU A O 1
ATOM 2718 N N . ALA A 1 322 ? 8.527 -13.497 -4.114 1.00 97.94 322 ALA A N 1
ATOM 2719 C CA . ALA A 1 322 ? 9.713 -13.717 -4.937 1.00 97.94 322 ALA A CA 1
ATOM 2720 C C . ALA A 1 322 ? 9.704 -15.094 -5.621 1.00 97.94 322 ALA A C 1
ATOM 2722 O O . ALA A 1 322 ? 9.921 -15.204 -6.829 1.00 97.94 322 ALA A O 1
ATOM 2723 N N . ARG A 1 323 ? 9.376 -16.154 -4.869 1.00 96.62 323 ARG A N 1
ATOM 2724 C CA . ARG A 1 323 ? 9.263 -17.526 -5.395 1.00 96.62 323 ARG A CA 1
ATOM 2725 C C . ARG A 1 323 ? 8.170 -17.664 -6.454 1.00 96.62 323 ARG A C 1
ATOM 2727 O O . ARG A 1 323 ? 8.401 -18.323 -7.467 1.00 96.62 323 ARG A O 1
ATOM 2734 N N . ARG A 1 324 ? 7.002 -17.036 -6.259 1.00 95.94 324 ARG A N 1
ATOM 2735 C CA . ARG A 1 324 ? 5.914 -17.042 -7.254 1.00 95.94 324 ARG A CA 1
ATOM 2736 C C . ARG A 1 324 ? 6.313 -16.304 -8.528 1.00 95.94 324 ARG A C 1
ATOM 2738 O O . ARG A 1 324 ? 6.091 -16.841 -9.611 1.00 95.94 324 ARG A O 1
ATOM 2745 N N . TYR A 1 325 ? 6.962 -15.143 -8.430 1.00 96.56 325 TYR A N 1
ATOM 2746 C CA . TYR A 1 325 ? 7.477 -14.453 -9.616 1.00 96.56 325 TYR A CA 1
ATOM 2747 C C . TYR A 1 325 ? 8.568 -15.257 -10.331 1.00 96.56 325 TYR A C 1
ATOM 2749 O O . TYR A 1 325 ? 8.488 -15.419 -11.547 1.00 96.56 325 TYR A O 1
ATOM 2757 N N . LYS A 1 326 ? 9.514 -15.862 -9.600 1.00 96.00 326 LYS A N 1
ATOM 2758 C CA . LYS A 1 326 ? 10.543 -16.743 -10.178 1.00 96.00 326 LYS A CA 1
ATOM 2759 C C . LYS A 1 326 ? 9.962 -17.962 -10.903 1.00 96.00 326 LYS A C 1
ATOM 2761 O O . LYS A 1 326 ? 10.512 -18.380 -11.920 1.00 96.00 326 LYS A O 1
ATOM 2766 N N . ALA A 1 327 ? 8.853 -18.514 -10.410 1.00 94.31 327 ALA A N 1
ATOM 2767 C CA . ALA A 1 327 ? 8.133 -19.601 -11.072 1.00 94.31 327 ALA A CA 1
ATOM 2768 C C . ALA A 1 327 ? 7.352 -19.139 -12.320 1.00 94.31 327 ALA A C 1
ATOM 2770 O O . ALA A 1 327 ? 7.299 -19.878 -13.298 1.00 94.31 327 ALA A O 1
ATOM 2771 N N . LYS A 1 328 ? 6.772 -17.928 -12.301 1.00 94.19 328 LYS A N 1
ATOM 2772 C CA . LYS A 1 328 ? 6.024 -17.334 -13.430 1.00 94.19 328 LYS A CA 1
ATOM 2773 C C . LYS A 1 328 ? 6.924 -16.854 -14.574 1.00 94.19 328 LYS A C 1
ATOM 2775 O O . LYS A 1 328 ? 6.525 -16.943 -15.730 1.0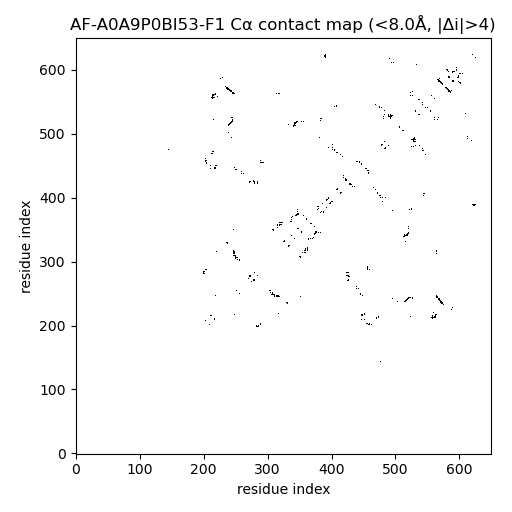0 94.19 328 LYS A O 1
ATOM 2780 N N . PHE A 1 329 ? 8.119 -16.346 -14.262 1.00 96.12 329 PHE A N 1
ATOM 2781 C CA . PHE A 1 329 ? 9.023 -15.703 -15.228 1.00 96.12 329 PHE A CA 1
ATOM 2782 C C . PHE A 1 329 ? 10.436 -16.309 -15.211 1.00 96.12 329 PHE A C 1
ATOM 2784 O O . PHE A 1 329 ? 11.422 -15.600 -14.976 1.00 96.12 329 PHE A O 1
ATOM 2791 N N . PRO A 1 330 ? 10.573 -17.626 -15.450 1.00 95.06 330 PRO A N 1
ATOM 2792 C CA . PRO A 1 330 ? 11.859 -18.305 -15.357 1.00 95.06 330 PRO A CA 1
ATOM 2793 C C . PRO A 1 330 ? 12.912 -17.742 -16.322 1.00 95.06 330 PRO A C 1
ATOM 2795 O O . PRO A 1 330 ? 14.087 -17.697 -15.970 1.00 95.06 330 PRO A O 1
ATOM 2798 N N . GLN A 1 331 ? 12.495 -17.237 -17.487 1.00 94.75 331 GLN A N 1
ATOM 2799 C CA . GLN A 1 331 ? 13.367 -16.703 -18.539 1.00 94.75 331 GLN A CA 1
ATOM 2800 C C . GLN A 1 331 ? 14.181 -15.473 -18.102 1.00 94.75 331 GLN A C 1
ATOM 2802 O O . GLN A 1 331 ? 15.242 -15.223 -18.669 1.00 94.75 331 GLN A O 1
ATOM 2807 N N . VAL A 1 332 ? 13.711 -14.725 -17.094 1.00 96.06 332 VAL A N 1
ATOM 2808 C CA . VAL A 1 332 ? 14.416 -13.546 -16.553 1.00 96.06 332 VAL A CA 1
ATOM 2809 C C . VAL A 1 332 ? 14.855 -13.709 -15.092 1.00 96.06 332 VAL A C 1
ATOM 2811 O O . VAL A 1 332 ? 15.659 -12.907 -14.632 1.00 96.06 332 VAL A O 1
ATOM 2814 N N . LEU A 1 333 ? 14.379 -14.741 -14.369 1.00 96.12 333 LEU A N 1
ATOM 2815 C CA . LEU A 1 333 ? 14.609 -14.925 -12.918 1.00 96.12 333 LEU A CA 1
ATOM 2816 C C . LEU A 1 333 ? 15.260 -16.260 -12.492 1.00 96.12 333 LEU A C 1
ATOM 2818 O O . LEU A 1 333 ? 15.490 -16.474 -11.295 1.00 96.12 333 LEU A O 1
ATOM 2822 N N . GLN A 1 334 ? 15.536 -17.200 -13.407 1.00 85.31 334 GLN A N 1
ATOM 2823 C CA . GLN A 1 334 ? 16.255 -18.441 -13.057 1.00 85.31 334 GLN A CA 1
ATOM 2824 C C . GLN A 1 334 ? 17.780 -18.315 -13.072 1.00 85.31 334 GLN A C 1
ATOM 2826 O O . GLN A 1 334 ? 18.451 -19.164 -12.485 1.00 85.31 334 GLN A O 1
ATOM 2831 N N . GLU A 1 335 ? 18.333 -17.271 -13.688 1.00 80.50 335 GLU A N 1
ATOM 2832 C CA . GLU A 1 335 ? 19.783 -17.092 -13.786 1.00 80.50 335 GLU A CA 1
ATOM 2833 C C . GLU A 1 335 ? 20.426 -16.844 -12.419 1.00 80.50 335 GLU A C 1
ATOM 2835 O O . GLU A 1 335 ? 19.831 -16.208 -11.543 1.00 80.50 335 GLU A O 1
ATOM 2840 N N . GLN A 1 336 ? 21.662 -17.325 -12.249 1.00 89.69 336 GLN A N 1
ATOM 2841 C CA . GLN A 1 336 ? 22.472 -17.006 -11.074 1.00 89.69 336 GLN A CA 1
ATOM 2842 C C . GLN A 1 336 ? 22.654 -15.489 -10.955 1.00 89.69 336 GLN A C 1
ATOM 2844 O O . GLN A 1 336 ? 22.749 -14.779 -11.963 1.00 89.69 336 GLN A O 1
ATOM 2849 N N . TYR A 1 337 ? 22.708 -14.996 -9.715 1.00 94.62 337 TYR A N 1
ATOM 2850 C CA . TYR A 1 337 ? 22.883 -13.572 -9.469 1.00 94.62 337 TYR A CA 1
ATOM 2851 C C . TYR A 1 337 ? 24.153 -13.042 -10.144 1.00 94.62 337 TYR A C 1
ATOM 2853 O O . TYR A 1 337 ? 25.235 -13.615 -10.020 1.00 94.62 337 TYR A O 1
ATOM 2861 N N . ASN A 1 338 ? 23.994 -11.924 -10.843 1.00 92.94 338 ASN A N 1
ATOM 2862 C CA . ASN A 1 338 ? 25.069 -11.106 -11.370 1.00 92.94 338 ASN A CA 1
ATOM 2863 C C . ASN A 1 338 ? 24.567 -9.660 -11.489 1.00 92.94 338 ASN A C 1
ATOM 2865 O O . ASN A 1 338 ? 23.432 -9.432 -11.914 1.00 92.94 338 ASN A O 1
ATOM 2869 N N . GLU A 1 339 ? 25.417 -8.695 -11.142 1.00 94.19 339 GLU A N 1
ATOM 2870 C CA . GLU A 1 339 ? 25.076 -7.262 -11.074 1.00 94.19 339 GLU A CA 1
ATOM 2871 C C . GLU A 1 339 ? 24.621 -6.671 -12.414 1.00 94.19 339 GLU A C 1
ATOM 2873 O O . GLU A 1 339 ? 23.867 -5.703 -12.450 1.00 94.19 339 GLU A O 1
ATOM 2878 N N . ARG A 1 340 ? 25.046 -7.269 -13.535 1.00 94.62 340 ARG A N 1
ATOM 2879 C CA . ARG A 1 340 ? 24.625 -6.837 -14.871 1.00 94.62 340 ARG A CA 1
ATOM 2880 C C . ARG A 1 340 ? 23.159 -7.175 -15.143 1.00 94.62 340 ARG A C 1
ATOM 2882 O O . ARG A 1 340 ? 22.452 -6.362 -15.726 1.00 94.62 340 ARG A O 1
ATOM 2889 N N . SER A 1 341 ? 22.706 -8.361 -14.737 1.00 96.12 34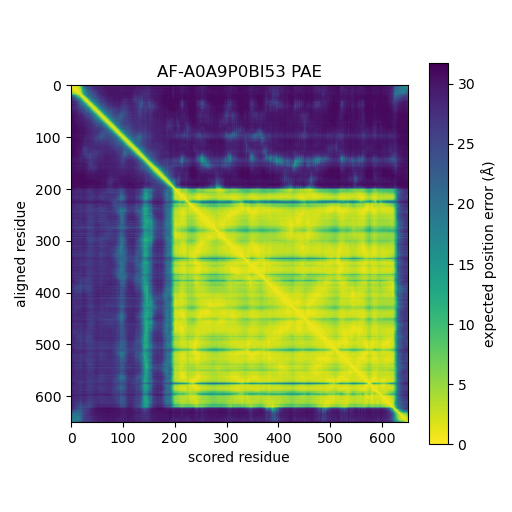1 SER A N 1
ATOM 2890 C CA . SER A 1 341 ? 21.346 -8.844 -15.017 1.00 96.12 341 SER A CA 1
ATOM 2891 C C . SER A 1 341 ? 20.330 -8.403 -13.968 1.00 96.12 341 SER A C 1
ATOM 2893 O O . SER A 1 341 ? 19.155 -8.258 -14.300 1.00 96.12 341 SER A O 1
ATOM 2895 N N . TYR A 1 342 ? 20.758 -8.170 -12.726 1.00 98.00 342 TYR A N 1
ATOM 2896 C CA . TYR A 1 342 ? 19.872 -7.869 -11.604 1.00 98.00 342 TYR A CA 1
ATOM 2897 C C . TYR A 1 342 ? 20.245 -6.556 -10.912 1.00 98.00 342 TYR A C 1
ATOM 2899 O O . TYR A 1 342 ? 21.362 -6.409 -10.422 1.00 98.00 342 TYR A O 1
ATOM 2907 N N . TYR A 1 343 ? 19.276 -5.648 -10.792 1.00 98.25 343 TYR A N 1
ATOM 2908 C CA . TYR A 1 343 ? 19.393 -4.418 -10.010 1.00 98.25 343 TYR A CA 1
ATOM 2909 C C . TYR A 1 343 ? 18.430 -4.441 -8.818 1.00 98.25 343 TYR A C 1
ATOM 2911 O O . TYR A 1 343 ? 17.239 -4.714 -8.982 1.00 98.25 343 TYR A O 1
ATOM 2919 N N . PHE A 1 344 ? 18.939 -4.121 -7.628 1.00 98.62 344 PHE A N 1
ATOM 2920 C CA . PHE A 1 344 ? 18.162 -4.039 -6.393 1.00 98.62 344 PHE A CA 1
ATOM 2921 C C . PHE A 1 344 ? 18.379 -2.682 -5.718 1.00 98.62 344 PHE A C 1
ATOM 2923 O O . PHE A 1 344 ? 19.520 -2.260 -5.528 1.00 98.62 344 PHE A O 1
ATOM 2930 N N . GLN A 1 345 ? 17.298 -2.025 -5.300 1.00 98.62 345 GLN A N 1
ATOM 2931 C CA . GLN A 1 345 ? 17.358 -0.783 -4.525 1.00 98.62 345 GLN A CA 1
ATOM 2932 C C . GLN A 1 345 ? 16.296 -0.783 -3.425 1.00 98.62 345 GLN A C 1
ATOM 2934 O O . GLN A 1 345 ? 15.172 -1.232 -3.646 1.00 98.62 345 GLN A O 1
ATOM 2939 N N . TYR A 1 346 ? 16.627 -0.266 -2.246 1.00 98.56 346 TYR A N 1
ATOM 2940 C CA . TYR A 1 346 ? 15.705 -0.141 -1.117 1.00 98.56 346 TYR A CA 1
ATOM 2941 C C . TYR A 1 346 ? 15.871 1.217 -0.424 1.00 98.56 346 TYR A C 1
ATOM 2943 O O . TYR A 1 346 ? 16.980 1.746 -0.340 1.00 98.56 346 TYR A O 1
ATOM 2951 N N . THR A 1 347 ? 14.784 1.786 0.110 1.00 98.19 347 THR A N 1
ATOM 2952 C CA . THR A 1 347 ? 14.902 2.976 0.977 1.00 98.19 347 THR A CA 1
ATOM 2953 C C . THR A 1 347 ? 15.700 2.650 2.238 1.00 98.19 347 THR A C 1
ATOM 2955 O O . THR A 1 347 ? 15.660 1.516 2.715 1.00 98.19 347 THR A O 1
ATOM 2958 N N . ASP A 1 348 ? 16.343 3.651 2.824 1.00 95.38 348 ASP A N 1
ATOM 2959 C CA . ASP A 1 348 ? 17.207 3.612 4.016 1.00 95.38 348 ASP A CA 1
ATOM 2960 C C . ASP A 1 348 ? 16.485 3.292 5.347 1.00 95.38 348 ASP A C 1
ATOM 2962 O O . ASP A 1 348 ? 16.959 3.641 6.423 1.00 95.38 348 ASP A O 1
ATOM 2966 N N . THR A 1 349 ? 15.348 2.591 5.292 1.00 96.06 349 THR A N 1
ATOM 2967 C CA . THR A 1 349 ? 14.597 2.133 6.468 1.00 96.06 349 THR A CA 1
ATOM 2968 C C . THR A 1 349 ? 14.771 0.628 6.676 1.00 96.06 349 THR A C 1
ATOM 2970 O O . THR A 1 349 ? 14.642 -0.145 5.722 1.00 96.06 349 THR A O 1
ATOM 2973 N N . ASP A 1 350 ? 14.967 0.194 7.923 1.00 97.38 350 ASP A N 1
ATOM 2974 C CA . ASP A 1 350 ? 15.205 -1.219 8.274 1.00 97.38 350 ASP A CA 1
ATOM 2975 C C . ASP A 1 350 ? 14.146 -2.156 7.672 1.00 97.38 350 ASP A C 1
ATOM 2977 O O . ASP A 1 350 ? 14.459 -3.134 7.001 1.00 97.38 350 ASP A O 1
ATOM 2981 N N . ARG A 1 351 ? 12.862 -1.789 7.779 1.00 97.75 351 ARG A N 1
ATOM 2982 C CA . ARG A 1 351 ? 11.739 -2.568 7.227 1.00 97.75 351 ARG A CA 1
ATOM 2983 C C . ARG A 1 351 ? 11.803 -2.789 5.711 1.00 97.75 351 ARG A C 1
ATOM 2985 O O . ARG A 1 351 ? 11.288 -3.802 5.246 1.00 97.75 351 ARG A O 1
ATOM 2992 N N . THR A 1 352 ? 12.381 -1.870 4.930 1.00 98.31 352 THR A N 1
ATOM 2993 C CA . THR A 1 352 ? 12.555 -2.039 3.472 1.00 98.31 352 THR A CA 1
ATOM 2994 C C . THR A 1 352 ? 13.834 -2.787 3.130 1.00 98.31 352 THR A C 1
ATOM 2996 O O . THR A 1 352 ? 13.810 -3.586 2.197 1.00 98.31 352 THR A O 1
ATOM 2999 N N . HIS A 1 353 ? 14.902 -2.604 3.910 1.00 98.50 353 HIS A N 1
ATOM 3000 C CA . HIS A 1 353 ? 16.097 -3.444 3.835 1.00 98.50 353 HIS A CA 1
ATOM 3001 C C . HIS A 1 353 ? 15.755 -4.917 4.117 1.00 98.50 353 HIS A C 1
ATOM 3003 O O . HIS A 1 353 ? 16.009 -5.781 3.284 1.00 98.50 353 HIS A O 1
ATOM 3009 N N . ASP A 1 354 ? 15.088 -5.209 5.233 1.00 98.69 354 ASP A N 1
ATOM 3010 C CA . ASP A 1 354 ? 14.722 -6.574 5.634 1.00 98.69 354 ASP A CA 1
ATOM 3011 C C . ASP A 1 354 ? 13.724 -7.209 4.655 1.00 98.69 354 ASP A C 1
ATOM 3013 O O . ASP A 1 354 ? 13.732 -8.418 4.422 1.00 98.69 354 ASP A O 1
ATOM 3017 N N . SER A 1 355 ? 12.892 -6.377 4.022 1.00 98.88 355 SER A N 1
ATOM 3018 C CA . SER A 1 355 ? 12.000 -6.794 2.939 1.00 98.88 355 SER A CA 1
ATOM 3019 C C . SER A 1 355 ? 12.771 -7.197 1.681 1.00 98.88 355 SER A C 1
ATOM 3021 O O . SER A 1 355 ? 12.464 -8.227 1.080 1.00 98.88 355 SER A O 1
ATOM 3023 N N . TYR A 1 356 ? 13.796 -6.426 1.310 1.00 98.75 356 TYR A N 1
ATOM 3024 C CA . TYR A 1 356 ? 14.743 -6.790 0.259 1.00 98.75 356 TYR A CA 1
ATOM 3025 C C . TYR A 1 356 ? 15.451 -8.116 0.592 1.00 98.75 356 TYR A C 1
ATOM 3027 O O . TYR A 1 356 ? 15.420 -9.029 -0.234 1.00 98.75 356 TYR A O 1
ATOM 3035 N N . GLN A 1 357 ? 15.975 -8.275 1.816 1.00 98.69 357 GLN A N 1
ATOM 3036 C CA . GLN A 1 357 ? 16.633 -9.505 2.290 1.00 98.69 357 GLN A CA 1
ATOM 3037 C C . GLN A 1 357 ? 15.716 -10.739 2.171 1.00 98.69 357 GLN A C 1
ATOM 3039 O O . GLN A 1 357 ? 16.099 -11.758 1.592 1.00 98.69 357 GLN A O 1
ATOM 3044 N N . ALA A 1 358 ? 14.467 -10.640 2.639 1.00 98.75 358 ALA A N 1
ATOM 3045 C CA . ALA A 1 358 ? 13.479 -11.716 2.519 1.00 98.75 358 ALA A CA 1
ATOM 3046 C C . ALA A 1 358 ? 13.165 -12.077 1.052 1.00 98.75 358 ALA A C 1
ATOM 3048 O O . ALA A 1 358 ? 12.980 -13.250 0.713 1.00 98.75 358 ALA A O 1
ATOM 3049 N N . TYR A 1 359 ? 13.129 -11.078 0.166 1.00 98.75 359 TYR A N 1
ATOM 3050 C CA . TYR A 1 359 ? 12.865 -11.271 -1.258 1.00 98.75 359 TYR A CA 1
ATOM 3051 C C . TYR A 1 359 ? 14.034 -11.966 -1.976 1.00 98.75 359 TYR A C 1
ATOM 3053 O O . TYR A 1 359 ? 13.806 -12.893 -2.756 1.00 98.75 359 TYR A O 1
ATOM 3061 N N . ILE A 1 360 ? 15.287 -11.587 -1.695 1.00 98.44 360 ILE A N 1
ATOM 3062 C CA . ILE A 1 360 ? 16.466 -12.220 -2.315 1.00 98.44 360 ILE A CA 1
ATOM 3063 C C . ILE A 1 360 ? 16.708 -13.648 -1.811 1.00 98.44 360 ILE A C 1
ATOM 3065 O O . ILE A 1 360 ? 17.135 -14.495 -2.589 1.00 98.44 360 ILE A O 1
ATOM 3069 N N . ASP A 1 361 ? 16.357 -13.963 -0.563 1.00 98.06 361 ASP A N 1
ATOM 3070 C CA . ASP A 1 361 ? 16.287 -15.340 -0.052 1.00 98.06 361 ASP A CA 1
ATOM 3071 C C . ASP A 1 361 ? 15.180 -16.139 -0.777 1.00 98.06 361 ASP A C 1
ATOM 3073 O O . ASP A 1 361 ? 15.361 -17.296 -1.162 1.00 98.06 361 ASP A O 1
ATOM 3077 N N . GLY A 1 362 ? 14.053 -15.498 -1.101 1.00 97.50 362 GLY A N 1
ATOM 3078 C CA . GLY A 1 362 ? 13.028 -16.076 -1.973 1.00 97.50 362 GLY A CA 1
ATOM 3079 C C . GLY A 1 362 ? 13.507 -16.370 -3.404 1.00 97.50 362 GLY A C 1
ATOM 3080 O O . GLY A 1 362 ? 13.206 -17.444 -3.931 1.00 97.50 362 GLY A O 1
ATOM 3081 N N . LEU A 1 363 ? 14.266 -15.457 -4.023 1.00 97.06 363 LEU A N 1
ATOM 3082 C CA . LEU A 1 363 ? 14.802 -15.617 -5.382 1.00 97.06 363 LEU A CA 1
ATOM 3083 C C . LEU A 1 363 ? 15.989 -16.592 -5.456 1.00 97.06 363 LEU A C 1
ATOM 3085 O O . LEU A 1 363 ? 16.008 -17.478 -6.313 1.00 97.06 363 LEU A O 1
ATOM 3089 N N . PHE A 1 364 ? 16.994 -16.419 -4.598 1.00 96.75 364 PHE A N 1
ATOM 3090 C CA . PHE A 1 364 ? 18.318 -17.041 -4.724 1.00 96.75 364 PHE A CA 1
ATOM 3091 C C . PHE A 1 364 ? 18.639 -18.051 -3.615 1.00 96.75 364 PHE A C 1
ATOM 3093 O O . PHE A 1 364 ? 19.603 -18.806 -3.749 1.00 96.75 364 PHE A O 1
ATOM 3100 N N . ASN A 1 365 ? 17.811 -18.142 -2.566 1.00 93.38 365 ASN A N 1
ATOM 3101 C CA . ASN A 1 365 ? 17.946 -19.119 -1.482 1.00 93.38 365 ASN A CA 1
ATOM 3102 C C . ASN A 1 365 ? 19.358 -19.065 -0.860 1.00 93.38 365 ASN A C 1
ATOM 3104 O O . ASN A 1 365 ? 19.764 -18.030 -0.334 1.00 93.38 365 ASN A O 1
ATOM 3108 N N . GLN A 1 366 ? 20.137 -20.145 -0.970 1.00 90.19 366 GLN A N 1
ATOM 3109 C CA . GLN A 1 366 ? 21.501 -20.240 -0.441 1.00 90.19 366 GLN A CA 1
ATOM 3110 C C . GLN A 1 366 ? 22.483 -19.237 -1.061 1.00 90.19 366 GLN A C 1
ATOM 3112 O O . GLN A 1 366 ? 23.469 -18.923 -0.415 1.00 90.19 366 GLN A O 1
ATOM 3117 N N . GLU A 1 367 ? 22.212 -18.698 -2.253 1.00 93.62 367 GLU A N 1
ATOM 3118 C CA . GLU A 1 367 ? 23.087 -17.736 -2.945 1.00 93.62 367 GLU A CA 1
ATOM 3119 C C . GLU A 1 367 ? 22.743 -16.265 -2.634 1.00 93.62 367 GLU A C 1
ATOM 3121 O O . GLU A 1 367 ? 23.375 -15.349 -3.160 1.00 93.62 367 GLU A O 1
ATOM 3126 N N . SER A 1 368 ? 21.756 -16.018 -1.763 1.00 94.69 368 SER A N 1
ATOM 3127 C CA . SER A 1 368 ? 21.305 -14.668 -1.379 1.00 94.69 368 SER A CA 1
ATOM 3128 C C . SER A 1 368 ? 22.422 -13.786 -0.802 1.00 94.69 368 SER A C 1
ATOM 3130 O O . SER A 1 368 ? 22.452 -12.593 -1.080 1.00 94.69 368 SER A O 1
ATOM 3132 N N . TYR A 1 369 ? 23.404 -14.364 -0.102 1.00 94.25 369 TYR A N 1
ATOM 3133 C CA . TYR A 1 369 ? 24.557 -13.636 0.453 1.00 94.25 369 TYR A CA 1
ATOM 3134 C C . TYR A 1 369 ? 25.446 -12.937 -0.593 1.00 94.25 369 TYR A C 1
ATOM 3136 O O . TYR A 1 369 ? 26.279 -12.115 -0.220 1.00 94.25 369 TYR A O 1
ATOM 3144 N N . ARG A 1 370 ? 25.310 -13.275 -1.885 1.00 95.12 370 ARG A N 1
ATOM 3145 C CA . ARG A 1 370 ? 26.046 -12.633 -2.988 1.00 95.12 370 ARG A CA 1
ATOM 3146 C C . ARG A 1 370 ? 25.327 -11.422 -3.576 1.00 95.12 370 ARG A C 1
ATOM 3148 O O . ARG A 1 370 ? 25.894 -10.758 -4.433 1.00 95.12 370 ARG A O 1
ATOM 3155 N N . VAL A 1 371 ? 24.070 -11.190 -3.199 1.00 97.12 371 VAL A N 1
ATOM 3156 C CA . VAL A 1 371 ? 23.210 -10.202 -3.852 1.00 97.12 371 VAL A CA 1
ATOM 3157 C C . VAL A 1 371 ? 23.450 -8.827 -3.245 1.00 97.12 371 VAL A C 1
ATOM 3159 O O . VAL A 1 371 ? 23.279 -8.623 -2.041 1.00 97.12 371 VAL A O 1
ATOM 3162 N N . HIS A 1 372 ? 23.822 -7.871 -4.090 1.00 96.62 372 HIS A N 1
ATOM 3163 C CA . HIS A 1 372 ? 24.008 -6.483 -3.696 1.00 96.62 372 HIS A CA 1
ATOM 3164 C C . HIS A 1 372 ? 22.755 -5.659 -4.003 1.00 96.62 372 HIS A C 1
ATOM 3166 O O . HIS A 1 372 ? 22.170 -5.764 -5.085 1.00 96.62 372 HIS A O 1
ATOM 3172 N N . GLY A 1 373 ? 22.376 -4.813 -3.045 1.00 96.62 373 GLY A N 1
ATOM 3173 C CA . GLY A 1 373 ? 21.305 -3.834 -3.174 1.00 96.62 373 GLY A CA 1
ATOM 3174 C C . GLY A 1 373 ? 21.799 -2.455 -2.756 1.00 96.62 373 GLY A C 1
ATOM 3175 O O . GLY A 1 373 ? 22.644 -2.332 -1.872 1.00 96.62 373 GLY A O 1
ATOM 3176 N N . THR A 1 374 ? 21.309 -1.417 -3.425 1.00 97.19 374 THR A N 1
ATOM 3177 C CA . THR A 1 374 ? 21.710 -0.024 -3.186 1.00 97.19 374 THR A CA 1
ATOM 3178 C C . THR A 1 374 ? 20.669 0.720 -2.348 1.00 97.19 374 THR A C 1
ATOM 3180 O O . THR A 1 374 ? 19.476 0.430 -2.410 1.00 97.19 374 THR A O 1
ATOM 3183 N N . SER A 1 375 ? 21.110 1.714 -1.581 1.00 96.81 375 SER A N 1
ATOM 3184 C CA . SER A 1 375 ? 20.234 2.636 -0.859 1.00 96.81 375 SER A CA 1
ATOM 3185 C C . SER A 1 375 ? 20.811 4.048 -0.904 1.00 96.81 375 SER A C 1
ATOM 3187 O O . SER A 1 375 ? 22.033 4.211 -0.929 1.00 96.81 375 SER A O 1
ATOM 3189 N N . PHE A 1 376 ? 19.946 5.065 -0.925 1.00 94.06 376 PHE A N 1
ATOM 3190 C CA . PHE A 1 376 ? 20.346 6.470 -1.025 1.00 94.06 376 PHE A CA 1
ATOM 3191 C C . PHE A 1 376 ? 19.637 7.328 0.043 1.00 94.06 376 PHE A C 1
ATOM 3193 O O . PHE A 1 376 ? 18.420 7.216 0.197 1.00 94.06 376 PHE A O 1
ATOM 3200 N N . PRO A 1 377 ? 20.349 8.231 0.751 1.00 85.69 377 PRO A N 1
ATOM 3201 C CA . PRO A 1 377 ? 19.716 9.108 1.741 1.00 85.69 377 PRO A CA 1
ATOM 3202 C C . PRO A 1 377 ? 18.715 10.129 1.163 1.00 85.69 377 PRO A C 1
ATOM 3204 O O . PRO A 1 377 ? 17.672 10.345 1.775 1.00 85.69 377 PRO A O 1
ATOM 3207 N N . ASP A 1 378 ? 18.980 10.727 -0.011 1.00 85.69 378 ASP A N 1
ATOM 3208 C CA . ASP A 1 378 ? 18.011 11.561 -0.764 1.00 85.69 378 ASP A CA 1
ATOM 3209 C C . ASP A 1 378 ? 17.439 10.779 -1.961 1.00 85.69 378 ASP A C 1
ATOM 3211 O O . ASP A 1 378 ? 17.691 11.078 -3.129 1.00 85.69 378 ASP A O 1
ATOM 3215 N N . ASP A 1 379 ? 16.705 9.707 -1.667 1.00 91.38 379 ASP A N 1
ATOM 3216 C CA . ASP A 1 379 ? 16.093 8.858 -2.688 1.00 91.38 379 ASP A CA 1
ATOM 3217 C C . ASP A 1 379 ? 14.754 9.432 -3.192 1.00 91.38 379 ASP A C 1
ATOM 3219 O O . ASP A 1 379 ? 13.662 9.090 -2.723 1.00 91.38 379 ASP A O 1
ATOM 3223 N N . ARG A 1 380 ? 14.845 10.297 -4.207 1.00 90.62 380 ARG A N 1
ATOM 3224 C CA . ARG A 1 380 ? 13.691 10.856 -4.936 1.00 90.62 380 ARG A CA 1
ATOM 3225 C C . ARG A 1 380 ? 12.996 9.854 -5.872 1.00 90.62 380 ARG A C 1
ATOM 3227 O O . ARG A 1 380 ? 11.997 10.222 -6.485 1.00 90.62 380 ARG A O 1
ATOM 3234 N N . LEU A 1 381 ? 13.490 8.619 -5.995 1.00 95.12 381 LEU A N 1
ATOM 3235 C CA . LEU A 1 381 ? 12.815 7.544 -6.725 1.00 95.12 381 LEU A CA 1
ATOM 3236 C C . LEU A 1 381 ? 11.876 6.772 -5.788 1.00 95.12 381 LEU A C 1
ATOM 3238 O O . LEU A 1 381 ? 10.717 6.550 -6.127 1.00 95.12 381 LEU A O 1
ATOM 3242 N N . LEU A 1 382 ? 12.355 6.389 -4.598 1.00 96.75 382 LEU A N 1
ATOM 3243 C CA . LEU A 1 382 ? 11.648 5.474 -3.694 1.00 96.75 382 LEU A CA 1
ATOM 3244 C C . LEU A 1 382 ? 11.038 6.124 -2.451 1.00 96.75 382 LEU A C 1
ATOM 3246 O O . LEU A 1 382 ? 10.147 5.513 -1.860 1.00 96.75 382 LEU A O 1
ATOM 3250 N N . LYS A 1 383 ? 11.455 7.326 -2.042 1.00 95.06 383 LYS A N 1
ATOM 3251 C CA . LYS A 1 383 ? 10.856 8.052 -0.904 1.00 95.06 383 LYS A CA 1
ATOM 3252 C C . LYS A 1 383 ? 10.669 9.545 -1.163 1.00 95.06 383 LYS A C 1
ATOM 3254 O O . LYS A 1 383 ? 10.792 10.365 -0.258 1.00 95.06 383 LYS A O 1
ATOM 3259 N N . ALA A 1 384 ? 10.266 9.903 -2.381 1.00 93.38 384 ALA A N 1
ATOM 3260 C CA . ALA A 1 384 ? 9.902 11.279 -2.714 1.00 93.38 384 ALA A CA 1
ATOM 3261 C C . ALA A 1 384 ? 8.791 11.860 -1.811 1.00 93.38 384 ALA A C 1
ATOM 3263 O O . ALA A 1 384 ? 8.799 13.057 -1.557 1.00 93.38 384 ALA A O 1
ATOM 3264 N N . PHE A 1 385 ? 7.884 11.047 -1.253 1.00 90.56 385 PHE A N 1
ATOM 3265 C CA . PHE A 1 385 ? 6.909 11.509 -0.248 1.00 90.56 385 PHE A CA 1
ATOM 3266 C C . PHE A 1 385 ? 7.567 12.053 1.041 1.00 90.56 385 PHE A C 1
ATOM 3268 O O . PHE A 1 385 ? 6.955 12.834 1.767 1.00 90.56 385 PHE A O 1
ATOM 3275 N N . ASP A 1 386 ? 8.804 11.652 1.340 1.00 91.31 386 ASP A N 1
ATOM 3276 C CA . ASP A 1 386 ? 9.578 12.177 2.461 1.00 91.31 386 ASP A CA 1
ATOM 3277 C C . ASP A 1 386 ? 10.617 13.206 2.002 1.00 91.31 386 ASP A C 1
ATOM 3279 O O . ASP A 1 386 ? 10.709 14.276 2.593 1.00 91.31 386 ASP A O 1
ATOM 3283 N N . THR A 1 387 ? 11.362 12.979 0.921 1.00 91.56 387 THR A N 1
ATOM 3284 C CA . THR A 1 387 ? 12.418 13.929 0.523 1.00 91.56 387 THR A CA 1
ATOM 3285 C C . THR A 1 387 ? 11.876 15.210 -0.123 1.00 91.56 387 THR A C 1
ATOM 3287 O O . THR A 1 387 ? 12.469 16.280 0.021 1.00 91.56 387 THR A O 1
ATOM 3290 N N . CYS A 1 388 ? 10.708 15.160 -0.771 1.00 93.62 388 CYS A N 1
ATOM 3291 C CA . CYS A 1 388 ? 10.144 16.285 -1.514 1.00 93.62 388 CYS A CA 1
ATOM 3292 C C . CYS A 1 388 ? 9.526 17.352 -0.594 1.00 93.62 388 CYS A C 1
ATOM 3294 O O . CYS A 1 388 ? 8.437 17.172 -0.039 1.00 93.62 388 CYS A O 1
ATOM 3296 N N . ARG A 1 389 ? 10.178 18.517 -0.468 1.00 93.06 389 ARG A N 1
ATOM 3297 C CA . ARG A 1 389 ? 9.688 19.625 0.371 1.00 93.06 389 ARG A CA 1
ATOM 3298 C C . ARG A 1 389 ? 8.319 20.134 -0.086 1.00 93.06 389 ARG A C 1
ATOM 3300 O O . ARG A 1 389 ? 7.429 20.285 0.748 1.00 93.06 389 ARG A O 1
ATOM 3307 N N . ALA A 1 390 ? 8.130 20.340 -1.390 1.00 93.56 390 ALA A N 1
ATOM 3308 C CA . ALA A 1 390 ? 6.857 20.817 -1.935 1.00 93.56 390 ALA A CA 1
ATOM 3309 C C . ALA A 1 390 ? 5.681 19.873 -1.615 1.00 93.56 390 ALA A C 1
ATOM 3311 O O . ALA A 1 390 ? 4.610 20.344 -1.242 1.00 93.56 390 ALA A O 1
ATOM 3312 N N . TYR A 1 391 ? 5.884 18.551 -1.676 1.00 94.81 391 TYR A N 1
ATOM 3313 C CA . TYR A 1 391 ? 4.884 17.568 -1.237 1.00 94.81 391 TYR A CA 1
ATOM 3314 C C . TYR A 1 391 ? 4.611 17.663 0.269 1.00 94.81 391 TYR A C 1
ATOM 3316 O O . TYR A 1 391 ? 3.452 17.680 0.689 1.00 94.81 391 TYR A O 1
ATOM 3324 N N . LYS A 1 392 ? 5.660 17.778 1.096 1.00 94.44 392 LYS A N 1
ATOM 3325 C CA . LYS A 1 392 ? 5.495 17.904 2.550 1.00 94.44 392 LYS A CA 1
ATOM 3326 C C . LYS A 1 392 ? 4.660 19.132 2.928 1.00 94.44 392 LYS A C 1
ATOM 3328 O O . LYS A 1 392 ? 3.737 19.011 3.730 1.00 94.44 392 LYS A O 1
ATOM 3333 N N . GLU A 1 393 ? 4.924 20.281 2.309 1.00 93.50 393 GLU A N 1
ATOM 3334 C CA . GLU A 1 393 ? 4.176 21.525 2.540 1.00 93.50 393 GLU A CA 1
ATOM 3335 C C . GLU A 1 393 ? 2.750 21.492 1.952 1.00 93.50 393 GLU A C 1
ATOM 3337 O O . GLU A 1 393 ? 1.800 21.884 2.629 1.00 93.50 393 GLU A O 1
ATOM 3342 N N . GLN A 1 394 ? 2.571 21.017 0.713 1.00 94.00 394 GLN A N 1
ATOM 3343 C CA . GLN A 1 394 ? 1.285 21.090 -0.003 1.00 94.00 394 GLN A CA 1
ATOM 3344 C C . GLN A 1 394 ? 0.337 19.919 0.290 1.00 94.00 394 GLN A C 1
ATOM 3346 O O . GLN A 1 394 ? -0.865 20.046 0.035 1.00 94.00 394 GLN A O 1
ATOM 3351 N N . VAL A 1 395 ? 0.847 18.806 0.831 1.00 95.81 395 VAL A N 1
ATOM 3352 C CA . VAL A 1 395 ? 0.082 17.578 1.106 1.00 95.81 395 VAL A CA 1
ATOM 3353 C C . VAL A 1 395 ? 0.232 17.125 2.554 1.00 95.81 395 VAL A C 1
ATOM 3355 O O . VAL A 1 395 ? -0.730 17.231 3.315 1.00 95.81 395 VAL A O 1
ATOM 3358 N N . LYS A 1 396 ? 1.421 16.653 2.961 1.00 94.31 396 LYS A N 1
ATOM 3359 C CA . LYS A 1 396 ? 1.617 15.932 4.238 1.00 94.31 396 LYS A CA 1
ATOM 3360 C C . LYS A 1 396 ? 1.211 16.762 5.457 1.00 94.31 396 LYS A C 1
ATOM 3362 O O . LYS A 1 396 ? 0.586 16.238 6.385 1.00 94.31 396 LYS A O 1
ATOM 3367 N N . TYR A 1 397 ? 1.563 18.047 5.443 1.00 95.38 397 TYR A N 1
ATOM 3368 C CA . TYR A 1 397 ? 1.283 19.010 6.510 1.00 95.38 397 TYR A CA 1
ATOM 3369 C C . TYR A 1 397 ? 0.125 19.966 6.187 1.00 95.38 397 TYR A C 1
ATOM 3371 O O . TYR A 1 397 ? -0.211 20.808 7.016 1.00 95.38 397 TYR A O 1
ATOM 3379 N N . ASN A 1 398 ? -0.510 19.837 5.019 1.00 95.62 398 ASN A N 1
ATOM 3380 C CA . ASN A 1 398 ? -1.659 20.652 4.634 1.00 95.62 398 ASN A CA 1
ATOM 3381 C C . ASN A 1 398 ? -2.951 20.078 5.255 1.00 95.62 398 ASN A C 1
ATOM 3383 O O . ASN A 1 398 ? -3.349 18.969 4.891 1.00 95.62 398 ASN A O 1
ATOM 3387 N N . PRO A 1 399 ? -3.666 20.809 6.134 1.00 96.50 399 PRO A N 1
ATOM 3388 C CA . PRO A 1 399 ? -4.887 20.298 6.761 1.00 96.50 399 PRO A CA 1
ATOM 3389 C C . PRO A 1 399 ? -6.001 19.946 5.764 1.00 96.50 399 PRO A C 1
ATOM 3391 O O . PRO A 1 399 ? -6.814 19.068 6.051 1.00 96.50 399 PRO A O 1
ATOM 3394 N N . ARG A 1 400 ? -6.026 20.575 4.575 1.00 96.12 400 ARG A N 1
ATOM 3395 C CA . ARG A 1 400 ? -7.024 20.282 3.528 1.00 96.12 400 ARG A CA 1
ATOM 3396 C C . ARG A 1 400 ? -6.927 18.852 2.997 1.00 96.12 400 ARG A C 1
ATOM 3398 O O . ARG A 1 400 ? -7.948 18.284 2.625 1.00 96.12 400 ARG A O 1
ATOM 3405 N N . THR A 1 401 ? -5.741 18.241 3.027 1.00 97.38 401 THR A N 1
ATOM 3406 C CA . THR A 1 401 ? -5.529 16.831 2.656 1.00 97.38 401 THR A CA 1
ATOM 3407 C C . THR A 1 401 ? -6.413 15.890 3.479 1.00 97.38 401 THR A C 1
ATOM 3409 O O . THR A 1 401 ? -6.953 14.922 2.956 1.00 97.38 401 THR A O 1
ATOM 3412 N N . TYR A 1 402 ? -6.627 16.202 4.759 1.00 97.44 402 TYR A N 1
ATOM 3413 C CA . TYR A 1 402 ? -7.392 15.365 5.688 1.00 97.44 402 TYR A CA 1
ATOM 3414 C C . TYR A 1 402 ? -8.837 15.858 5.889 1.00 97.44 402 TYR A C 1
ATOM 3416 O O . TYR A 1 402 ? -9.572 15.310 6.713 1.00 97.44 402 TYR A O 1
ATOM 3424 N N . GLU A 1 403 ? -9.276 16.877 5.140 1.00 98.12 403 GLU A N 1
ATOM 3425 C CA . GLU A 1 403 ? -10.586 17.513 5.319 1.00 98.12 403 GLU A CA 1
ATOM 3426 C C . GLU A 1 403 ? -11.743 16.545 5.053 1.00 98.12 403 GLU A C 1
ATOM 3428 O O . GLU A 1 403 ? -12.668 16.471 5.859 1.00 98.12 403 GLU A O 1
ATOM 3433 N N . GLN A 1 404 ? -11.675 15.751 3.978 1.00 98.56 404 GLN A N 1
ATOM 3434 C CA . GLN A 1 404 ? -12.716 14.762 3.679 1.00 98.56 404 GLN A CA 1
ATOM 3435 C C . GLN A 1 404 ? -12.772 13.644 4.727 1.00 98.56 404 GLN A C 1
ATOM 3437 O O . GLN A 1 404 ? -13.860 13.203 5.080 1.00 98.56 404 GLN A O 1
ATOM 3442 N N . HIS A 1 405 ? -11.631 13.230 5.287 1.00 98.38 405 HIS A N 1
ATOM 3443 C CA . HIS A 1 405 ? -11.613 12.296 6.413 1.00 98.38 405 HIS A CA 1
ATOM 3444 C C . HIS A 1 405 ? -12.289 12.904 7.655 1.00 98.38 405 HIS A C 1
ATOM 3446 O O . HIS A 1 405 ? -13.175 12.278 8.229 1.00 98.38 405 HIS A O 1
ATOM 3452 N N . ARG A 1 406 ? -11.941 14.142 8.039 1.00 98.19 406 ARG A N 1
ATOM 3453 C CA . ARG A 1 406 ? -12.565 14.836 9.183 1.00 98.19 406 ARG A CA 1
ATOM 3454 C C . ARG A 1 406 ? -14.079 15.001 8.997 1.00 98.19 406 ARG A C 1
ATOM 3456 O O . ARG A 1 406 ? -14.853 14.678 9.889 1.00 98.19 406 ARG A O 1
ATOM 3463 N N . LEU A 1 407 ? -14.511 15.461 7.823 1.00 98.56 407 LEU A N 1
ATOM 3464 C CA . LEU A 1 407 ? -15.933 15.585 7.500 1.00 98.56 407 LEU A CA 1
ATOM 3465 C C . LEU A 1 407 ? -16.645 14.224 7.531 1.00 98.56 407 LEU A C 1
ATOM 3467 O O . LEU A 1 407 ? -17.810 14.166 7.917 1.00 98.56 407 LEU A O 1
ATOM 3471 N N . PHE A 1 408 ? -15.962 13.133 7.161 1.00 98.44 408 PHE A N 1
ATOM 3472 C CA . PHE A 1 408 ? -16.509 11.779 7.234 1.00 98.44 408 PHE A CA 1
ATOM 3473 C C . PHE A 1 408 ? -16.681 11.291 8.679 1.00 98.44 408 PHE A C 1
ATOM 3475 O O . PHE A 1 408 ? -17.727 10.734 9.004 1.00 98.44 408 PHE A O 1
ATOM 3482 N N . THR A 1 409 ? -15.727 11.551 9.579 1.00 97.19 409 THR A N 1
ATOM 3483 C CA . THR A 1 409 ? -15.871 11.177 11.001 1.00 97.19 409 THR A CA 1
ATOM 3484 C C . THR A 1 409 ? -16.946 11.991 11.734 1.00 97.19 409 THR A C 1
ATOM 3486 O O . THR A 1 409 ? -17.484 11.554 12.753 1.00 97.19 409 THR A O 1
ATOM 3489 N N . GLU A 1 410 ? -17.330 13.149 11.190 1.00 97.12 410 GLU A N 1
ATOM 3490 C CA . GLU A 1 410 ? -18.444 13.974 11.669 1.00 97.12 410 GLU A CA 1
ATOM 3491 C C . GLU A 1 410 ? -19.830 13.499 11.189 1.00 97.12 410 GLU A C 1
ATOM 3493 O O . GLU A 1 410 ? -20.847 13.972 11.708 1.00 97.12 410 GLU A O 1
ATOM 3498 N N . ARG A 1 411 ? -19.897 12.552 10.242 1.00 97.44 411 ARG A N 1
ATOM 3499 C CA . ARG A 1 411 ? -21.151 12.021 9.686 1.00 97.44 411 ARG A CA 1
ATOM 3500 C C . ARG A 1 411 ? -21.968 11.225 10.718 1.00 97.44 411 ARG A C 1
ATOM 3502 O O . ARG A 1 411 ? -21.374 10.542 11.559 1.00 97.44 411 ARG A O 1
ATOM 3509 N N . PRO A 1 412 ? -23.318 11.239 10.638 1.00 97.56 412 PRO A N 1
ATOM 3510 C CA . PRO A 1 412 ? -24.182 10.425 11.498 1.00 97.56 412 PRO A CA 1
ATOM 3511 C C . PRO A 1 412 ? -23.765 8.953 11.555 1.00 97.56 412 PRO A C 1
ATOM 3513 O O . PRO A 1 412 ? -23.645 8.397 12.639 1.00 97.56 412 PRO A O 1
ATOM 3516 N N . GLU A 1 413 ? -23.449 8.362 10.404 1.00 95.88 413 GLU A N 1
ATOM 3517 C CA . GLU A 1 413 ? -23.084 6.956 10.238 1.00 95.88 413 GLU A CA 1
ATOM 3518 C C . GLU A 1 413 ? -21.791 6.587 11.001 1.00 95.88 413 GLU A C 1
ATOM 3520 O O . GLU A 1 413 ? -21.694 5.515 11.603 1.00 95.88 413 GLU A O 1
ATOM 3525 N N . TYR A 1 414 ? -20.802 7.491 11.031 1.00 97.25 414 TYR A N 1
ATOM 3526 C CA . TYR A 1 414 ? -19.545 7.288 11.763 1.00 97.25 414 TYR A CA 1
ATOM 3527 C C . TYR A 1 414 ? -19.714 7.542 13.268 1.00 97.25 414 TYR A C 1
ATOM 3529 O O . TYR A 1 414 ? -19.186 6.804 14.100 1.00 97.25 414 TYR A O 1
ATOM 3537 N N . ARG A 1 415 ? -20.507 8.551 13.648 1.00 97.38 415 ARG A N 1
ATOM 3538 C CA . ARG A 1 415 ? -20.845 8.815 15.057 1.00 97.38 415 ARG A CA 1
ATOM 3539 C C . ARG A 1 415 ? -21.651 7.667 15.670 1.00 97.38 415 ARG A C 1
ATOM 3541 O O . ARG A 1 415 ? -21.385 7.265 16.804 1.00 97.38 415 ARG A O 1
ATOM 3548 N N . GLU A 1 416 ? -22.582 7.097 14.908 1.00 97.50 416 GLU A N 1
ATOM 3549 C CA . GLU A 1 416 ? -23.346 5.917 15.309 1.00 97.50 416 GLU A CA 1
ATOM 3550 C C . GLU A 1 416 ? -22.442 4.684 15.435 1.00 97.50 416 GLU A C 1
ATOM 3552 O O . GLU A 1 416 ? -22.566 3.939 16.405 1.00 97.50 416 GLU A O 1
ATOM 3557 N N . LEU A 1 417 ? -21.470 4.500 14.526 1.00 97.56 417 LEU A N 1
ATOM 3558 C CA . LEU A 1 417 ? -20.442 3.463 14.655 1.00 97.56 417 LEU A CA 1
ATOM 3559 C C . LEU A 1 417 ? -19.731 3.554 16.007 1.00 97.56 417 LEU A C 1
ATOM 3561 O O . LEU A 1 417 ? -19.713 2.559 16.733 1.00 97.56 417 LEU A O 1
ATOM 3565 N N . VAL A 1 418 ? -19.189 4.725 16.356 1.00 98.19 418 VAL A N 1
ATOM 3566 C CA . VAL A 1 418 ? -18.444 4.939 17.609 1.00 98.19 418 VAL A CA 1
ATOM 3567 C C . VAL A 1 418 ? -19.331 4.639 18.823 1.00 98.19 418 VAL A C 1
ATOM 3569 O O . VAL A 1 418 ? -18.925 3.893 19.715 1.00 98.19 418 VAL A O 1
ATOM 3572 N N . SER A 1 419 ? -20.570 5.143 18.837 1.00 97.62 419 SER A N 1
ATOM 3573 C CA . SER A 1 419 ? -21.516 4.895 19.934 1.00 97.62 419 SER A CA 1
ATOM 3574 C C . SER A 1 419 ? -21.885 3.410 20.071 1.00 97.62 419 SER A C 1
ATOM 3576 O O . SER A 1 419 ? -21.838 2.848 21.168 1.00 97.62 419 SER A O 1
ATOM 3578 N N . ASN A 1 420 ? -22.176 2.737 18.953 1.00 96.75 420 ASN A N 1
ATOM 3579 C CA . ASN A 1 420 ? -22.542 1.322 18.925 1.00 96.75 420 ASN A CA 1
ATOM 3580 C C . ASN A 1 420 ? -21.386 0.399 19.344 1.00 96.75 420 ASN A C 1
ATOM 3582 O O . ASN A 1 420 ? -21.647 -0.632 19.965 1.00 96.75 420 ASN A O 1
ATOM 3586 N N . VAL A 1 421 ? -20.127 0.752 19.049 1.00 97.56 421 VAL A N 1
ATOM 3587 C CA . VAL A 1 421 ? -18.944 0.018 19.542 1.00 97.56 421 VAL A CA 1
ATOM 3588 C C . VAL A 1 421 ? -18.882 0.079 21.072 1.00 97.56 421 VAL A C 1
ATOM 3590 O O . VAL A 1 421 ? -18.871 -0.965 21.723 1.00 97.56 421 VAL A O 1
ATOM 3593 N N . PHE A 1 422 ? -18.934 1.270 21.677 1.00 97.88 422 PHE A N 1
ATOM 3594 C CA . PHE A 1 422 ? -18.905 1.392 23.142 1.00 97.88 422 PHE A CA 1
ATOM 3595 C C . PHE A 1 422 ? -20.100 0.716 23.820 1.00 97.88 422 PHE A C 1
ATOM 3597 O O . PHE A 1 422 ? -19.923 0.028 24.828 1.00 97.88 422 PHE A O 1
ATOM 3604 N N . LYS A 1 423 ? -21.297 0.837 23.235 1.00 96.31 423 LYS A N 1
ATOM 3605 C CA . LYS A 1 423 ? -22.506 0.166 23.722 1.00 96.31 423 LYS A CA 1
ATOM 3606 C C . LYS A 1 423 ? -22.352 -1.360 23.700 1.00 96.31 423 LYS A C 1
ATOM 3608 O O . LYS A 1 423 ? -22.588 -1.993 24.723 1.00 96.31 423 LYS A O 1
ATOM 3613 N N . ARG A 1 424 ? -21.890 -1.954 22.589 1.00 95.56 424 ARG A N 1
ATOM 3614 C CA . ARG A 1 424 ? -21.601 -3.403 22.469 1.00 95.56 424 ARG A CA 1
ATOM 3615 C C . ARG A 1 424 ? -20.640 -3.898 23.549 1.00 95.56 424 ARG A C 1
ATOM 3617 O O . ARG A 1 424 ? -20.837 -4.977 24.096 1.00 95.56 424 ARG A O 1
ATOM 3624 N N . LEU A 1 425 ? -19.638 -3.082 23.870 1.00 96.56 425 LEU A N 1
ATOM 3625 C CA . LEU A 1 425 ? -18.620 -3.331 24.894 1.00 96.56 425 LEU A CA 1
ATOM 3626 C C . LEU A 1 425 ? -19.085 -3.009 26.336 1.00 96.56 425 LEU A C 1
ATOM 3628 O O . LEU A 1 425 ? -18.297 -3.075 27.284 1.00 96.56 425 LEU A O 1
ATOM 3632 N N . GLY A 1 426 ? -20.365 -2.677 26.519 1.00 96.31 426 GLY A N 1
ATOM 3633 C CA . GLY A 1 426 ? -21.012 -2.485 27.817 1.00 96.31 426 GLY A CA 1
ATOM 3634 C C . GLY A 1 426 ? -20.764 -1.141 28.496 1.00 96.31 426 GLY A C 1
ATOM 3635 O O . GLY A 1 426 ? -21.064 -1.001 29.684 1.00 96.31 426 GLY A O 1
ATOM 3636 N N . PHE A 1 427 ? -20.237 -0.144 27.784 1.00 97.12 427 PHE A N 1
ATOM 3637 C CA . PHE A 1 427 ? -20.132 1.216 28.311 1.00 97.12 427 PHE A CA 1
ATOM 3638 C C . PHE A 1 427 ? -21.487 1.930 28.230 1.00 97.12 427 PHE A C 1
ATOM 3640 O O . PHE A 1 427 ? -22.165 1.907 27.204 1.00 97.12 427 PHE A O 1
ATOM 3647 N N . ARG A 1 428 ? -21.868 2.618 29.315 1.00 93.94 428 ARG A N 1
ATOM 3648 C CA . ARG A 1 428 ? -23.119 3.402 29.395 1.00 93.94 428 ARG A CA 1
ATOM 3649 C C . ARG A 1 428 ? -23.050 4.751 28.667 1.00 93.94 428 ARG A C 1
ATOM 3651 O O . ARG A 1 428 ? -24.070 5.413 28.516 1.00 93.94 428 ARG A O 1
ATOM 3658 N N . TYR A 1 429 ? -21.857 5.166 28.254 1.00 93.81 429 TYR A N 1
ATOM 3659 C CA . TYR A 1 429 ? -21.581 6.419 27.562 1.00 93.81 429 TYR A CA 1
ATOM 3660 C C . TYR A 1 429 ? -20.467 6.208 26.532 1.00 93.81 429 TYR A C 1
ATOM 3662 O O . TYR A 1 429 ? -19.672 5.274 26.627 1.00 93.81 429 TYR A O 1
ATOM 3670 N N . THR A 1 430 ? -20.434 7.075 25.525 1.00 94.56 430 THR A N 1
ATOM 3671 C CA . THR A 1 430 ? -19.402 7.080 24.480 1.00 94.56 430 THR A CA 1
ATOM 3672 C C . THR A 1 430 ? -18.112 7.675 25.055 1.00 94.56 430 THR A C 1
ATOM 3674 O O . THR A 1 430 ? -18.160 8.758 25.636 1.00 94.56 430 THR A O 1
ATOM 3677 N N . LEU A 1 431 ? -16.976 6.976 24.931 1.00 94.88 431 LEU A N 1
ATOM 3678 C CA . LEU A 1 431 ? -15.657 7.527 25.284 1.00 94.88 431 LEU A CA 1
ATOM 3679 C C . LEU A 1 431 ? -15.073 8.317 24.096 1.00 94.88 431 LEU A C 1
ATOM 3681 O O . LEU A 1 431 ? -15.739 8.526 23.084 1.00 94.88 431 LEU A O 1
ATOM 3685 N N . ASN A 1 432 ? -13.810 8.743 24.190 1.00 94.31 432 ASN A N 1
ATOM 3686 C CA . ASN A 1 432 ? -13.118 9.371 23.065 1.00 94.31 432 ASN A CA 1
ATOM 3687 C C . ASN A 1 432 ? -13.071 8.419 21.849 1.00 94.31 432 ASN A C 1
ATOM 3689 O O . ASN A 1 432 ? -12.688 7.256 21.982 1.00 94.31 432 ASN A O 1
ATOM 3693 N N . ALA A 1 433 ? -13.426 8.922 20.664 1.00 94.19 433 ALA A N 1
ATOM 3694 C CA . ALA A 1 433 ? -13.401 8.166 19.413 1.00 94.19 433 ALA A CA 1
ATOM 3695 C C . ALA A 1 433 ? -12.003 7.614 19.067 1.00 94.19 433 ALA A C 1
ATOM 3697 O O . ALA A 1 433 ? -11.914 6.560 18.444 1.00 94.19 433 ALA A O 1
ATOM 3698 N N . SER A 1 434 ? -10.918 8.242 19.543 1.00 95.88 434 SER A N 1
ATOM 3699 C CA . SER A 1 434 ? -9.553 7.718 19.377 1.00 95.88 434 SER A CA 1
ATOM 3700 C C . SER A 1 434 ? -9.345 6.330 19.999 1.00 95.88 434 SER A C 1
ATOM 3702 O O . SER A 1 434 ? -8.512 5.567 19.526 1.00 95.88 434 SER A O 1
ATOM 3704 N N . ILE A 1 435 ? -10.136 5.953 21.008 1.00 97.88 435 ILE A N 1
ATOM 3705 C CA . ILE A 1 435 ? -10.101 4.600 21.580 1.00 97.88 435 ILE A CA 1
ATOM 3706 C C . ILE A 1 435 ? -10.683 3.580 20.586 1.00 97.88 435 ILE A C 1
ATOM 3708 O O . ILE A 1 435 ? -10.194 2.457 20.513 1.00 97.88 435 ILE A O 1
ATOM 3712 N N . VAL A 1 436 ? -11.688 3.960 19.787 1.00 98.31 436 VAL A N 1
ATOM 3713 C CA . VAL A 1 436 ? -12.230 3.107 18.711 1.00 98.31 436 VAL A CA 1
ATOM 3714 C C . VAL A 1 436 ? -11.206 2.949 17.587 1.00 98.31 436 VAL A C 1
ATOM 3716 O O . VAL A 1 436 ? -11.028 1.848 17.070 1.00 98.31 436 VAL A O 1
ATOM 3719 N N . ASP A 1 437 ? -10.478 4.018 17.267 1.00 97.50 437 ASP A N 1
ATOM 3720 C CA . ASP A 1 437 ? -9.343 3.968 16.345 1.00 97.50 437 ASP A CA 1
ATOM 3721 C C . ASP A 1 437 ? -8.225 3.034 16.850 1.00 97.50 437 ASP A C 1
ATOM 3723 O O . ASP A 1 437 ? -7.684 2.258 16.064 1.00 97.50 437 ASP A O 1
ATOM 3727 N N . ASP A 1 438 ? -7.894 3.067 18.146 1.00 98.56 438 ASP A N 1
ATOM 3728 C CA . ASP A 1 438 ? -6.900 2.172 18.756 1.00 98.56 438 ASP A CA 1
ATOM 3729 C C . ASP A 1 438 ? -7.381 0.704 18.740 1.00 98.56 438 ASP A C 1
ATOM 3731 O O . ASP A 1 438 ? -6.620 -0.197 18.384 1.00 98.56 438 ASP A O 1
ATOM 3735 N N . MET A 1 439 ? -8.661 0.439 19.042 1.00 98.69 439 MET A N 1
ATOM 3736 C CA . MET A 1 439 ? -9.265 -0.897 18.893 1.00 98.69 439 MET A CA 1
ATOM 3737 C C . MET A 1 439 ? -9.177 -1.402 17.445 1.00 98.69 439 MET A C 1
ATOM 3739 O O . MET A 1 439 ? -8.829 -2.562 17.209 1.00 98.69 439 MET A O 1
ATOM 3743 N N . TYR A 1 440 ? -9.478 -0.539 16.470 1.00 98.56 440 TYR A N 1
ATOM 3744 C CA . TYR A 1 440 ? -9.395 -0.868 15.048 1.00 98.56 440 TYR A CA 1
ATOM 3745 C C . TYR A 1 440 ? -7.948 -1.130 14.615 1.00 98.56 440 TYR A C 1
ATOM 3747 O O . TYR A 1 440 ? -7.702 -2.095 13.891 1.00 98.56 440 TYR A O 1
ATOM 3755 N N . ASP A 1 441 ? -6.985 -0.342 15.106 1.00 98.50 441 ASP A N 1
ATOM 3756 C CA . ASP A 1 441 ? -5.555 -0.558 14.882 1.00 98.50 441 ASP A CA 1
ATOM 3757 C C . ASP A 1 441 ? -5.085 -1.901 15.448 1.00 98.50 441 ASP A C 1
ATOM 3759 O O . ASP A 1 441 ? -4.471 -2.674 14.712 1.00 98.50 441 ASP A O 1
ATOM 3763 N N . MET A 1 442 ? -5.422 -2.237 16.697 1.00 98.38 442 MET A N 1
ATOM 3764 C CA . MET A 1 442 ? -5.058 -3.535 17.278 1.00 98.38 442 MET A CA 1
ATOM 3765 C C . MET A 1 442 ? -5.684 -4.700 16.501 1.00 98.38 442 MET A C 1
ATOM 3767 O O . MET A 1 442 ? -4.982 -5.658 16.180 1.00 98.38 442 MET A O 1
ATOM 3771 N N . CYS A 1 443 ? -6.965 -4.585 16.128 1.00 98.12 443 CYS A N 1
ATOM 3772 C CA . CYS A 1 443 ? -7.658 -5.547 15.269 1.00 98.12 443 CYS A CA 1
ATOM 3773 C C . CYS A 1 443 ? -6.891 -5.784 13.959 1.00 98.12 443 CYS A C 1
ATOM 3775 O O . CYS A 1 443 ? -6.492 -6.914 13.668 1.00 98.12 443 CYS A O 1
ATOM 3777 N N . ARG A 1 444 ? -6.620 -4.727 13.181 1.00 97.50 444 ARG A N 1
ATOM 3778 C CA . ARG A 1 444 ? -5.959 -4.875 11.876 1.00 97.50 444 ARG A CA 1
ATOM 3779 C C . ARG A 1 444 ? -4.504 -5.323 11.974 1.00 97.50 444 ARG A C 1
ATOM 3781 O O . ARG A 1 444 ? -4.068 -6.082 11.118 1.00 97.50 444 ARG A O 1
ATOM 3788 N N . PHE A 1 445 ? -3.774 -4.944 13.023 1.00 98.19 445 PHE A N 1
ATOM 3789 C CA . PHE A 1 445 ? -2.433 -5.477 13.273 1.00 98.19 445 PHE A CA 1
ATOM 3790 C C . PHE A 1 445 ? -2.454 -6.973 13.628 1.00 98.19 445 PHE A C 1
ATOM 3792 O O . PHE A 1 445 ? -1.715 -7.740 13.017 1.00 98.19 445 PHE A O 1
ATOM 3799 N N . GLU A 1 446 ? -3.335 -7.425 14.529 1.00 97.00 446 GLU A N 1
ATOM 3800 C CA . GLU A 1 446 ? -3.455 -8.854 14.862 1.00 97.00 446 GLU A CA 1
ATOM 3801 C C . GLU A 1 446 ? -3.878 -9.698 13.650 1.00 97.00 446 GLU A C 1
ATOM 3803 O O . GLU A 1 446 ? -3.328 -10.781 13.440 1.00 97.00 446 GLU A O 1
ATOM 3808 N N . LYS A 1 447 ? -4.800 -9.190 12.818 1.00 96.06 447 LYS A N 1
ATOM 3809 C CA . LYS A 1 447 ? -5.197 -9.839 11.557 1.00 96.06 447 LYS A CA 1
ATOM 3810 C C . LYS A 1 447 ? -4.099 -9.809 10.494 1.00 96.06 447 LYS A C 1
ATOM 3812 O O . LYS A 1 447 ? -4.034 -10.744 9.703 1.00 96.06 447 LYS A O 1
ATOM 3817 N N . ALA A 1 448 ? -3.239 -8.790 10.472 1.00 97.06 448 ALA A N 1
ATOM 3818 C CA . ALA A 1 448 ? -2.093 -8.748 9.568 1.00 97.06 448 ALA A CA 1
ATOM 3819 C C . ALA A 1 448 ? -1.015 -9.767 9.965 1.00 97.06 448 ALA A C 1
ATOM 3821 O O . ALA A 1 448 ? -0.478 -10.448 9.103 1.00 97.06 448 ALA A O 1
ATOM 3822 N N . TRP A 1 449 ? -0.724 -9.917 11.263 1.00 96.81 449 TRP A N 1
ATOM 3823 C CA . TRP A 1 449 ? 0.258 -10.899 11.746 1.00 96.81 449 TRP A CA 1
ATOM 3824 C C . TRP A 1 449 ? -0.227 -12.349 11.638 1.00 96.81 449 TRP A C 1
ATOM 3826 O O . TRP A 1 449 ? 0.596 -13.262 11.648 1.00 96.81 449 TRP A O 1
ATOM 3836 N N . ASN A 1 450 ? -1.545 -12.580 11.593 1.00 93.62 450 ASN A N 1
ATOM 3837 C CA . ASN A 1 450 ? -2.126 -13.887 11.298 1.00 93.62 450 ASN A CA 1
ATOM 3838 C C . ASN A 1 450 ? -3.577 -13.755 10.790 1.00 93.62 450 ASN A C 1
ATOM 3840 O O . ASN A 1 450 ? -4.514 -13.558 11.570 1.00 93.62 450 ASN A O 1
ATOM 3844 N N . VAL A 1 451 ? -3.776 -13.939 9.481 1.00 88.38 451 VAL A N 1
ATOM 3845 C CA . VAL A 1 451 ? -5.087 -13.777 8.819 1.00 88.38 451 VAL A CA 1
ATOM 3846 C C . VAL A 1 451 ? -6.133 -14.789 9.302 1.00 88.38 451 VAL A C 1
ATOM 3848 O O . VAL A 1 451 ? -7.323 -14.473 9.315 1.00 88.38 451 VAL A O 1
ATOM 3851 N N . LEU A 1 452 ? -5.730 -15.978 9.760 1.00 87.12 452 LEU A N 1
ATOM 3852 C CA . LEU A 1 452 ? -6.656 -17.022 10.222 1.00 87.12 452 LEU A CA 1
ATOM 3853 C C . LEU A 1 452 ? -6.989 -16.913 11.716 1.00 87.12 452 LEU A C 1
ATOM 3855 O O . LEU A 1 452 ? -8.078 -17.297 12.134 1.00 87.12 452 LEU A O 1
ATOM 3859 N N . LYS A 1 453 ? -6.092 -16.353 12.534 1.00 91.06 453 LYS A N 1
ATOM 3860 C CA . LYS A 1 453 ? -6.315 -16.196 13.975 1.00 91.06 453 LYS A CA 1
ATOM 3861 C C . LYS A 1 453 ? -7.445 -15.185 14.240 1.00 91.06 453 LYS A C 1
ATOM 3863 O O . LYS A 1 453 ? -7.426 -14.087 13.670 1.00 91.06 453 LYS A O 1
ATOM 3868 N N . PRO A 1 454 ? -8.421 -15.494 15.111 1.00 92.06 454 PRO A N 1
ATOM 3869 C CA . PRO A 1 454 ? -9.376 -14.500 15.588 1.00 92.06 454 PRO A CA 1
ATOM 3870 C C . PRO A 1 454 ? -8.680 -13.431 16.441 1.00 92.06 454 PRO A C 1
ATOM 3872 O O . PRO A 1 454 ? -7.843 -13.749 17.288 1.00 92.06 454 PRO A O 1
ATOM 3875 N N . SER A 1 455 ? -9.048 -12.167 16.233 1.00 94.81 455 SER A N 1
ATOM 3876 C CA . SER A 1 455 ? -8.616 -11.042 17.069 1.00 94.81 455 SER A CA 1
ATOM 3877 C C . SER A 1 455 ? -9.769 -10.626 17.989 1.00 94.81 455 SER A C 1
ATOM 3879 O O . SER A 1 455 ? -10.851 -10.318 17.477 1.00 94.81 455 SER A O 1
ATOM 3881 N N . PRO A 1 456 ? -9.577 -10.569 19.322 1.00 95.19 456 PRO A N 1
ATOM 3882 C CA . PRO A 1 456 ? -10.603 -10.062 20.233 1.00 95.19 456 PRO A CA 1
ATOM 3883 C C . PRO A 1 456 ? -11.006 -8.621 19.926 1.00 95.19 456 PRO A C 1
ATOM 3885 O O . PRO A 1 456 ? -12.182 -8.285 20.044 1.00 95.19 456 PRO A O 1
ATOM 3888 N N . TRP A 1 457 ? -10.075 -7.778 19.475 1.00 97.44 457 TRP A N 1
ATOM 3889 C CA . TRP A 1 457 ? -10.383 -6.387 19.148 1.00 97.44 457 TRP A CA 1
ATOM 3890 C C . TRP A 1 457 ? -11.213 -6.238 17.874 1.00 97.44 457 TRP A C 1
ATOM 3892 O O . TRP A 1 457 ? -11.949 -5.264 17.751 1.00 97.44 457 TRP A O 1
ATOM 3902 N N . CYS A 1 458 ? -11.198 -7.219 16.966 1.00 96.56 458 CYS A N 1
ATOM 3903 C CA . CYS A 1 458 ? -12.121 -7.213 15.831 1.00 96.56 458 CYS A CA 1
ATOM 3904 C C . CYS A 1 458 ? -13.577 -7.502 16.235 1.00 96.56 458 CYS A C 1
ATOM 3906 O O . CYS A 1 458 ? -14.478 -6.968 15.595 1.00 96.56 458 CYS A O 1
ATOM 3908 N N . SER A 1 459 ? -13.832 -8.256 17.316 1.00 95.12 459 SER A N 1
ATOM 3909 C CA . SER A 1 459 ? -15.205 -8.512 17.810 1.00 95.12 459 SER A CA 1
ATOM 3910 C C . SER A 1 459 ? -15.907 -7.261 18.363 1.00 95.12 459 SER A C 1
ATOM 3912 O O . SER A 1 459 ? -17.132 -7.216 18.481 1.00 95.12 459 SER A O 1
ATOM 3914 N N . ALA A 1 460 ? -15.149 -6.189 18.625 1.00 96.06 460 ALA A N 1
ATOM 3915 C CA . ALA A 1 460 ? -15.707 -4.878 18.934 1.00 96.06 460 ALA A CA 1
ATOM 3916 C C . ALA A 1 460 ? -16.501 -4.272 17.758 1.00 96.06 460 ALA A C 1
ATOM 3918 O O . ALA A 1 460 ? -17.284 -3.349 17.985 1.00 96.06 460 ALA A O 1
ATOM 3919 N N . PHE A 1 461 ? -16.365 -4.792 16.530 1.00 96.75 461 PHE A N 1
ATOM 3920 C CA . PHE A 1 461 ? -16.932 -4.238 15.298 1.00 96.75 461 PHE A CA 1
ATOM 3921 C C . PHE A 1 461 ? -17.759 -5.260 14.512 1.00 96.75 461 PHE A C 1
ATOM 3923 O O . PHE A 1 461 ? -17.419 -6.435 14.451 1.00 96.75 461 PHE A O 1
ATOM 3930 N N . ASN A 1 462 ? -18.795 -4.791 13.811 1.00 94.69 462 ASN A N 1
ATOM 3931 C CA . ASN A 1 462 ? -19.477 -5.593 12.793 1.00 94.69 462 ASN A CA 1
ATOM 3932 C C . ASN A 1 462 ? -18.924 -5.336 11.375 1.00 94.69 462 ASN A C 1
ATOM 3934 O O . ASN A 1 462 ? -18.254 -4.335 11.111 1.00 94.69 462 ASN A O 1
ATOM 3938 N N . LYS A 1 463 ? -19.262 -6.222 10.428 1.00 94.94 463 LYS A N 1
ATOM 3939 C CA . LYS A 1 463 ? -18.804 -6.192 9.023 1.00 94.94 463 LYS A CA 1
ATOM 3940 C C . LYS A 1 463 ? -19.113 -4.882 8.280 1.00 94.94 463 LYS A C 1
ATOM 3942 O O . LYS A 1 463 ? -18.400 -4.548 7.340 1.00 94.94 463 LYS A O 1
ATOM 3947 N N . ASN A 1 464 ? -20.140 -4.126 8.676 1.00 95.50 464 ASN A N 1
ATOM 3948 C CA . ASN A 1 464 ? -20.451 -2.823 8.072 1.00 95.50 464 ASN A CA 1
ATOM 3949 C C . ASN A 1 464 ? -19.678 -1.674 8.737 1.00 95.50 464 ASN A C 1
ATOM 3951 O O . ASN A 1 464 ? -19.228 -0.769 8.041 1.00 95.50 464 ASN A O 1
ATOM 3955 N N . GLN A 1 465 ? -19.444 -1.747 10.048 1.00 97.56 465 GLN A N 1
ATOM 3956 C CA . GLN A 1 465 ? -18.578 -0.810 10.767 1.00 97.56 465 GLN A CA 1
ATOM 3957 C C . GLN A 1 465 ? -17.125 -0.903 10.274 1.00 97.56 465 GLN A C 1
ATOM 3959 O O . GLN A 1 465 ? -16.498 0.122 10.023 1.00 97.56 465 GLN A O 1
ATOM 3964 N N . LEU A 1 466 ? -16.612 -2.112 10.023 1.00 97.75 466 LEU A N 1
ATOM 3965 C CA . LEU A 1 466 ? -15.272 -2.295 9.452 1.00 97.75 466 LEU A CA 1
ATOM 3966 C C . LEU A 1 466 ? -15.139 -1.716 8.027 1.00 97.75 466 LEU A C 1
ATOM 3968 O O . LEU A 1 466 ? -14.109 -1.131 7.708 1.00 97.75 466 LEU A O 1
ATOM 3972 N N . LYS A 1 467 ? -16.189 -1.782 7.192 1.00 97.69 467 LYS A N 1
ATOM 3973 C CA . LYS A 1 467 ? -16.215 -1.114 5.870 1.00 97.69 467 LYS A CA 1
ATOM 3974 C C . LYS A 1 467 ? -16.216 0.417 5.969 1.00 97.69 467 LYS A C 1
ATOM 3976 O O . LYS A 1 467 ? -15.606 1.069 5.126 1.00 97.69 467 LYS A O 1
ATOM 3981 N N . LEU A 1 468 ? -16.885 0.991 6.975 1.00 97.50 468 LEU A N 1
ATOM 3982 C CA . LEU A 1 468 ? -16.853 2.437 7.239 1.00 97.50 468 LEU A CA 1
ATOM 3983 C C . LEU A 1 468 ? -15.445 2.883 7.669 1.00 97.50 468 LEU A C 1
ATOM 3985 O O . LEU A 1 468 ? -14.924 3.857 7.132 1.00 97.50 468 LEU A O 1
ATOM 3989 N N . LEU A 1 469 ? -14.802 2.142 8.578 1.00 98.31 469 LEU A N 1
ATOM 3990 C CA . LEU A 1 469 ? -13.430 2.413 9.034 1.00 98.31 469 LEU A CA 1
ATOM 3991 C C . LEU A 1 469 ? -12.399 2.266 7.905 1.00 98.31 469 LEU A C 1
ATOM 3993 O O . LEU A 1 469 ? -11.478 3.070 7.786 1.00 98.31 469 LEU A O 1
ATOM 3997 N N . GLU A 1 470 ? -12.570 1.278 7.028 1.00 98.19 470 GLU A N 1
ATOM 3998 C CA . GLU A 1 470 ? -11.763 1.151 5.814 1.00 98.19 470 GLU A CA 1
ATOM 3999 C C . GLU A 1 470 ? -11.963 2.338 4.859 1.00 98.19 470 GLU A C 1
ATOM 4001 O O . GLU A 1 470 ? -10.985 2.857 4.328 1.00 98.19 470 GLU A O 1
ATOM 4006 N N . TYR A 1 471 ? -13.199 2.809 4.664 1.00 98.50 471 TYR A N 1
ATOM 4007 C CA . TYR A 1 471 ? -13.456 3.975 3.816 1.00 98.50 471 TYR A CA 1
ATOM 4008 C C . TYR A 1 471 ? -12.848 5.266 4.385 1.00 98.50 471 TYR A C 1
ATOM 4010 O O . TYR A 1 471 ? -12.323 6.077 3.625 1.00 98.50 471 TYR A O 1
ATOM 4018 N N . ALA A 1 472 ? -12.845 5.436 5.711 1.00 98.31 472 ALA A N 1
ATOM 4019 C CA . ALA A 1 472 ? -12.145 6.541 6.366 1.00 98.31 472 ALA A CA 1
ATOM 4020 C C . ALA A 1 472 ? -10.635 6.523 6.053 1.00 98.31 472 ALA A C 1
ATOM 4022 O O . ALA A 1 472 ? -10.061 7.546 5.681 1.00 98.31 472 ALA A O 1
ATOM 4023 N N . GLU A 1 473 ? -9.997 5.354 6.128 1.00 98.25 473 GLU A N 1
ATOM 4024 C CA . GLU A 1 473 ? -8.587 5.193 5.755 1.00 98.25 473 GLU A CA 1
ATOM 4025 C C . GLU A 1 473 ? -8.353 5.431 4.253 1.00 98.25 473 GLU A C 1
ATOM 4027 O O . GLU A 1 473 ? -7.338 6.024 3.880 1.00 98.25 473 GLU A O 1
ATOM 4032 N N . ASP A 1 474 ? -9.272 4.998 3.383 1.00 98.56 474 ASP A N 1
ATOM 4033 C CA . ASP A 1 474 ? -9.195 5.236 1.934 1.00 98.56 474 ASP A CA 1
ATOM 4034 C C . ASP A 1 474 ? -9.316 6.719 1.580 1.00 98.56 474 ASP A C 1
ATOM 4036 O O . ASP A 1 474 ? -8.596 7.171 0.692 1.00 98.56 474 ASP A O 1
ATOM 4040 N N . LEU A 1 475 ? -10.122 7.499 2.310 1.00 98.62 475 LEU A N 1
ATOM 4041 C CA . LEU A 1 475 ? -10.148 8.959 2.176 1.00 98.62 475 LEU A CA 1
ATOM 4042 C C . LEU A 1 475 ? -8.782 9.583 2.492 1.00 98.62 475 LEU A C 1
ATOM 4044 O O . LEU A 1 475 ? -8.325 10.428 1.728 1.00 98.62 475 LEU A O 1
ATOM 4048 N N . ILE A 1 476 ? -8.106 9.156 3.567 1.00 98.12 476 ILE A N 1
ATOM 4049 C CA . ILE A 1 476 ? -6.760 9.661 3.897 1.00 98.12 476 ILE A CA 1
ATOM 4050 C C . ILE A 1 476 ? -5.800 9.373 2.737 1.00 98.12 476 ILE A C 1
ATOM 4052 O O . ILE A 1 476 ? -5.212 10.295 2.177 1.00 98.12 476 ILE A O 1
ATOM 4056 N N . SER A 1 477 ? -5.693 8.110 2.318 1.00 97.75 477 SER A N 1
ATOM 4057 C CA . SER A 1 477 ? -4.768 7.702 1.253 1.00 97.75 477 SER A CA 1
ATOM 4058 C C . SER A 1 477 ? -5.082 8.346 -0.101 1.00 97.75 477 SER A C 1
ATOM 4060 O O . SER A 1 477 ? -4.157 8.738 -0.813 1.00 97.75 477 SER A O 1
ATOM 4062 N N . TYR A 1 478 ? -6.363 8.500 -0.453 1.00 98.44 478 TYR A N 1
ATOM 4063 C CA . TYR A 1 478 ? -6.791 9.108 -1.715 1.00 98.44 478 TYR A CA 1
ATOM 4064 C C . TYR A 1 478 ? -6.292 10.549 -1.853 1.00 98.44 478 TYR A C 1
ATOM 4066 O O . TYR A 1 478 ? -5.858 10.938 -2.935 1.00 98.44 478 TYR A O 1
ATOM 4074 N N . TYR A 1 479 ? -6.314 11.335 -0.774 1.00 98.38 479 TYR A N 1
ATOM 4075 C CA . TYR A 1 479 ? -5.830 12.717 -0.789 1.00 98.38 479 TYR A CA 1
ATOM 4076 C C . TYR A 1 479 ? -4.330 12.839 -0.489 1.00 98.38 479 TYR A C 1
ATOM 4078 O O . TYR A 1 479 ? -3.664 13.675 -1.101 1.00 98.38 479 TYR A O 1
ATOM 4086 N N . GLU A 1 480 ? -3.779 11.998 0.391 1.00 97.25 480 GLU A N 1
ATOM 4087 C CA . GLU A 1 480 ? -2.366 12.051 0.786 1.00 97.25 480 GLU A CA 1
ATOM 4088 C C . GLU A 1 480 ? -1.419 11.517 -0.299 1.00 97.25 480 GLU A C 1
ATOM 4090 O O . GLU A 1 480 ? -0.399 12.138 -0.558 1.00 97.25 480 GLU A O 1
ATOM 4095 N N . ALA A 1 481 ? -1.759 10.419 -0.979 1.00 96.69 481 ALA A N 1
ATOM 4096 C CA . ALA A 1 481 ? -0.895 9.820 -2.007 1.00 96.69 481 ALA A CA 1
ATOM 4097 C C . ALA A 1 481 ? -1.626 9.433 -3.310 1.00 96.69 481 ALA A C 1
ATOM 4099 O O . ALA A 1 481 ? -0.990 9.014 -4.276 1.00 96.69 481 ALA A O 1
ATOM 4100 N N . GLY A 1 482 ? -2.954 9.568 -3.348 1.00 97.38 482 GLY A N 1
ATOM 4101 C CA . GLY A 1 482 ? -3.798 9.226 -4.490 1.00 97.38 482 GLY A CA 1
ATOM 4102 C C . GLY A 1 482 ? -4.195 10.405 -5.383 1.00 97.38 482 GLY A C 1
ATOM 4103 O O . GLY A 1 482 ? -3.553 11.456 -5.415 1.00 97.38 482 GLY A O 1
ATOM 4104 N N . TYR A 1 483 ? -5.317 10.243 -6.087 1.00 97.88 483 TYR A N 1
ATOM 4105 C CA . TYR A 1 483 ? -5.869 11.221 -7.035 1.00 97.88 483 TYR A CA 1
ATOM 4106 C C . TYR A 1 483 ? -6.424 12.516 -6.421 1.00 97.88 483 TYR A C 1
ATOM 4108 O O . TYR A 1 483 ? -6.797 13.421 -7.167 1.00 97.88 483 TYR A O 1
ATOM 4116 N N . GLY A 1 484 ? -6.514 12.625 -5.095 1.00 96.75 484 GLY A N 1
ATOM 4117 C CA . GLY A 1 484 ? -7.060 13.797 -4.410 1.00 96.75 484 GLY A CA 1
ATOM 4118 C C . GLY A 1 484 ? -6.149 15.028 -4.412 1.00 96.75 484 GLY A C 1
ATOM 4119 O O . GLY A 1 484 ? -6.621 16.114 -4.080 1.00 96.75 484 GLY A O 1
ATOM 4120 N N . ASN A 1 485 ? -4.878 14.894 -4.811 1.00 94.44 485 ASN A N 1
ATOM 4121 C CA . ASN A 1 485 ? -3.964 16.021 -4.998 1.00 94.44 485 ASN A CA 1
ATOM 4122 C C . ASN A 1 485 ? -3.077 15.823 -6.243 1.00 94.44 485 ASN A C 1
ATOM 4124 O O . ASN A 1 485 ? -2.471 14.770 -6.432 1.00 94.44 485 ASN A O 1
ATOM 4128 N N . GLU A 1 486 ? -2.980 16.838 -7.108 1.00 92.00 486 GLU A N 1
ATOM 4129 C CA . GLU A 1 486 ? -2.244 16.752 -8.382 1.00 92.00 486 GLU A CA 1
ATOM 4130 C C . GLU A 1 486 ? -0.738 16.523 -8.199 1.00 92.00 486 GLU A C 1
ATOM 4132 O O . GLU A 1 486 ? -0.096 15.878 -9.031 1.00 92.00 486 GLU A O 1
ATOM 4137 N N . ILE A 1 487 ? -0.156 17.024 -7.104 1.00 94.25 487 ILE A N 1
ATOM 4138 C CA . ILE A 1 487 ? 1.274 16.846 -6.822 1.00 94.25 487 ILE A CA 1
ATOM 4139 C C . ILE A 1 487 ? 1.636 15.374 -6.574 1.00 94.25 487 ILE A C 1
ATOM 4141 O O . ILE A 1 487 ? 2.764 14.983 -6.861 1.00 94.25 487 ILE A O 1
ATOM 4145 N N . ASN A 1 488 ? 0.683 14.532 -6.159 1.00 96.00 488 ASN A N 1
ATOM 4146 C CA . ASN A 1 488 ? 0.910 13.102 -5.939 1.00 96.00 488 ASN A CA 1
ATOM 4147 C C . ASN A 1 488 ? 1.281 12.392 -7.252 1.00 96.00 488 ASN A C 1
ATOM 4149 O O . ASN A 1 488 ? 2.182 11.561 -7.275 1.00 96.00 488 ASN A O 1
ATOM 4153 N N . GLN A 1 489 ? 0.675 12.787 -8.378 1.00 95.69 489 GLN A N 1
ATOM 4154 C CA . GLN A 1 489 ? 1.030 12.260 -9.704 1.00 95.69 489 GLN A CA 1
ATOM 4155 C C . GLN A 1 489 ? 2.432 12.716 -10.143 1.00 95.69 489 GLN A C 1
ATOM 4157 O O . GLN A 1 489 ? 3.155 11.957 -10.787 1.00 95.69 489 GLN A O 1
ATOM 4162 N N . LYS A 1 490 ? 2.852 13.929 -9.754 1.00 95.12 490 LYS A N 1
ATOM 4163 C CA . LYS A 1 490 ? 4.212 14.439 -10.009 1.00 95.12 490 LYS A CA 1
ATOM 4164 C C . LYS A 1 490 ? 5.258 13.730 -9.147 1.00 95.12 490 LYS A C 1
ATOM 4166 O O . LYS A 1 490 ? 6.330 13.416 -9.637 1.00 95.12 490 LYS A O 1
ATOM 4171 N N . VAL A 1 491 ? 4.939 13.436 -7.888 1.00 94.31 491 VAL A N 1
ATOM 4172 C CA . VAL A 1 491 ? 5.780 12.628 -6.987 1.00 94.31 491 VAL A CA 1
ATOM 4173 C C . VAL A 1 491 ? 5.891 11.183 -7.490 1.00 94.31 491 VAL A C 1
ATOM 4175 O O . VAL A 1 491 ? 6.969 10.599 -7.476 1.00 94.31 491 VAL A O 1
ATOM 4178 N N . GLY A 1 492 ? 4.792 10.622 -7.998 1.00 96.25 492 GLY A N 1
ATOM 4179 C CA . GLY A 1 492 ? 4.717 9.251 -8.502 1.00 96.25 492 GLY A CA 1
ATOM 4180 C C . GLY A 1 492 ? 5.337 9.003 -9.876 1.00 96.25 492 GLY A C 1
ATOM 4181 O O . GLY A 1 492 ? 5.459 7.840 -10.270 1.00 96.25 492 GLY A O 1
ATOM 4182 N N . CYS A 1 493 ? 5.723 10.051 -10.614 1.00 96.81 493 CYS A N 1
ATOM 4183 C CA . CYS A 1 493 ? 6.248 9.906 -11.973 1.00 96.81 493 CYS A CA 1
ATOM 4184 C C . CYS A 1 493 ? 7.651 9.281 -12.015 1.00 96.81 493 CYS A C 1
ATOM 4186 O O . CYS A 1 493 ? 7.995 8.663 -13.019 1.00 96.81 493 CYS A O 1
ATOM 4188 N N . GLY A 1 494 ? 8.443 9.398 -10.939 1.00 96.75 494 GLY A N 1
ATOM 4189 C CA . GLY A 1 494 ? 9.817 8.886 -10.874 1.00 96.75 494 GLY A CA 1
ATOM 4190 C C . GLY A 1 494 ? 9.917 7.385 -11.184 1.00 96.75 494 GLY A C 1
ATOM 4191 O O . GLY A 1 494 ? 10.581 7.020 -12.154 1.00 96.75 494 GLY A O 1
ATOM 4192 N N . PRO A 1 495 ? 9.220 6.504 -10.440 1.00 98.06 495 PRO A N 1
ATOM 4193 C CA . PRO A 1 495 ? 9.206 5.069 -10.734 1.00 98.06 495 PRO A CA 1
ATOM 4194 C C . PRO A 1 495 ? 8.633 4.714 -12.114 1.00 98.06 495 PRO A C 1
ATOM 4196 O O . PRO A 1 495 ? 9.146 3.813 -12.772 1.00 98.06 495 PRO A O 1
ATOM 4199 N N . LEU A 1 496 ? 7.620 5.448 -12.594 1.00 98.06 496 LEU A N 1
ATOM 4200 C CA . LEU A 1 496 ? 7.091 5.277 -13.954 1.00 98.06 496 LEU A CA 1
ATOM 4201 C C . LEU A 1 496 ? 8.165 5.578 -15.016 1.00 98.06 496 LEU A C 1
ATOM 4203 O O . LEU A 1 496 ? 8.297 4.830 -15.982 1.00 98.06 496 LEU A O 1
ATOM 4207 N N . LYS A 1 497 ? 8.958 6.635 -14.815 1.00 98.31 497 LYS A N 1
ATOM 4208 C CA . LYS A 1 497 ? 10.079 7.017 -15.680 1.00 98.31 497 LYS A CA 1
ATOM 4209 C C . LYS A 1 497 ? 11.214 5.996 -15.662 1.00 98.31 497 LYS A C 1
ATOM 4211 O O . LYS A 1 497 ? 11.653 5.594 -16.733 1.00 98.31 497 LYS A O 1
ATOM 4216 N N . ASP A 1 498 ? 11.629 5.519 -14.488 1.00 98.31 498 ASP A N 1
ATOM 4217 C CA . ASP A 1 498 ? 12.664 4.477 -14.375 1.00 98.31 498 ASP A CA 1
ATOM 4218 C C . ASP A 1 498 ? 12.256 3.179 -15.101 1.00 98.31 498 ASP A C 1
ATOM 4220 O O . ASP A 1 498 ? 13.045 2.628 -15.870 1.00 98.31 498 ASP A O 1
ATOM 4224 N N . MET A 1 499 ? 11.003 2.733 -14.943 1.00 98.31 499 MET A N 1
ATOM 4225 C CA . MET A 1 499 ? 10.449 1.595 -15.691 1.00 98.31 499 MET A CA 1
ATOM 4226 C C . MET A 1 499 ? 10.487 1.838 -17.206 1.00 98.31 499 MET A C 1
ATOM 4228 O O . MET A 1 499 ? 10.988 1.005 -17.967 1.00 98.31 499 MET A O 1
ATOM 4232 N N . TYR A 1 500 ? 9.989 2.999 -17.636 1.00 98.50 500 TYR A N 1
ATOM 4233 C CA . TYR A 1 500 ? 9.873 3.367 -19.042 1.00 98.50 500 TYR A CA 1
ATOM 4234 C C . TYR A 1 500 ? 11.231 3.431 -19.743 1.00 98.50 500 TYR A C 1
ATOM 4236 O O . TYR A 1 500 ? 11.414 2.802 -20.781 1.00 98.50 500 TYR A O 1
ATOM 4244 N N . GLU A 1 501 ? 12.198 4.150 -19.170 1.00 97.94 501 GLU A N 1
ATOM 4245 C CA . GLU A 1 501 ? 13.521 4.349 -19.767 1.00 97.94 501 GLU A CA 1
ATOM 4246 C C . GLU A 1 501 ? 14.324 3.042 -19.844 1.00 97.94 501 GLU A C 1
ATOM 4248 O O . GLU A 1 501 ? 15.067 2.833 -20.805 1.00 97.94 501 GLU A O 1
ATOM 4253 N N . ARG A 1 502 ? 14.166 2.131 -18.871 1.00 98.06 502 ARG A N 1
ATOM 4254 C CA . ARG A 1 502 ? 14.782 0.791 -18.919 1.00 98.06 502 ARG A CA 1
ATOM 4255 C C . ARG A 1 502 ? 14.228 -0.042 -20.068 1.00 98.06 502 ARG A C 1
ATOM 4257 O O . ARG A 1 502 ? 15.007 -0.601 -20.838 1.00 98.06 502 ARG A O 1
ATOM 4264 N N . PHE A 1 503 ? 12.904 -0.090 -20.210 1.00 98.38 503 PHE A N 1
ATOM 4265 C CA . PHE A 1 503 ? 12.263 -0.842 -21.289 1.00 98.38 503 PHE A CA 1
ATOM 4266 C C . PHE A 1 503 ? 12.551 -0.209 -22.653 1.00 98.38 503 PHE A C 1
ATOM 4268 O O . PHE A 1 503 ? 12.847 -0.930 -23.604 1.00 98.38 503 PHE A O 1
ATOM 4275 N N . GLN A 1 504 ? 12.561 1.124 -22.741 1.00 97.88 504 GLN A N 1
ATOM 4276 C CA . GLN A 1 504 ? 12.912 1.845 -23.960 1.00 97.88 504 GLN A CA 1
ATOM 4277 C C . GLN A 1 504 ? 14.320 1.492 -24.448 1.00 97.88 504 GLN A C 1
ATOM 4279 O O . GLN A 1 504 ? 14.471 1.120 -25.608 1.00 97.88 504 GLN A O 1
ATOM 4284 N N . LYS A 1 505 ? 15.334 1.514 -23.569 1.00 97.31 505 LYS A N 1
ATOM 4285 C CA . LYS A 1 505 ? 16.709 1.105 -23.920 1.00 97.31 505 LYS A CA 1
ATOM 4286 C C . LYS A 1 505 ? 16.756 -0.301 -24.516 1.00 97.31 505 LYS A C 1
ATOM 4288 O O . LYS A 1 505 ? 17.432 -0.507 -25.520 1.00 97.31 505 LYS A O 1
ATOM 4293 N N . THR A 1 506 ? 16.029 -1.254 -23.933 1.00 96.44 506 THR A N 1
ATOM 4294 C CA . THR A 1 506 ? 15.949 -2.633 -24.439 1.00 96.44 506 THR A CA 1
ATOM 4295 C C . THR A 1 506 ? 15.291 -2.698 -25.818 1.00 96.44 506 THR A C 1
ATOM 4297 O O . THR A 1 506 ? 15.828 -3.346 -26.715 1.00 96.44 506 THR A O 1
ATOM 4300 N N . VAL A 1 507 ? 14.165 -2.004 -26.015 1.00 96.81 507 VAL A N 1
ATOM 4301 C CA . VAL A 1 507 ? 13.444 -1.987 -27.300 1.00 96.81 507 VAL A CA 1
ATOM 4302 C C . VAL A 1 507 ? 14.257 -1.321 -28.410 1.00 96.81 507 VAL A C 1
ATOM 4304 O O . VAL A 1 507 ? 14.311 -1.847 -29.522 1.00 96.81 507 VAL A O 1
ATOM 4307 N N . ASP A 1 508 ? 14.922 -0.210 -28.102 1.00 96.12 508 ASP A N 1
ATOM 4308 C CA . ASP A 1 508 ? 15.703 0.582 -29.057 1.00 96.12 508 ASP A CA 1
ATOM 4309 C C . ASP A 1 508 ? 17.074 -0.063 -29.385 1.00 96.12 508 ASP A C 1
ATOM 4311 O O . ASP A 1 508 ? 17.847 0.480 -30.172 1.00 96.12 508 ASP A O 1
ATOM 4315 N N . GLY A 1 509 ? 17.382 -1.238 -28.814 1.00 94.56 509 GLY A N 1
ATOM 4316 C CA . GLY A 1 509 ? 18.607 -2.006 -29.079 1.00 94.56 509 GLY A CA 1
ATOM 4317 C C . GLY A 1 509 ? 19.825 -1.606 -28.235 1.00 94.56 509 GLY A C 1
ATOM 4318 O O . GLY A 1 509 ? 20.913 -2.138 -28.444 1.00 94.56 509 GLY A O 1
ATOM 4319 N N . TYR A 1 510 ? 19.646 -0.717 -27.256 1.00 94.12 510 TYR A N 1
ATOM 4320 C CA . TYR A 1 510 ? 20.678 -0.204 -26.345 1.00 94.12 510 TYR A CA 1
ATOM 4321 C C . TYR A 1 510 ? 20.625 -0.847 -24.945 1.00 94.12 510 TYR A C 1
ATOM 4323 O O . TYR A 1 510 ? 21.030 -0.233 -23.957 1.00 94.12 510 TYR A O 1
ATOM 4331 N N . GLY A 1 511 ? 20.099 -2.071 -24.839 1.00 88.75 511 GLY A N 1
ATOM 4332 C CA . GLY A 1 511 ? 20.016 -2.805 -23.576 1.00 88.75 511 GLY A CA 1
ATOM 4333 C C . GLY A 1 511 ? 21.398 -3.043 -22.955 1.00 88.75 511 GLY A C 1
ATOM 4334 O O . GLY A 1 511 ? 22.280 -3.641 -23.571 1.00 88.75 511 GLY A O 1
ATOM 4335 N N . ASP A 1 512 ? 21.580 -2.616 -21.706 1.00 91.06 512 ASP A N 1
ATOM 4336 C CA . ASP A 1 512 ? 22.821 -2.794 -20.935 1.00 91.06 512 ASP A CA 1
ATOM 4337 C C . ASP A 1 512 ? 23.048 -4.253 -20.485 1.00 91.06 512 ASP A C 1
ATOM 4339 O O . ASP A 1 512 ? 24.183 -4.672 -20.230 1.00 91.06 512 ASP A O 1
ATOM 4343 N N . GLY A 1 513 ? 21.985 -5.058 -20.472 1.00 92.06 513 GLY A N 1
ATOM 4344 C CA . GLY A 1 513 ? 21.955 -6.445 -20.011 1.00 92.06 513 GLY A CA 1
ATOM 4345 C C . GLY A 1 513 ? 21.104 -6.653 -18.757 1.00 92.06 513 GLY A C 1
ATOM 4346 O O . GLY A 1 513 ? 20.962 -7.797 -18.333 1.00 92.06 513 GLY A O 1
ATOM 4347 N N . ASN A 1 514 ? 20.516 -5.594 -18.189 1.00 95.81 514 ASN A N 1
ATOM 4348 C CA . ASN A 1 514 ? 19.598 -5.688 -17.062 1.00 95.81 514 ASN A CA 1
ATOM 4349 C C . ASN A 1 514 ? 18.322 -6.447 -17.455 1.00 95.81 514 ASN A C 1
ATOM 4351 O O . ASN A 1 514 ? 17.543 -5.985 -18.285 1.00 95.81 514 ASN A O 1
ATOM 4355 N N . LYS A 1 515 ? 18.095 -7.598 -16.818 1.00 97.25 515 LYS A N 1
ATOM 4356 C CA . LYS A 1 515 ? 16.913 -8.452 -16.998 1.00 97.25 515 LYS A CA 1
ATOM 4357 C C . LYS A 1 515 ? 15.863 -8.229 -15.923 1.00 97.25 515 LYS A C 1
ATOM 4359 O O . LYS A 1 515 ? 14.682 -8.428 -16.191 1.00 97.25 515 LYS A O 1
ATOM 4364 N N . ALA A 1 516 ? 16.267 -7.836 -14.718 1.00 98.25 516 ALA A N 1
ATOM 4365 C CA . ALA A 1 516 ? 15.344 -7.620 -13.617 1.00 98.25 516 ALA A CA 1
ATOM 4366 C C . ALA A 1 516 ? 15.752 -6.432 -12.733 1.00 98.25 516 ALA A C 1
ATOM 4368 O O . ALA A 1 516 ? 16.905 -6.311 -12.311 1.00 98.25 516 ALA A O 1
ATOM 4369 N N . THR A 1 517 ? 14.775 -5.584 -12.419 1.00 98.69 517 THR A N 1
ATOM 4370 C CA . THR A 1 517 ? 14.889 -4.463 -11.479 1.00 98.69 517 THR A CA 1
ATOM 4371 C C . THR A 1 517 ? 13.883 -4.638 -10.346 1.00 98.69 517 THR A C 1
ATOM 4373 O O . THR A 1 517 ? 12.684 -4.800 -10.591 1.00 98.69 517 THR A O 1
ATOM 4376 N N . PHE A 1 518 ? 14.365 -4.577 -9.105 1.00 98.81 518 PHE A N 1
ATOM 4377 C CA . PHE A 1 518 ? 13.557 -4.702 -7.893 1.00 98.81 518 PHE A CA 1
ATOM 4378 C C . PHE A 1 518 ? 13.782 -3.511 -6.965 1.00 98.81 518 PHE A C 1
ATOM 4380 O O . PHE A 1 518 ? 14.860 -3.329 -6.398 1.00 98.81 518 PHE A O 1
ATOM 4387 N N . LEU A 1 519 ? 12.736 -2.711 -6.798 1.00 98.88 519 LEU A N 1
ATOM 4388 C CA . LEU A 1 519 ? 12.732 -1.502 -5.988 1.00 98.88 519 LEU A CA 1
ATOM 4389 C C . LEU A 1 519 ? 11.871 -1.732 -4.736 1.00 98.88 519 LEU A C 1
ATOM 4391 O O . LEU A 1 519 ? 10.737 -2.197 -4.862 1.00 98.88 519 LEU A O 1
ATOM 4395 N N . PHE A 1 520 ? 12.376 -1.416 -3.539 1.00 98.88 520 PHE A N 1
ATOM 4396 C CA . PHE A 1 520 ? 11.688 -1.637 -2.257 1.00 98.88 520 PHE A CA 1
ATOM 4397 C C . PHE A 1 520 ? 11.382 -0.320 -1.533 1.00 98.88 520 PHE A C 1
ATOM 4399 O O . PHE A 1 520 ? 12.273 0.473 -1.224 1.00 98.88 520 PHE A O 1
ATOM 4406 N N . THR A 1 521 ? 10.099 -0.096 -1.258 1.00 98.62 521 THR A N 1
ATOM 4407 C CA . THR A 1 521 ? 9.532 1.202 -0.877 1.00 98.62 521 THR A CA 1
ATOM 4408 C C . THR A 1 521 ? 8.348 1.053 0.106 1.00 98.62 521 THR A C 1
ATOM 4410 O O . THR A 1 521 ? 8.161 0.018 0.756 1.00 98.62 521 THR A O 1
ATOM 4413 N N . HIS A 1 522 ? 7.542 2.105 0.243 1.00 98.25 522 HIS A N 1
ATOM 4414 C CA . HIS A 1 522 ? 6.391 2.238 1.136 1.00 98.25 522 HIS A CA 1
ATOM 4415 C C . HIS A 1 522 ? 5.090 2.331 0.324 1.00 98.25 522 HIS A C 1
ATOM 4417 O O . HIS A 1 522 ? 5.109 2.444 -0.901 1.00 98.25 522 HIS A O 1
ATOM 4423 N N . SER A 1 523 ? 3.943 2.290 1.008 1.00 97.62 523 SER A N 1
ATOM 4424 C CA . SER A 1 523 ? 2.615 2.435 0.384 1.00 97.62 523 SER A CA 1
ATOM 4425 C C . SER A 1 523 ? 2.494 3.700 -0.461 1.00 97.62 523 SER A C 1
ATOM 4427 O O . SER A 1 523 ? 1.851 3.682 -1.504 1.00 97.62 523 SER A O 1
ATOM 4429 N N . ASP A 1 524 ? 3.120 4.780 -0.010 1.00 97.25 524 ASP A N 1
ATOM 4430 C CA . ASP A 1 524 ? 2.835 6.134 -0.477 1.00 97.25 524 ASP A CA 1
ATOM 4431 C C . ASP A 1 524 ? 3.469 6.375 -1.856 1.00 97.25 524 ASP A C 1
ATOM 4433 O O . ASP A 1 524 ? 2.823 6.915 -2.750 1.00 97.25 524 ASP A O 1
ATOM 4437 N N . THR A 1 525 ? 4.683 5.857 -2.085 1.00 98.19 525 THR A N 1
ATOM 4438 C CA . THR A 1 525 ? 5.318 5.835 -3.414 1.00 98.19 525 THR A CA 1
ATOM 4439 C C . THR A 1 525 ? 4.520 4.983 -4.398 1.00 98.19 525 THR A C 1
ATOM 4441 O O . THR A 1 525 ? 4.295 5.413 -5.525 1.00 98.19 525 THR A O 1
ATOM 4444 N N . ILE A 1 526 ? 4.038 3.800 -3.987 1.00 98.75 526 ILE A N 1
ATOM 4445 C CA . ILE A 1 526 ? 3.229 2.951 -4.877 1.00 98.75 526 ILE A CA 1
ATOM 4446 C C . ILE A 1 526 ? 1.904 3.643 -5.205 1.00 98.75 526 ILE A C 1
ATOM 4448 O O . ILE A 1 526 ? 1.558 3.733 -6.376 1.00 98.75 526 ILE A O 1
ATOM 4452 N N . ALA A 1 527 ? 1.196 4.198 -4.219 1.00 98.50 527 ALA A N 1
ATOM 4453 C CA . ALA A 1 527 ? -0.027 4.980 -4.420 1.00 98.50 527 ALA A CA 1
ATOM 4454 C C . ALA A 1 527 ? 0.177 6.141 -5.411 1.00 98.50 527 ALA A C 1
ATOM 4456 O O . ALA A 1 527 ? -0.604 6.305 -6.355 1.00 98.50 527 ALA A O 1
ATOM 4457 N N . ALA A 1 528 ? 1.261 6.898 -5.238 1.00 98.25 528 ALA A N 1
ATOM 4458 C CA . ALA A 1 528 ? 1.628 7.994 -6.121 1.00 98.25 528 ALA A CA 1
ATOM 4459 C C . ALA A 1 528 ? 1.899 7.496 -7.553 1.00 98.25 528 ALA A C 1
ATOM 4461 O O . ALA A 1 528 ? 1.375 8.062 -8.513 1.00 98.25 528 ALA A O 1
ATOM 4462 N N . THR A 1 529 ? 2.656 6.406 -7.724 1.00 98.56 529 THR A N 1
ATOM 4463 C CA . THR A 1 529 ? 2.940 5.814 -9.043 1.00 98.56 529 THR A CA 1
ATOM 4464 C C . THR A 1 529 ? 1.697 5.214 -9.701 1.00 98.56 529 THR A C 1
ATOM 4466 O O . THR A 1 529 ? 1.480 5.454 -10.887 1.00 98.56 529 THR A O 1
ATOM 4469 N N . LEU A 1 530 ? 0.824 4.521 -8.960 1.00 98.50 530 LEU A N 1
ATOM 4470 C CA . LEU A 1 530 ? -0.479 4.070 -9.471 1.00 98.50 530 LEU A CA 1
ATOM 4471 C C . LEU A 1 530 ? -1.304 5.262 -9.981 1.00 98.50 530 LEU A C 1
ATOM 4473 O O . LEU A 1 530 ? -1.891 5.182 -11.061 1.00 98.50 530 LEU A O 1
ATOM 4477 N N . SER A 1 531 ? -1.271 6.384 -9.254 1.00 97.81 531 SER A N 1
ATOM 4478 C CA . SER A 1 531 ? -1.944 7.628 -9.644 1.00 97.81 531 SER A CA 1
ATOM 4479 C C . SER A 1 531 ? -1.350 8.254 -10.907 1.00 97.81 531 SER A C 1
ATOM 4481 O O . SER A 1 531 ? -2.095 8.659 -11.798 1.00 97.81 531 SER A O 1
ATOM 4483 N N . ALA A 1 532 ? -0.019 8.291 -11.024 1.00 97.31 532 ALA A N 1
ATOM 4484 C CA . ALA A 1 532 ? 0.687 8.756 -12.220 1.00 97.31 532 ALA A CA 1
ATOM 4485 C C . ALA A 1 532 ? 0.426 7.861 -13.450 1.00 97.31 532 ALA A C 1
ATOM 4487 O O . ALA A 1 532 ? 0.430 8.342 -14.583 1.00 97.31 532 ALA A O 1
ATOM 4488 N N . MET A 1 533 ? 0.165 6.568 -13.234 1.00 97.44 533 MET A N 1
ATOM 4489 C CA . MET A 1 533 ? -0.162 5.603 -14.288 1.00 97.44 533 MET A CA 1
ATOM 4490 C C . MET A 1 533 ? -1.648 5.571 -14.680 1.00 97.44 533 MET A C 1
ATOM 4492 O O . MET A 1 533 ? -1.980 4.973 -15.708 1.00 97.44 533 MET A O 1
ATOM 4496 N N . GLY A 1 534 ? -2.539 6.188 -13.896 1.00 96.12 534 GLY A N 1
ATOM 4497 C CA . GLY A 1 534 ? -3.992 6.124 -14.099 1.00 96.12 534 GLY A CA 1
ATOM 4498 C C . GLY A 1 534 ? -4.652 4.831 -13.594 1.00 96.12 534 GLY A C 1
ATOM 4499 O O . GLY A 1 534 ? -5.788 4.541 -13.966 1.00 96.12 534 GLY A O 1
ATOM 4500 N N . ILE A 1 535 ? -3.961 4.047 -12.759 1.00 97.00 535 ILE A N 1
ATOM 4501 C CA . ILE A 1 535 ? -4.451 2.777 -12.204 1.00 97.00 535 ILE A CA 1
ATOM 4502 C C . ILE A 1 535 ? -5.365 3.041 -11.000 1.00 97.00 535 ILE A C 1
ATOM 4504 O O . ILE A 1 535 ? -5.087 3.909 -10.174 1.00 97.00 535 ILE A O 1
ATOM 4508 N N . ALA A 1 536 ? -6.450 2.271 -10.882 1.00 96.06 536 ALA A N 1
ATOM 4509 C CA . ALA A 1 536 ? -7.418 2.365 -9.784 1.00 96.06 536 ALA A CA 1
ATOM 4510 C C . ALA A 1 536 ? -8.068 3.758 -9.616 1.00 96.06 536 ALA A C 1
ATOM 4512 O O . ALA A 1 536 ? -8.415 4.163 -8.508 1.00 96.06 536 ALA A O 1
ATOM 4513 N N . LYS A 1 537 ? -8.239 4.500 -10.719 1.00 96.25 537 LYS A N 1
ATOM 4514 C CA . LYS A 1 537 ? -8.911 5.804 -10.725 1.00 96.25 537 LYS A CA 1
ATOM 4515 C C . LYS A 1 537 ? -10.430 5.649 -10.686 1.00 96.25 537 LYS A C 1
ATOM 4517 O O . LYS A 1 537 ? -11.017 5.052 -11.585 1.00 96.25 537 LYS A O 1
ATOM 4522 N N . ASP A 1 538 ? -11.065 6.238 -9.681 1.00 96.56 538 ASP A N 1
ATOM 4523 C CA . ASP A 1 538 ? -12.522 6.271 -9.583 1.00 96.56 538 ASP A CA 1
ATOM 4524 C C . ASP A 1 538 ? -13.168 7.251 -10.583 1.00 96.56 538 ASP A C 1
ATOM 4526 O O . ASP A 1 538 ? -12.633 8.342 -10.809 1.00 96.56 538 ASP A O 1
ATOM 4530 N N . PRO A 1 539 ? -14.356 6.932 -11.142 1.00 95.00 539 PRO A N 1
ATOM 4531 C CA . PRO A 1 539 ? -15.119 7.857 -11.989 1.00 95.00 539 PRO A CA 1
ATOM 4532 C C . PRO A 1 539 ? -15.592 9.121 -11.259 1.00 95.00 539 PRO A C 1
ATOM 4534 O O . PRO A 1 539 ? -15.931 10.115 -11.899 1.00 95.00 539 PRO A O 1
ATOM 4537 N N . GLN A 1 540 ? -15.663 9.071 -9.927 1.00 96.31 540 GLN A N 1
ATOM 4538 C CA . GLN A 1 540 ? -16.030 10.173 -9.042 1.00 96.31 540 GLN A CA 1
ATOM 4539 C C . GLN A 1 540 ? -15.073 10.185 -7.844 1.00 96.31 540 GLN A C 1
ATOM 4541 O O . GLN A 1 540 ? -14.840 9.115 -7.280 1.00 96.31 540 GLN A O 1
ATOM 4546 N N . PRO A 1 541 ? -14.557 11.347 -7.401 1.00 97.12 541 PRO A N 1
ATOM 4547 C CA . PRO A 1 541 ? -13.677 11.407 -6.237 1.00 97.12 541 PRO A CA 1
ATOM 4548 C C . PRO A 1 541 ? -14.326 10.829 -4.976 1.00 97.12 541 PRO A C 1
ATOM 4550 O O . PRO A 1 541 ? -15.522 11.033 -4.736 1.00 97.12 541 PRO A O 1
ATOM 4553 N N . LEU A 1 542 ? -13.530 10.151 -4.148 1.00 98.25 542 LEU A N 1
ATOM 4554 C CA . LEU A 1 542 ? -13.940 9.743 -2.806 1.00 98.25 542 LEU A CA 1
ATOM 4555 C C . LEU A 1 542 ? -14.129 10.997 -1.942 1.00 98.25 542 LEU A C 1
ATOM 4557 O O . LEU A 1 542 ? -13.284 11.890 -1.941 1.00 98.25 542 LEU A O 1
ATOM 4561 N N . ARG A 1 543 ? -15.245 11.073 -1.219 1.00 98.12 543 ARG A N 1
ATOM 4562 C CA . ARG A 1 543 ? -15.618 12.207 -0.364 1.00 98.12 543 ARG A CA 1
ATOM 4563 C C . ARG A 1 543 ? -16.325 11.742 0.907 1.00 98.12 543 ARG A C 1
ATOM 4565 O O . ARG A 1 543 ? -16.763 10.596 1.017 1.00 98.12 543 ARG A O 1
ATOM 4572 N N . ALA A 1 544 ? -16.493 12.660 1.852 1.00 98.19 544 ALA A N 1
ATOM 4573 C CA . ALA A 1 544 ? -17.236 12.436 3.090 1.00 98.19 544 ALA A CA 1
ATOM 4574 C C . ALA A 1 544 ? -18.732 12.125 2.888 1.00 98.19 544 ALA A C 1
ATOM 4576 O O . ALA A 1 544 ? -19.364 11.549 3.771 1.00 98.19 544 ALA A O 1
ATOM 4577 N N . ASP A 1 545 ? -19.317 12.529 1.758 1.00 97.62 545 ASP A N 1
ATOM 4578 C CA . ASP A 1 545 ? -20.760 12.473 1.492 1.00 97.62 545 ASP A CA 1
ATOM 4579 C C . ASP A 1 545 ? -21.197 11.282 0.620 1.00 97.62 545 ASP A C 1
ATOM 4581 O O . ASP A 1 545 ? -22.393 11.011 0.529 1.00 97.62 545 ASP A O 1
ATOM 4585 N N . ASN A 1 546 ? -20.264 10.556 -0.011 1.00 97.38 546 ASN A N 1
ATOM 4586 C CA . ASN A 1 546 ? -20.577 9.576 -1.057 1.00 97.38 546 ASN A CA 1
ATOM 4587 C C . ASN A 1 546 ? -20.194 8.113 -0.749 1.00 97.38 546 ASN A C 1
ATOM 4589 O O . ASN A 1 546 ? -20.205 7.291 -1.663 1.00 97.38 546 ASN A O 1
ATOM 4593 N N . TYR A 1 547 ? -19.952 7.744 0.517 1.00 96.94 547 TYR A N 1
ATOM 4594 C CA . TYR A 1 547 ? -19.638 6.361 0.942 1.00 96.94 547 TYR A CA 1
ATOM 4595 C C . TYR A 1 547 ? -20.521 5.282 0.283 1.00 96.94 547 TYR A C 1
ATOM 4597 O O . TYR A 1 547 ? -20.011 4.310 -0.274 1.00 96.94 547 TYR A O 1
ATOM 4605 N N . TYR A 1 548 ? -21.846 5.470 0.286 1.00 96.00 548 TYR A N 1
ATOM 4606 C CA . TYR A 1 548 ? -22.795 4.508 -0.291 1.00 96.00 548 TYR A CA 1
ATOM 4607 C C . TYR A 1 548 ? -22.677 4.370 -1.821 1.00 96.00 548 TYR A C 1
ATOM 4609 O O . TYR A 1 548 ? -22.910 3.290 -2.364 1.00 96.00 548 TYR A O 1
ATOM 4617 N N . GLN A 1 549 ? -22.253 5.432 -2.512 1.00 96.44 549 GLN A N 1
ATOM 4618 C CA . GLN A 1 549 ? -21.945 5.416 -3.948 1.00 96.44 549 GLN A CA 1
ATOM 4619 C C . GLN A 1 549 ? -20.577 4.753 -4.214 1.00 96.44 549 GLN A C 1
ATOM 4621 O O . GLN A 1 549 ? -20.385 4.117 -5.245 1.00 96.44 549 GLN A O 1
ATOM 4626 N N . GLN A 1 550 ? -19.653 4.831 -3.249 1.00 96.12 550 GLN A N 1
ATOM 4627 C CA . GLN A 1 550 ? -18.276 4.318 -3.301 1.00 96.12 550 GLN A CA 1
ATOM 4628 C C . GLN A 1 550 ? -18.117 2.884 -2.741 1.00 96.12 550 GLN A C 1
ATOM 4630 O O . GLN A 1 550 ? -17.023 2.441 -2.367 1.00 96.12 550 GLN A O 1
ATOM 4635 N N . THR A 1 551 ? -19.204 2.107 -2.706 1.00 92.94 551 THR A N 1
ATOM 4636 C CA . THR A 1 551 ? -19.192 0.695 -2.267 1.00 92.94 551 THR A CA 1
ATOM 4637 C C . THR A 1 551 ? -18.409 -0.228 -3.207 1.00 92.94 551 THR A C 1
ATOM 4639 O O . THR A 1 551 ? -17.934 -1.276 -2.770 1.00 92.94 551 THR A O 1
ATOM 4642 N N . ARG A 1 552 ? -18.235 0.172 -4.474 1.00 95.50 552 ARG A N 1
ATOM 4643 C CA . ARG A 1 552 ? -17.415 -0.507 -5.496 1.00 95.50 552 ARG A CA 1
ATOM 4644 C C . ARG A 1 552 ? -16.235 0.351 -5.981 1.00 95.50 552 ARG A C 1
ATOM 4646 O O . ARG A 1 552 ? -15.816 0.205 -7.124 1.00 95.50 552 ARG A O 1
ATOM 4653 N N . ARG A 1 553 ? -15.737 1.256 -5.130 1.00 97.19 553 ARG A N 1
ATOM 4654 C CA . ARG A 1 553 ? -14.597 2.130 -5.444 1.00 97.19 553 ARG A CA 1
ATOM 4655 C C . ARG A 1 553 ? -13.370 1.343 -5.911 1.00 97.19 553 ARG A C 1
ATOM 4657 O O . ARG A 1 553 ? -13.065 0.275 -5.372 1.00 97.19 553 ARG A O 1
ATOM 4664 N N . MET A 1 554 ? -12.657 1.910 -6.871 1.00 97.12 554 MET A N 1
ATOM 4665 C CA . MET A 1 554 ? -11.389 1.412 -7.390 1.00 97.12 554 MET A CA 1
ATOM 4666 C C . MET A 1 554 ? -10.249 1.740 -6.420 1.00 97.12 554 MET A C 1
ATOM 4668 O O . MET A 1 554 ? -9.411 0.876 -6.148 1.00 97.12 554 MET A O 1
ATOM 4672 N N . TRP A 1 555 ? -10.256 2.936 -5.818 1.00 97.94 555 TRP A N 1
ATOM 4673 C CA . TRP A 1 555 ? -9.327 3.322 -4.757 1.00 97.94 555 TRP A CA 1
ATOM 4674 C C . TRP A 1 555 ? -9.702 2.680 -3.415 1.00 97.94 555 TRP A C 1
ATOM 4676 O O . TRP A 1 555 ? -10.220 3.314 -2.493 1.00 97.94 555 TRP A O 1
ATOM 4686 N N . LYS A 1 556 ? -9.452 1.373 -3.321 1.00 97.69 556 LYS A N 1
ATOM 4687 C CA . LYS A 1 556 ? -9.652 0.567 -2.118 1.00 97.69 556 LYS A CA 1
ATOM 4688 C C . LYS A 1 556 ? -8.312 0.008 -1.643 1.00 97.69 556 LYS A C 1
ATOM 4690 O O . LYS A 1 556 ? -7.842 -0.990 -2.195 1.00 97.69 556 LYS A O 1
ATOM 4695 N N . GLN A 1 557 ? -7.685 0.607 -0.625 1.00 97.31 557 GLN A N 1
ATOM 4696 C CA . GLN A 1 557 ? -6.309 0.260 -0.226 1.00 97.31 557 GLN A CA 1
ATOM 4697 C C . GLN A 1 557 ? -6.114 -1.218 0.107 1.00 97.31 557 GLN A C 1
ATOM 4699 O O . GLN A 1 557 ? -5.031 -1.739 -0.130 1.00 97.31 557 GLN A O 1
ATOM 4704 N N . SER A 1 558 ? -7.137 -1.912 0.614 1.00 97.19 558 SER A N 1
ATOM 4705 C CA . SER A 1 558 ? -7.037 -3.349 0.892 1.00 97.19 558 SER A CA 1
ATOM 4706 C C . SER A 1 558 ? -6.714 -4.184 -0.349 1.00 97.19 558 SER A C 1
ATOM 4708 O O . SER A 1 558 ? -6.107 -5.240 -0.226 1.00 97.19 558 SER A O 1
ATOM 4710 N N . ASN A 1 559 ? -7.129 -3.714 -1.530 1.00 96.25 559 ASN A N 1
ATOM 4711 C CA . ASN A 1 559 ? -6.937 -4.392 -2.809 1.00 96.25 559 ASN A CA 1
ATOM 4712 C C . ASN A 1 559 ? -5.661 -3.914 -3.512 1.00 96.25 559 ASN A C 1
ATOM 4714 O O . ASN A 1 559 ? -4.954 -4.723 -4.108 1.00 96.25 559 ASN A O 1
ATOM 4718 N N . ILE A 1 560 ? -5.377 -2.605 -3.465 1.00 97.25 560 ILE A N 1
ATOM 4719 C CA . ILE A 1 560 ? -4.277 -1.995 -4.231 1.00 97.25 560 ILE A CA 1
ATOM 4720 C C . ILE A 1 560 ? -2.972 -1.861 -3.435 1.00 97.25 560 ILE A C 1
ATOM 4722 O O . ILE A 1 560 ? -1.895 -1.979 -4.011 1.00 97.25 560 ILE A O 1
ATOM 4726 N N . LEU A 1 561 ? -3.051 -1.659 -2.117 1.00 97.88 561 LEU A N 1
ATOM 4727 C CA . LEU A 1 561 ? -1.930 -1.304 -1.237 1.00 97.88 561 LEU A CA 1
ATOM 4728 C C . LEU A 1 561 ? -1.907 -2.095 0.102 1.00 97.88 561 LEU A C 1
ATOM 4730 O O . LEU A 1 561 ? -1.650 -1.487 1.148 1.00 97.88 561 LEU A O 1
ATOM 4734 N N . PRO A 1 562 ? -2.154 -3.425 0.139 1.00 98.12 562 PRO A N 1
ATOM 4735 C CA . PRO A 1 562 ? -1.895 -4.237 1.337 1.00 98.12 562 PRO A CA 1
ATOM 4736 C C . PRO A 1 562 ? -0.397 -4.260 1.691 1.00 98.12 562 PRO A C 1
ATOM 4738 O O . PRO A 1 562 ? 0.442 -3.674 0.999 1.00 98.12 562 PRO A O 1
ATOM 4741 N N . TYR A 1 563 ? -0.014 -4.908 2.791 1.00 98.62 563 TYR A N 1
ATOM 4742 C CA . TYR A 1 563 ? 1.397 -5.239 3.025 1.00 98.62 563 TYR A CA 1
ATOM 4743 C C . TYR A 1 563 ? 1.961 -6.068 1.861 1.00 98.62 563 TYR A C 1
ATOM 4745 O O . TYR A 1 563 ? 1.197 -6.722 1.161 1.00 98.62 563 TYR A O 1
ATOM 4753 N N . ALA A 1 564 ? 3.270 -5.979 1.592 1.00 98.50 564 ALA A N 1
ATOM 4754 C CA . ALA A 1 564 ? 3.926 -6.610 0.434 1.00 98.50 564 ALA A CA 1
ATOM 4755 C C . ALA A 1 564 ? 3.309 -6.280 -0.954 1.00 98.50 564 ALA A C 1
ATOM 4757 O O . ALA A 1 564 ? 3.581 -6.970 -1.944 1.00 98.50 564 ALA A O 1
ATOM 4758 N N . SER A 1 565 ? 2.493 -5.219 -1.056 1.00 98.50 565 SER A N 1
ATOM 4759 C CA . SER A 1 565 ? 1.903 -4.784 -2.325 1.00 98.50 565 SER A CA 1
ATOM 4760 C C . SER A 1 565 ? 2.975 -4.500 -3.372 1.00 98.50 565 SER A C 1
ATOM 4762 O O . SER A 1 565 ? 3.983 -3.865 -3.064 1.00 98.50 565 SER A O 1
ATOM 4764 N N . ASN A 1 566 ? 2.756 -4.930 -4.606 1.00 98.56 566 ASN A N 1
ATOM 4765 C CA . ASN A 1 566 ? 3.753 -4.882 -5.667 1.00 98.56 566 ASN A CA 1
ATOM 4766 C C . ASN A 1 566 ? 3.127 -4.456 -6.995 1.00 98.56 566 ASN A C 1
ATOM 4768 O O . ASN A 1 566 ? 2.098 -4.989 -7.405 1.00 98.56 566 ASN A O 1
ATOM 4772 N N . LEU A 1 567 ? 3.780 -3.512 -7.665 1.00 98.69 567 LEU A N 1
ATOM 4773 C CA . LEU A 1 567 ? 3.519 -3.136 -9.048 1.00 98.69 567 LEU A CA 1
ATOM 4774 C C . LEU A 1 567 ? 4.655 -3.707 -9.896 1.00 98.69 567 LEU A C 1
ATOM 4776 O O . LEU A 1 567 ? 5.814 -3.366 -9.674 1.00 98.69 567 LEU A O 1
ATOM 4780 N N . VAL A 1 568 ? 4.332 -4.574 -10.850 1.00 98.44 568 VAL A N 1
ATOM 4781 C CA . VAL A 1 568 ? 5.313 -5.261 -11.701 1.00 98.44 568 VAL A CA 1
ATOM 4782 C C . VAL A 1 568 ? 4.987 -5.007 -13.163 1.00 98.44 568 VAL A C 1
ATOM 4784 O O . VAL A 1 568 ? 3.839 -5.134 -13.577 1.00 98.44 568 VAL A O 1
ATOM 4787 N N . ALA A 1 569 ? 5.998 -4.680 -13.956 1.00 98.38 569 ALA A N 1
ATOM 4788 C CA . ALA A 1 569 ? 5.915 -4.609 -15.405 1.00 98.38 569 ALA A CA 1
ATOM 4789 C C . ALA A 1 569 ? 6.835 -5.682 -16.000 1.00 98.38 569 ALA A C 1
ATOM 4791 O O . ALA A 1 569 ? 7.961 -5.868 -15.536 1.00 98.38 569 ALA A O 1
ATOM 4792 N N . VAL A 1 570 ? 6.365 -6.396 -17.021 1.00 98.44 570 VAL A N 1
ATOM 4793 C CA . VAL A 1 570 ? 7.158 -7.399 -17.745 1.00 98.44 570 VAL A CA 1
ATOM 4794 C C . VAL A 1 570 ? 7.139 -7.060 -19.226 1.00 98.44 570 VAL A C 1
ATOM 4796 O O . VAL A 1 570 ? 6.071 -7.042 -19.837 1.00 98.44 570 VAL A O 1
ATOM 4799 N N . LEU A 1 571 ? 8.318 -6.789 -19.784 1.00 98.44 571 LEU A N 1
ATOM 4800 C CA . LEU A 1 571 ? 8.555 -6.598 -21.209 1.00 98.44 571 LEU A CA 1
ATOM 4801 C C . LEU A 1 571 ? 8.769 -7.962 -21.870 1.00 98.44 571 LEU A C 1
ATOM 4803 O O . LEU A 1 571 ? 9.600 -8.762 -21.428 1.00 98.44 571 LEU A O 1
ATOM 4807 N N . TYR A 1 572 ? 8.048 -8.203 -22.958 1.00 98.06 572 TYR A N 1
ATOM 4808 C CA . TYR A 1 572 ? 8.155 -9.393 -23.787 1.00 98.06 572 TYR A CA 1
ATOM 4809 C C . TYR A 1 572 ? 8.633 -9.008 -25.184 1.00 98.06 572 TYR A C 1
ATOM 4811 O O . TYR A 1 572 ? 8.104 -8.070 -25.786 1.00 98.06 572 TYR A O 1
ATOM 4819 N N . GLN A 1 573 ? 9.573 -9.781 -25.721 1.00 97.12 573 GLN A N 1
ATOM 4820 C CA . GLN A 1 573 ? 9.915 -9.761 -27.138 1.00 97.12 573 GLN A CA 1
ATOM 4821 C C . GLN A 1 573 ? 9.074 -10.818 -27.854 1.00 97.12 573 GLN A C 1
ATOM 4823 O O . GLN A 1 573 ? 9.074 -11.988 -27.473 1.00 97.12 573 GLN A O 1
ATOM 4828 N N . CYS A 1 574 ? 8.350 -10.401 -28.883 1.00 96.00 574 CYS A N 1
ATOM 4829 C CA . CYS A 1 574 ? 7.487 -11.240 -29.702 1.00 96.00 574 CYS A CA 1
ATOM 4830 C C . CYS A 1 574 ? 8.109 -11.505 -31.081 1.00 96.00 574 CYS A C 1
ATOM 4832 O O . CYS A 1 574 ? 9.110 -10.891 -31.469 1.00 96.00 574 CYS A O 1
ATOM 4834 N N . ARG A 1 575 ? 7.482 -12.392 -31.867 1.00 90.75 575 ARG A N 1
ATOM 4835 C CA . ARG A 1 575 ? 7.807 -12.560 -33.296 1.00 90.75 575 ARG A CA 1
ATOM 4836 C C . ARG A 1 575 ? 7.849 -11.208 -34.036 1.00 90.75 575 ARG A C 1
ATOM 4838 O O . ARG A 1 575 ? 7.189 -10.233 -33.662 1.00 90.75 575 ARG A O 1
ATOM 4845 N N . SER A 1 576 ? 8.653 -11.167 -35.099 1.00 85.19 576 SER A N 1
ATOM 4846 C CA . SER A 1 576 ? 8.911 -9.970 -35.920 1.00 85.19 576 SER A CA 1
ATOM 4847 C C . SER A 1 576 ? 9.545 -8.791 -35.163 1.00 85.19 576 SER A C 1
ATOM 4849 O O . SER A 1 576 ? 9.368 -7.649 -35.572 1.00 85.19 576 SER A O 1
ATOM 4851 N N . ASN A 1 577 ? 10.275 -9.053 -34.067 1.00 81.69 577 ASN A N 1
ATOM 4852 C CA . ASN A 1 577 ? 10.899 -8.038 -33.200 1.00 81.69 577 ASN A CA 1
ATOM 4853 C C . ASN A 1 577 ? 9.914 -6.984 -32.659 1.00 81.69 577 ASN A C 1
ATOM 4855 O O . ASN A 1 577 ? 10.295 -5.853 -32.364 1.00 81.69 577 ASN A O 1
ATOM 4859 N N . SER A 1 578 ? 8.642 -7.362 -32.518 1.00 94.50 578 SER A N 1
ATOM 4860 C CA . SER A 1 578 ? 7.640 -6.536 -31.847 1.00 94.50 578 SER A CA 1
ATOM 4861 C C . SER A 1 578 ? 7.734 -6.717 -30.331 1.00 94.50 578 SER A C 1
ATOM 4863 O O . SER A 1 578 ? 8.092 -7.793 -29.853 1.00 94.50 578 SER A O 1
ATOM 4865 N N . TYR A 1 579 ? 7.407 -5.676 -29.565 1.00 97.69 579 TYR A N 1
ATOM 4866 C CA . TYR A 1 579 ? 7.477 -5.707 -28.104 1.00 97.69 579 TYR A CA 1
ATOM 4867 C C . TYR A 1 579 ? 6.117 -5.449 -27.465 1.00 97.69 579 TYR A C 1
ATOM 4869 O O . TYR A 1 579 ? 5.326 -4.629 -27.942 1.00 97.69 579 TYR A O 1
ATOM 4877 N N . LYS A 1 580 ? 5.861 -6.141 -26.355 1.00 97.56 580 LYS A N 1
ATOM 4878 C CA . LYS A 1 580 ? 4.644 -6.000 -25.551 1.00 97.56 580 LYS A CA 1
ATOM 4879 C C . LYS A 1 580 ? 4.989 -5.902 -24.073 1.00 97.56 580 LYS A C 1
ATOM 4881 O O . LYS A 1 580 ? 6.006 -6.434 -23.644 1.00 97.56 580 LYS A O 1
ATOM 4886 N N . VAL A 1 581 ? 4.134 -5.254 -23.294 1.00 97.69 581 VAL A N 1
ATOM 4887 C CA . VAL A 1 581 ? 4.262 -5.156 -21.837 1.00 97.69 581 VAL A CA 1
ATOM 4888 C C . VAL A 1 581 ? 2.989 -5.675 -21.189 1.00 97.69 581 VAL A C 1
ATOM 4890 O O . VAL A 1 581 ? 1.892 -5.348 -21.639 1.00 97.69 581 VAL A O 1
ATOM 4893 N N . MET A 1 582 ? 3.131 -6.459 -20.122 1.00 96.62 582 MET A N 1
ATOM 4894 C CA . MET A 1 582 ? 2.034 -6.737 -19.195 1.00 96.62 582 MET A CA 1
ATOM 4895 C C . MET A 1 582 ? 2.357 -6.132 -17.834 1.00 96.62 582 MET A C 1
ATOM 4897 O O . MET A 1 582 ? 3.466 -6.299 -17.321 1.00 96.62 582 MET A O 1
ATOM 4901 N N . PHE A 1 583 ? 1.376 -5.441 -17.263 1.00 96.44 583 PHE A N 1
ATOM 4902 C CA . PHE A 1 583 ? 1.450 -4.866 -15.927 1.00 96.44 583 PHE A CA 1
ATOM 4903 C C . PHE A 1 583 ? 0.659 -5.730 -14.949 1.00 96.44 583 PHE A C 1
ATOM 4905 O O . PHE A 1 583 ? -0.424 -6.209 -15.278 1.00 96.44 583 PHE A O 1
ATOM 4912 N N . TYR A 1 584 ? 1.178 -5.886 -13.737 1.00 96.12 584 TYR A N 1
ATOM 4913 C CA . TYR A 1 584 ? 0.537 -6.590 -12.637 1.00 96.12 584 TYR A CA 1
ATOM 4914 C C . TYR A 1 584 ? 0.509 -5.694 -11.403 1.00 96.12 584 TYR A C 1
ATOM 4916 O O . TYR A 1 584 ? 1.529 -5.110 -11.038 1.00 96.12 584 TYR A O 1
ATOM 4924 N N . LEU A 1 585 ? -0.637 -5.631 -10.733 1.00 97.00 585 LEU A N 1
ATOM 4925 C CA . LEU A 1 585 ? -0.767 -5.074 -9.395 1.00 97.00 585 LEU A CA 1
ATOM 4926 C C . LEU A 1 585 ? -1.154 -6.213 -8.459 1.00 97.00 585 LEU A C 1
ATOM 4928 O O . LEU A 1 585 ? -2.189 -6.851 -8.633 1.00 97.00 585 LEU A O 1
ATOM 4932 N N . ASN A 1 586 ? -0.299 -6.481 -7.477 1.00 97.06 586 ASN A N 1
ATOM 4933 C CA . ASN A 1 586 ? -0.470 -7.552 -6.502 1.00 97.06 586 ASN A CA 1
ATOM 4934 C C . ASN A 1 586 ? -0.697 -8.920 -7.177 1.00 97.06 586 ASN A C 1
ATOM 4936 O O . ASN A 1 586 ? -1.645 -9.633 -6.863 1.00 97.06 586 ASN A O 1
ATOM 4940 N N . GLU A 1 587 ? 0.193 -9.267 -8.114 1.00 95.38 587 GLU A N 1
ATOM 4941 C CA . GLU A 1 587 ? 0.165 -10.484 -8.948 1.00 95.38 587 GLU A CA 1
ATOM 4942 C C . GLU A 1 587 ? -1.032 -10.642 -9.910 1.00 95.38 587 GLU A C 1
ATOM 4944 O O . GLU A 1 587 ? -1.067 -11.631 -10.649 1.00 95.38 587 GLU A O 1
ATOM 4949 N N . GLN A 1 588 ? -1.963 -9.683 -9.964 1.00 93.19 588 GLN A N 1
ATOM 4950 C CA . GLN A 1 588 ? -3.104 -9.683 -10.886 1.00 93.19 588 GLN A CA 1
ATOM 4951 C C . GLN A 1 588 ? -2.880 -8.706 -12.055 1.00 93.19 588 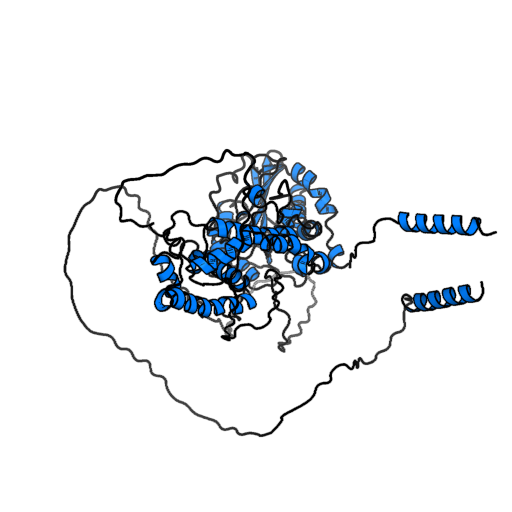GLN A C 1
ATOM 4953 O O . GLN A 1 588 ? -2.387 -7.604 -11.810 1.00 93.19 588 GLN A O 1
ATOM 4958 N N . PRO A 1 589 ? -3.216 -9.065 -13.313 1.00 93.38 589 PRO A N 1
ATOM 4959 C CA . PRO A 1 589 ? -3.065 -8.166 -14.458 1.00 93.38 589 PRO A CA 1
ATOM 4960 C C . PRO A 1 589 ? -3.807 -6.836 -14.274 1.00 93.38 589 PRO A C 1
ATOM 4962 O O . PRO A 1 589 ? -4.941 -6.801 -13.796 1.00 93.38 589 PRO A O 1
ATOM 4965 N N . VAL A 1 590 ? -3.173 -5.736 -14.679 1.00 93.69 590 VAL A N 1
ATOM 4966 C CA . VAL A 1 590 ? -3.788 -4.404 -14.700 1.00 93.69 590 VAL A CA 1
ATOM 4967 C C . VAL A 1 590 ? -4.495 -4.209 -16.035 1.00 93.69 590 VAL A C 1
ATOM 4969 O O . VAL A 1 590 ? -3.852 -4.161 -17.081 1.00 93.69 590 VAL A O 1
ATOM 4972 N N . GLU A 1 591 ? -5.816 -4.056 -15.998 1.00 90.19 591 GLU A N 1
ATOM 4973 C CA . GLU A 1 591 ? -6.598 -3.754 -17.196 1.00 90.19 591 GLU A CA 1
ATOM 4974 C C . GLU A 1 591 ? -6.501 -2.267 -17.559 1.00 90.19 591 GLU A C 1
ATOM 4976 O O . GLU A 1 591 ? -6.917 -1.387 -16.800 1.00 90.19 591 GLU A O 1
ATOM 4981 N N . PHE A 1 592 ? -5.978 -1.996 -18.754 1.00 90.31 592 PHE A N 1
ATOM 4982 C CA . PHE A 1 592 ? -5.986 -0.682 -19.390 1.00 90.31 592 PHE A CA 1
ATOM 4983 C C . PHE A 1 592 ? -6.939 -0.711 -20.594 1.00 90.31 592 PHE A C 1
ATOM 4985 O O . PHE A 1 592 ? -6.836 -1.645 -21.390 1.00 90.31 592 PHE A O 1
ATOM 4992 N N . PRO A 1 593 ? -7.824 0.290 -20.787 1.00 89.81 593 PRO A N 1
ATOM 4993 C CA . PRO A 1 593 ? -8.773 0.312 -21.908 1.00 89.81 593 PRO A CA 1
ATOM 4994 C C . PRO A 1 593 ? -8.133 0.224 -23.301 1.00 89.81 593 PRO A C 1
ATOM 4996 O O . PRO A 1 593 ? -8.781 -0.204 -24.251 1.00 89.81 593 PRO A O 1
ATOM 4999 N N . GLU A 1 594 ? -6.872 0.639 -23.433 1.00 90.62 594 GLU A N 1
ATOM 5000 C CA . GLU A 1 594 ? -6.103 0.620 -24.681 1.00 90.62 594 GLU A CA 1
ATOM 5001 C C . GLU A 1 594 ? -5.362 -0.713 -24.926 1.00 90.62 594 GLU A C 1
ATOM 5003 O O . GLU A 1 594 ? -4.658 -0.857 -25.927 1.00 90.62 594 GLU A O 1
ATOM 5008 N N . CYS A 1 595 ? -5.491 -1.681 -24.014 1.00 91.25 595 CYS A N 1
ATOM 5009 C CA . CYS A 1 595 ? -4.771 -2.953 -24.018 1.00 91.25 595 CYS A CA 1
ATOM 5010 C C . CYS A 1 595 ? -5.738 -4.150 -24.043 1.00 91.25 595 CYS A C 1
ATOM 5012 O O . CYS A 1 595 ? -6.934 -4.014 -23.792 1.00 91.25 595 CYS A O 1
ATOM 5014 N N . GLN A 1 596 ? -5.233 -5.341 -24.372 1.00 85.69 596 GLN A N 1
ATOM 5015 C CA . GLN A 1 596 ? -6.049 -6.554 -24.489 1.00 85.69 596 GLN A CA 1
ATOM 5016 C C . GLN A 1 596 ? -5.715 -7.521 -23.351 1.00 85.69 596 GLN A C 1
ATOM 5018 O O . GLN A 1 596 ? -4.643 -8.120 -23.358 1.00 85.69 596 GLN A O 1
ATOM 5023 N N . VAL A 1 597 ? -6.632 -7.689 -22.389 1.00 81.50 597 VAL A N 1
ATOM 5024 C CA . VAL A 1 597 ? -6.475 -8.601 -21.233 1.00 81.50 597 VAL A CA 1
ATOM 5025 C C . VAL A 1 597 ? -5.171 -8.307 -20.467 1.00 81.50 597 VAL A C 1
ATOM 5027 O O . VAL A 1 597 ? -4.301 -9.163 -20.306 1.00 81.50 597 VAL A O 1
ATOM 5030 N N . GLY A 1 598 ? -4.972 -7.035 -20.114 1.00 82.19 598 GLY A N 1
ATOM 5031 C CA . GLY A 1 598 ? -3.746 -6.507 -19.501 1.00 82.19 598 GLY A CA 1
ATOM 5032 C C . GLY A 1 598 ? -2.471 -6.501 -20.367 1.00 82.19 598 GLY A C 1
ATOM 5033 O O . GLY A 1 598 ? -1.444 -5.993 -19.913 1.00 82.19 598 GLY A O 1
ATOM 5034 N N . LEU A 1 599 ? -2.492 -7.028 -21.601 1.00 93.19 599 LEU A N 1
ATOM 5035 C CA . LEU A 1 599 ? -1.342 -7.025 -22.515 1.00 93.19 599 LEU A CA 1
ATOM 5036 C C . LEU A 1 599 ? -1.377 -5.812 -23.456 1.00 93.19 599 LEU A C 1
ATOM 5038 O O . LEU A 1 599 ? -2.272 -5.670 -24.292 1.00 93.19 599 LEU A O 1
ATOM 5042 N N . CYS A 1 600 ? -0.362 -4.959 -23.356 1.00 95.69 600 CYS A N 1
ATOM 5043 C CA . CYS A 1 600 ? -0.199 -3.748 -24.154 1.00 95.69 600 CYS A CA 1
ATOM 5044 C C . CYS A 1 600 ? 0.898 -3.928 -25.215 1.00 95.69 600 CYS A C 1
ATOM 5046 O O . CYS A 1 600 ? 1.962 -4.465 -24.913 1.00 95.69 600 CYS A O 1
ATOM 5048 N N . ASN A 1 601 ? 0.710 -3.416 -26.436 1.00 96.44 601 ASN A N 1
ATOM 5049 C CA . ASN A 1 601 ? 1.840 -3.214 -27.356 1.00 96.44 601 ASN A CA 1
ATOM 5050 C C . ASN A 1 601 ? 2.741 -2.092 -26.818 1.00 96.44 601 ASN A C 1
ATOM 5052 O O . ASN A 1 601 ? 2.233 -1.105 -26.285 1.00 96.44 601 ASN A O 1
ATOM 5056 N N . TRP A 1 602 ? 4.061 -2.200 -26.988 1.00 97.00 602 TRP A N 1
ATOM 5057 C CA . TRP A 1 602 ? 4.995 -1.182 -26.492 1.00 97.00 602 TRP A CA 1
ATOM 5058 C C . TRP A 1 602 ? 4.712 0.217 -27.062 1.00 97.00 602 TRP A C 1
ATOM 5060 O O . TRP A 1 602 ? 4.787 1.195 -26.327 1.00 97.00 602 TRP A O 1
ATOM 5070 N N . ASP A 1 603 ? 4.286 0.332 -28.323 1.00 95.69 603 ASP A N 1
ATOM 5071 C CA . ASP A 1 603 ? 3.913 1.628 -28.912 1.00 95.69 603 ASP A CA 1
ATOM 5072 C C . ASP A 1 603 ? 2.711 2.293 -28.219 1.00 95.69 603 ASP A C 1
ATOM 5074 O O . ASP A 1 603 ? 2.682 3.516 -28.098 1.00 95.69 603 ASP A O 1
ATOM 5078 N N . VAL A 1 604 ? 1.770 1.505 -27.682 1.00 96.19 604 VAL A N 1
ATOM 5079 C CA . VAL A 1 604 ? 0.648 2.017 -26.872 1.00 96.19 604 VAL A CA 1
ATOM 5080 C C . VAL A 1 604 ? 1.154 2.512 -25.515 1.00 96.19 604 VAL A C 1
ATOM 5082 O O . VAL A 1 604 ? 0.754 3.583 -25.066 1.00 96.19 604 VAL A O 1
ATOM 5085 N N . VAL A 1 605 ? 2.083 1.783 -24.883 1.00 96.75 605 VAL A N 1
ATOM 5086 C CA . VAL A 1 605 ? 2.727 2.207 -23.624 1.00 96.75 605 VAL A CA 1
ATOM 5087 C C . VAL A 1 605 ? 3.521 3.501 -23.826 1.00 96.75 605 VAL A C 1
ATOM 5089 O O . VAL A 1 605 ? 3.387 4.424 -23.020 1.00 96.75 605 VAL A O 1
ATOM 5092 N N . LYS A 1 606 ? 4.271 3.611 -24.934 1.00 96.69 606 LYS A N 1
ATOM 5093 C CA . LYS A 1 606 ? 4.945 4.849 -25.349 1.00 96.69 606 LYS A CA 1
ATOM 5094 C C . LYS A 1 606 ? 3.955 5.995 -25.501 1.00 96.69 606 LYS A C 1
ATOM 5096 O O . LYS A 1 606 ? 4.066 6.991 -24.794 1.00 96.69 606 LYS A O 1
ATOM 5101 N N . GLN A 1 607 ? 2.937 5.838 -26.346 1.00 95.94 607 GLN A N 1
ATOM 5102 C CA . GLN A 1 607 ? 1.936 6.882 -26.582 1.00 95.94 607 GLN A CA 1
ATOM 5103 C C . GLN A 1 607 ? 1.233 7.338 -25.290 1.00 95.94 607 GLN A C 1
ATOM 5105 O O . GLN A 1 607 ? 0.971 8.529 -25.127 1.00 95.94 607 GLN A O 1
ATOM 5110 N N . LYS A 1 608 ? 0.954 6.411 -24.364 1.00 95.75 608 LYS A N 1
ATOM 5111 C CA . LYS A 1 608 ? 0.266 6.689 -23.096 1.00 95.75 608 LYS A CA 1
ATOM 5112 C C . LYS A 1 608 ? 1.135 7.445 -22.084 1.00 95.75 608 LYS A C 1
ATOM 5114 O O . LYS A 1 608 ? 0.600 8.277 -21.353 1.00 95.75 608 LYS A O 1
ATOM 5119 N N . TYR A 1 609 ? 2.444 7.172 -22.022 1.00 97.12 609 TYR A N 1
ATOM 5120 C CA . TYR A 1 609 ? 3.308 7.668 -20.938 1.00 97.12 609 TYR A CA 1
ATOM 5121 C C . TYR A 1 609 ? 4.460 8.595 -21.350 1.00 97.12 609 TYR A C 1
ATOM 5123 O O . TYR A 1 609 ? 4.976 9.279 -20.468 1.00 97.12 609 TYR A O 1
ATOM 5131 N N . GLN A 1 610 ? 4.818 8.708 -22.637 1.00 96.56 610 GLN A N 1
ATOM 5132 C CA . GLN A 1 610 ? 5.912 9.573 -23.119 1.00 96.56 610 GLN A CA 1
ATOM 5133 C C . GLN A 1 610 ? 5.805 11.006 -22.564 1.00 96.56 610 GLN A C 1
ATOM 5135 O O . GLN A 1 610 ? 6.753 11.501 -21.965 1.00 96.56 610 GLN A O 1
ATOM 5140 N N . TYR A 1 611 ? 4.623 11.635 -22.643 1.00 96.56 611 TYR A N 1
ATOM 5141 C CA . TYR A 1 611 ? 4.408 12.984 -22.097 1.00 96.56 611 TYR A CA 1
ATOM 5142 C C . TYR A 1 611 ? 4.699 13.073 -20.590 1.00 96.56 611 TYR A C 1
ATOM 5144 O O . TYR A 1 611 ? 5.353 14.015 -20.140 1.00 96.56 611 TYR A O 1
ATOM 5152 N N . THR A 1 612 ? 4.234 12.098 -19.802 1.00 95.81 612 THR A N 1
ATOM 5153 C CA . THR A 1 612 ? 4.484 12.053 -18.354 1.00 95.81 612 THR A CA 1
ATOM 5154 C C . THR A 1 612 ? 5.971 11.870 -18.063 1.00 95.81 612 THR A C 1
ATOM 5156 O O . THR A 1 612 ? 6.480 12.509 -17.152 1.00 95.81 612 THR A O 1
ATOM 5159 N N . VAL A 1 613 ? 6.675 11.046 -18.842 1.00 96.81 613 VAL A N 1
ATOM 5160 C CA . VAL A 1 613 ? 8.110 10.754 -18.688 1.00 96.81 613 VAL A CA 1
ATOM 5161 C C . VAL A 1 613 ? 8.986 11.957 -19.059 1.00 96.81 613 VAL A C 1
ATOM 5163 O O . VAL A 1 613 ? 9.873 12.333 -18.283 1.00 96.81 613 VAL A O 1
ATOM 5166 N N . ASP A 1 614 ? 8.695 12.615 -20.182 1.00 96.19 614 ASP A N 1
ATOM 5167 C CA . ASP A 1 614 ? 9.413 13.807 -20.652 1.00 96.19 614 ASP A CA 1
ATOM 5168 C C . ASP A 1 614 ? 9.276 14.974 -19.669 1.00 96.19 614 ASP A C 1
ATOM 5170 O O . ASP A 1 614 ? 10.243 15.676 -19.376 1.00 96.19 614 ASP A O 1
ATOM 5174 N N . ASN A 1 615 ? 8.079 15.143 -19.097 1.00 94.81 615 ASN A N 1
ATOM 5175 C CA . ASN A 1 615 ? 7.783 16.197 -18.126 1.00 94.81 615 ASN A CA 1
ATOM 5176 C C . ASN A 1 615 ? 8.031 15.770 -16.665 1.00 94.81 615 ASN A C 1
ATOM 5178 O O . ASN A 1 615 ? 7.848 16.579 -15.750 1.00 94.81 615 ASN A O 1
ATOM 5182 N N . CYS A 1 616 ? 8.471 14.531 -16.416 1.00 95.31 616 CYS A N 1
ATOM 5183 C CA . CYS A 1 616 ? 8.825 14.061 -15.080 1.00 95.31 616 CYS A CA 1
ATOM 5184 C C . CYS A 1 616 ? 10.181 14.641 -14.660 1.00 95.31 616 CYS A C 1
ATOM 5186 O O . CYS A 1 616 ? 11.253 14.107 -14.976 1.00 95.31 616 CYS A O 1
ATOM 5188 N N . ASN A 1 617 ? 10.107 15.763 -13.948 1.00 90.06 617 ASN A N 1
ATOM 5189 C CA . ASN A 1 617 ? 11.232 16.497 -13.390 1.00 90.06 617 ASN A CA 1
ATOM 5190 C C . ASN A 1 617 ? 10.980 16.748 -11.898 1.00 90.06 617 ASN A C 1
ATOM 5192 O O . ASN A 1 617 ? 10.107 17.533 -11.538 1.00 90.06 617 ASN A O 1
ATOM 5196 N N . MET A 1 618 ? 11.778 16.121 -11.031 1.00 89.50 618 MET A N 1
ATOM 5197 C CA . MET A 1 618 ? 11.645 16.227 -9.571 1.00 89.50 618 MET A CA 1
ATOM 5198 C C . MET A 1 618 ? 12.150 17.559 -8.988 1.00 89.50 618 MET A C 1
ATOM 5200 O O . MET A 1 618 ? 12.103 17.741 -7.776 1.00 89.50 618 MET A O 1
ATOM 5204 N N . GLY A 1 619 ? 12.598 18.516 -9.808 1.00 88.56 619 GLY A N 1
ATOM 5205 C CA . GLY A 1 619 ? 13.056 19.832 -9.346 1.00 88.56 619 GLY A CA 1
ATOM 5206 C C . GLY A 1 619 ? 11.969 20.672 -8.664 1.00 88.56 619 GLY A C 1
ATOM 5207 O O . GLY A 1 619 ? 12.286 21.519 -7.836 1.00 88.56 619 GLY A O 1
ATOM 5208 N N . PHE A 1 620 ? 10.674 20.414 -8.916 1.00 89.81 620 PHE A N 1
ATOM 5209 C CA . PHE A 1 620 ? 9.596 21.083 -8.165 1.00 89.81 620 PHE A CA 1
ATOM 5210 C C . PHE A 1 620 ? 9.655 20.784 -6.658 1.00 89.81 620 PHE A C 1
ATOM 5212 O O . PHE A 1 620 ? 9.116 21.560 -5.874 1.00 89.81 620 PHE A O 1
ATOM 5219 N N . CYS A 1 621 ? 10.315 19.696 -6.250 1.00 89.94 621 CYS A N 1
ATOM 5220 C CA . CYS A 1 621 ? 10.488 19.334 -4.851 1.00 89.94 621 CYS A CA 1
ATOM 5221 C C . CYS A 1 621 ? 11.352 20.310 -4.056 1.00 89.94 621 CYS A C 1
ATOM 5223 O O . CYS A 1 621 ? 11.191 20.361 -2.839 1.00 89.94 621 CYS A O 1
ATOM 5225 N N . ASP A 1 622 ? 12.216 21.083 -4.718 1.00 84.94 622 ASP A N 1
ATOM 5226 C CA . ASP A 1 622 ? 13.125 22.040 -4.078 1.00 84.94 622 ASP A CA 1
ATOM 5227 C C . ASP A 1 622 ? 12.524 23.455 -3.970 1.00 84.94 622 ASP A C 1
ATOM 5229 O O . ASP A 1 622 ? 13.011 24.284 -3.201 1.00 84.94 622 ASP A O 1
ATOM 5233 N N . TYR A 1 623 ? 11.446 23.742 -4.713 1.00 71.50 623 TYR A N 1
ATOM 5234 C CA . TYR A 1 623 ? 10.849 25.076 -4.800 1.00 71.50 623 TYR A CA 1
ATOM 5235 C C . TYR A 1 623 ? 9.577 25.229 -3.962 1.00 71.50 623 TYR A C 1
ATOM 5237 O O . TYR A 1 623 ? 8.605 24.485 -4.119 1.00 71.50 623 TYR A O 1
ATOM 5245 N N . ASN A 1 624 ? 9.521 26.317 -3.189 1.00 54.09 624 ASN A N 1
ATOM 5246 C CA . ASN A 1 624 ? 8.296 26.820 -2.570 1.00 54.09 624 ASN A CA 1
ATOM 5247 C C . ASN A 1 624 ? 7.325 27.318 -3.653 1.00 54.09 624 ASN A C 1
ATOM 5249 O O . ASN A 1 624 ? 7.248 28.514 -3.946 1.00 54.09 624 ASN A O 1
ATOM 5253 N N . SER A 1 625 ? 6.551 26.411 -4.243 1.00 45.84 625 SER A N 1
ATOM 5254 C CA . SER A 1 625 ? 5.408 26.766 -5.086 1.00 45.84 625 SER A CA 1
ATOM 5255 C C . SER A 1 625 ? 4.219 27.179 -4.213 1.00 45.84 625 SER A C 1
ATOM 5257 O O . SER A 1 625 ? 3.185 26.518 -4.164 1.00 45.84 625 SER A O 1
ATOM 5259 N N . ALA A 1 626 ? 4.359 28.329 -3.545 1.00 39.94 626 ALA A N 1
ATOM 5260 C CA . ALA A 1 626 ? 3.192 29.097 -3.132 1.00 39.94 626 ALA A CA 1
ATOM 5261 C C . ALA A 1 626 ? 2.331 29.356 -4.384 1.00 39.94 626 ALA A C 1
ATOM 5263 O O . ALA A 1 626 ? 2.893 29.656 -5.447 1.00 39.94 626 ALA A O 1
ATOM 5264 N N . PRO A 1 627 ? 0.993 29.239 -4.310 1.00 44.31 627 PRO A N 1
ATOM 5265 C CA . PRO A 1 627 ? 0.152 29.477 -5.471 1.00 44.31 627 PRO A CA 1
ATOM 5266 C C . PRO A 1 627 ? 0.328 30.931 -5.911 1.00 44.31 627 PRO A C 1
ATOM 5268 O O . PRO A 1 627 ? -0.089 31.854 -5.209 1.00 44.31 627 PRO A O 1
ATOM 5271 N N . LYS A 1 628 ? 0.944 31.146 -7.082 1.00 40.16 628 LYS A N 1
ATOM 5272 C CA . LYS A 1 628 ? 0.912 32.459 -7.735 1.00 40.16 628 LYS A CA 1
ATOM 5273 C C . LYS A 1 628 ? -0.567 32.824 -7.903 1.00 40.16 628 LYS A C 1
ATOM 5275 O O . LYS A 1 628 ? -1.278 32.039 -8.537 1.00 40.16 628 LYS A O 1
ATOM 5280 N N . PRO A 1 629 ? -1.050 33.955 -7.355 1.00 39.72 629 PRO A N 1
ATOM 5281 C CA . PRO A 1 629 ? -2.437 34.349 -7.543 1.00 39.72 629 PRO A CA 1
ATOM 5282 C C . PRO A 1 629 ? -2.707 34.465 -9.041 1.00 39.72 629 PRO A C 1
ATOM 5284 O O . PRO A 1 629 ? -1.964 35.112 -9.783 1.00 39.72 629 PRO A O 1
ATOM 5287 N N . SER A 1 630 ? -3.738 33.764 -9.497 1.00 40.53 630 SER A N 1
ATOM 5288 C CA . SER A 1 630 ? -4.056 33.660 -10.911 1.00 40.53 630 SER A CA 1
ATOM 5289 C C . SER A 1 630 ? -4.501 35.011 -11.471 1.00 40.53 630 SER A C 1
ATOM 5291 O O . SER A 1 630 ? -5.519 35.554 -11.048 1.00 40.53 630 SER A O 1
ATOM 5293 N N . SER A 1 631 ? -3.797 35.443 -12.520 1.00 40.78 631 SER A N 1
ATOM 5294 C CA . SER A 1 631 ? -4.137 36.522 -13.456 1.00 40.78 631 SER A CA 1
ATOM 5295 C C . SER A 1 631 ? -3.763 37.970 -13.068 1.00 40.78 631 SER A C 1
ATOM 5297 O O . SER A 1 631 ? -4.216 38.483 -12.045 1.00 40.78 631 SER A O 1
ATOM 5299 N N . PRO A 1 632 ? -3.036 38.703 -13.944 1.00 47.38 632 PRO A N 1
ATOM 5300 C CA . PRO A 1 632 ? -2.792 40.140 -13.787 1.00 47.38 632 PRO A CA 1
ATOM 5301 C C . PRO A 1 632 ? -4.031 41.007 -14.089 1.00 47.38 632 PRO A C 1
ATOM 5303 O O . PRO A 1 632 ? -3.987 42.218 -13.879 1.00 47.38 632 PRO A O 1
ATOM 5306 N N . LEU A 1 633 ? -5.140 40.422 -14.568 1.00 45.94 633 LEU A N 1
ATOM 5307 C CA . LEU A 1 633 ? -6.352 41.162 -14.954 1.00 45.94 633 LEU A CA 1
ATOM 5308 C C . LEU A 1 633 ? -6.929 42.022 -13.816 1.00 45.94 633 LEU A C 1
ATOM 5310 O O . LEU A 1 633 ? -7.368 43.142 -14.073 1.00 45.94 633 LEU A O 1
ATOM 5314 N N . LEU A 1 634 ? -6.855 41.557 -12.562 1.00 47.97 634 LEU A N 1
ATOM 5315 C CA . LEU A 1 634 ? -7.328 42.316 -11.395 1.00 47.97 634 LEU A CA 1
ATOM 5316 C C . LEU A 1 634 ? -6.509 43.591 -11.125 1.00 47.97 634 LEU A C 1
ATOM 5318 O O . LEU A 1 634 ? -7.073 44.609 -10.718 1.00 47.97 634 LEU A O 1
ATOM 5322 N N . ALA A 1 635 ? -5.200 43.577 -11.403 1.00 47.78 635 ALA A N 1
ATOM 5323 C CA . ALA A 1 635 ? -4.350 44.758 -11.250 1.00 47.78 635 ALA A CA 1
ATOM 5324 C C . ALA A 1 635 ? -4.691 45.832 -12.298 1.00 47.78 635 ALA A C 1
ATOM 5326 O O . ALA A 1 635 ? -4.826 47.009 -11.960 1.00 47.78 635 ALA A O 1
ATOM 5327 N N . PHE A 1 636 ? -4.929 45.424 -13.550 1.00 52.56 636 PHE A N 1
ATOM 5328 C CA . PHE A 1 636 ? -5.319 46.347 -14.620 1.00 52.56 636 PHE A CA 1
ATOM 5329 C C . PHE A 1 636 ? -6.706 46.967 -14.404 1.00 52.56 636 PHE A C 1
ATOM 5331 O O . PHE A 1 636 ? -6.870 48.164 -14.646 1.00 52.56 636 PHE A O 1
ATOM 5338 N N . THR A 1 637 ? -7.689 46.216 -13.889 1.00 54.28 637 THR A N 1
ATOM 5339 C CA . THR A 1 637 ? -9.011 46.788 -13.573 1.00 54.28 637 THR A CA 1
ATOM 5340 C C . THR A 1 637 ? -8.948 47.856 -12.481 1.00 54.28 637 THR A C 1
ATOM 5342 O O . THR A 1 637 ? -9.623 48.878 -12.591 1.00 54.28 637 THR A O 1
ATOM 5345 N N . ILE A 1 638 ? -8.101 47.674 -11.461 1.00 58.66 638 ILE A N 1
ATOM 5346 C CA . ILE A 1 638 ? -7.943 48.659 -10.382 1.00 58.66 638 ILE A CA 1
ATOM 5347 C C . ILE A 1 638 ? -7.245 49.923 -10.910 1.00 58.66 638 ILE A C 1
ATOM 5349 O O . ILE A 1 638 ? -7.726 51.028 -10.660 1.00 58.66 638 ILE A O 1
ATOM 5353 N N . SER A 1 639 ? -6.180 49.789 -11.711 1.00 56.88 639 SER A N 1
ATOM 5354 C CA . SER A 1 639 ? -5.515 50.944 -12.335 1.00 56.88 639 SER A CA 1
ATOM 5355 C C . SER A 1 639 ? -6.436 51.729 -13.279 1.00 56.88 639 SER A C 1
ATOM 5357 O O . SER A 1 639 ? -6.435 52.958 -13.239 1.00 56.88 639 SER A O 1
ATOM 5359 N N . ALA A 1 640 ? -7.265 51.050 -14.080 1.00 64.81 640 ALA A N 1
ATOM 5360 C CA . ALA A 1 640 ? -8.213 51.709 -14.981 1.00 64.81 640 ALA A CA 1
ATOM 5361 C C . ALA A 1 640 ? -9.287 52.513 -14.222 1.00 64.81 640 ALA A C 1
ATOM 5363 O O . ALA A 1 640 ? -9.577 53.653 -14.590 1.00 64.81 640 ALA A O 1
ATOM 5364 N N . ILE A 1 641 ? -9.835 51.960 -13.133 1.00 69.75 641 ILE A N 1
ATOM 5365 C CA . ILE A 1 641 ? -10.816 52.654 -12.282 1.00 69.75 641 ILE A CA 1
ATOM 5366 C C . ILE A 1 641 ? -10.182 53.880 -11.610 1.00 69.75 641 ILE A C 1
ATOM 5368 O O . ILE A 1 641 ? -10.787 54.951 -11.600 1.00 69.75 641 ILE A O 1
ATOM 5372 N N . VAL A 1 642 ? -8.945 53.767 -11.113 1.00 68.94 642 VAL A N 1
ATOM 5373 C CA . VAL A 1 642 ? -8.216 54.904 -10.527 1.00 68.94 642 VAL A CA 1
ATOM 5374 C C . VAL A 1 642 ? -7.995 56.013 -11.566 1.00 68.94 642 VAL A C 1
ATOM 5376 O O . VAL A 1 642 ? -8.331 57.165 -11.294 1.00 68.94 642 VAL A O 1
ATOM 5379 N N . CYS A 1 643 ? -7.525 55.697 -12.777 1.00 63.50 643 CYS A N 1
ATOM 5380 C CA . CYS A 1 643 ? -7.350 56.699 -13.838 1.00 63.50 643 CYS A CA 1
ATOM 5381 C C . CYS A 1 643 ? -8.669 57.379 -14.257 1.00 63.50 643 CYS A C 1
ATOM 5383 O O . CYS A 1 643 ? -8.684 58.590 -14.482 1.00 63.50 643 CYS A O 1
ATOM 5385 N N . LEU A 1 644 ? -9.783 56.641 -14.317 1.00 63.84 644 LEU A N 1
ATOM 5386 C CA . LEU A 1 644 ? -11.100 57.205 -14.645 1.00 63.84 644 LEU A CA 1
ATOM 5387 C C . LEU A 1 644 ? -11.663 58.110 -13.538 1.00 63.84 644 LEU A C 1
ATOM 5389 O O . LEU A 1 644 ? -12.353 59.083 -13.844 1.00 63.84 644 LEU A O 1
ATOM 5393 N N . LEU A 1 645 ? -11.353 57.830 -12.268 1.00 63.56 645 LEU A N 1
ATOM 5394 C CA . LEU A 1 645 ? -11.746 58.682 -11.141 1.00 63.56 645 LEU A CA 1
ATOM 5395 C C . LEU A 1 645 ? -10.899 59.962 -11.054 1.00 63.56 645 LEU A C 1
ATOM 5397 O O . LEU A 1 645 ? -11.441 61.023 -10.751 1.00 63.56 645 LEU A O 1
ATOM 5401 N N . PHE A 1 646 ? -9.602 59.905 -11.379 1.00 59.25 646 PHE A N 1
ATOM 5402 C CA . PHE A 1 646 ? -8.745 61.099 -11.402 1.00 59.25 646 PHE A CA 1
ATOM 5403 C C . PHE A 1 646 ? -9.047 62.053 -12.574 1.00 59.25 646 PHE A C 1
ATOM 5405 O O . PHE A 1 646 ? -8.947 63.265 -12.397 1.00 59.25 646 PHE A O 1
ATOM 5412 N N . ASN A 1 647 ? -9.502 61.547 -13.727 1.00 50.16 647 ASN A N 1
ATOM 5413 C CA . ASN A 1 647 ? -9.904 62.372 -14.882 1.00 50.16 647 ASN A CA 1
ATOM 5414 C C . ASN A 1 647 ? -11.290 63.046 -14.753 1.00 50.16 647 ASN A C 1
ATOM 5416 O O . ASN A 1 647 ? -11.738 63.693 -15.695 1.00 50.16 647 ASN A O 1
ATOM 5420 N N . ARG A 1 648 ? -11.984 62.909 -13.613 1.00 50.72 648 ARG A N 1
ATOM 5421 C CA . ARG A 1 648 ? -13.233 63.641 -13.303 1.00 50.72 648 ARG A CA 1
ATOM 5422 C C . ARG A 1 648 ? -13.078 64.689 -12.191 1.00 50.72 648 ARG A C 1
ATOM 5424 O O . ARG A 1 648 ? -14.079 65.199 -11.699 1.00 50.72 648 ARG A O 1
ATOM 5431 N N . ALA A 1 649 ? -11.844 64.984 -11.781 1.00 51.06 649 ALA A N 1
ATOM 5432 C CA . ALA A 1 649 ? -11.528 65.897 -10.679 1.00 51.06 649 ALA A CA 1
ATOM 5433 C C . ALA A 1 649 ? -10.576 67.042 -11.091 1.00 51.06 649 ALA A C 1
ATOM 5435 O O . ALA A 1 649 ? -9.767 67.489 -10.276 1.00 51.06 649 ALA A O 1
ATOM 5436 N N . TRP A 1 650 ? -10.683 67.486 -12.348 1.00 45.75 650 TRP A N 1
ATOM 5437 C CA . TRP A 1 650 ? -10.078 68.694 -12.921 1.00 45.75 650 TRP A CA 1
ATOM 5438 C C . TRP A 1 650 ? -11.097 69.387 -13.828 1.00 45.75 650 TRP A C 1
ATOM 5440 O O . TRP A 1 650 ? -11.829 68.645 -14.522 1.00 45.75 650 TRP A O 1
#

Radius of gyration: 33.09 Å; Cα contacts (8 Å, |Δi|>4): 754; chains: 1; bounding box: 100×117×82 Å

Solvent-accessible surface area (backbone atoms only — not comparable to full-atom values): 40289 Å² total; per-residue (Å²): 106,75,76,56,56,51,52,53,53,53,54,51,56,60,56,60,74,76,66,79,90,80,84,87,84,89,80,90,80,84,90,87,83,94,86,86,85,85,86,85,88,88,87,79,88,82,82,89,85,89,81,83,89,79,89,85,82,86,82,89,79,90,85,78,88,82,91,84,88,88,88,87,82,90,80,89,86,84,88,83,89,86,86,88,83,90,79,92,78,84,88,80,88,74,89,85,74,96,80,77,79,85,83,85,80,87,82,90,81,86,85,88,87,87,85,88,82,90,86,84,90,79,90,88,86,85,85,89,80,90,79,87,85,81,92,73,94,75,87,80,88,74,93,58,85,86,70,82,77,82,80,70,91,77,92,66,93,72,92,74,90,81,89,86,81,92,78,88,83,90,88,87,85,83,89,86,79,89,86,82,86,90,81,86,88,85,79,88,85,87,80,93,62,102,77,77,79,69,86,55,75,40,63,72,71,48,90,79,62,80,70,66,40,18,61,47,9,34,56,86,74,53,87,74,82,60,75,68,80,80,68,48,85,70,43,44,66,56,33,38,37,35,45,29,27,28,29,37,52,44,56,47,42,73,49,46,68,50,49,58,50,48,56,58,54,45,51,51,36,45,43,16,59,76,73,66,59,41,44,47,100,71,73,33,62,16,73,68,34,42,53,45,38,68,66,60,70,81,61,83,88,71,40,67,92,51,44,38,35,62,34,75,49,11,38,48,54,28,21,51,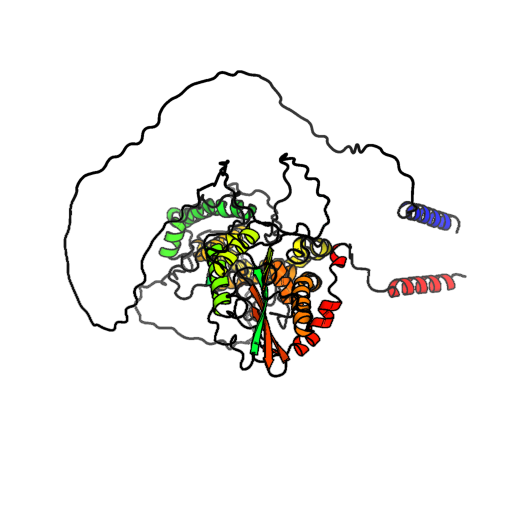48,32,38,53,50,34,69,70,40,44,82,50,47,64,68,78,92,46,77,60,37,42,47,36,36,26,41,85,44,68,33,19,44,52,29,49,53,25,23,38,38,28,59,48,47,94,56,30,89,76,66,73,68,46,67,48,94,82,34,58,62,47,40,26,81,72,67,20,49,35,50,34,60,71,30,77,71,26,69,72,37,45,42,44,32,54,52,28,59,69,31,71,72,44,47,48,44,53,42,52,31,31,32,25,51,12,38,94,59,69,73,68,64,66,58,55,53,41,35,49,49,53,18,34,50,49,33,31,68,32,77,84,55,77,42,45,48,42,50,58,51,52,71,66,51,46,52,52,56,27,50,44,49,27,36,39,46,32,25,60,19,19,83,65,31,76,64,24,32,65,55,9,25,42,54,56,33,56,51,48,55,55,52,46,31,47,75,76,70,63,55,87,54,59,19,30,38,44,37,25,28,47,62,52,47,50,37,5,27,34,39,48,70,62,50,56,66,53,100,60,84,85,52,50,87,42,59,85,78,48,76,77,50,50,65,38,32,40,76,73,32,19,20,43,22,31,45,36,41,37,36,25,48,29,68,92,82,40,48,32,34,38,38,25,52,57,79,37,70,44,79,44,95,94,33,60,92,18,41,28,49,41,69,57,54,45,72,73,40,46,68,56,43,76,67,53,62,76,67,59,29,81,40,88,78,67,80,73,79,83,66,70,64,65,60,53,54,52,53,52,52,52,54,60,57,60,73,71,74,120